Protein AF-A0A3Q9BN27-F1 (afdb_monomer_lite)

Secondary structure (DSSP, 8-state):
---B-TTT-PBPPTT-SS-HHHHHHHHTT-SPPPP-----TTHHHHHHHHHHHHHHHHHHHHHHTT--S-EEEEEEETTEEEEEEEESSSSEEEEEEEETTTTEEEEEEEEB---SSTTSPEEB-S--EEEEEEEGGG--TTS-HHHHHHHT-EEEEETTEEEEEE--HHHHHHHHTTT-EEEEEEETTEEEEEEEETTEEEEEEEEETTS-GGGGGGGHHHHHHHHHHHH--TTS--SHHHHHHHHHHH-TT-HHHHHHHHHHHHHHHHHHHHHTT-HHHHHHHHHHHHTSTTTTSTTHHHHHHHHHHHHHHHHHHHHHHHHHHHHHHHHHHTT-HHHHHHHT---HHHHHHHHHH-HHHHHHHHHHHHHHHHHHTT---GGGG-EEEESSS----GGGSTTS-EEEE-SSEEEEEETTTEEEEEEEEEEEEETTEEEEEEEE---STTS-HHHHT---EEEEEEEEEETTEEEEEETT-TT-EEE-----S--HHHHHHHHHHHHHHHHHHHHHHHHHHHHHH-HHHHHTT-EEEEEETTEEEEEEEEEPPTT--S-SSEEEEEEEEE-S-TT------EEEEEEEEEEETTEEEEEEEETT-TT----EEEEEEEEETTEEEEEBTTB-----EEEE-

Organism: NCBI:txid2496265

Radius of gyration: 57.12 Å; chains: 1; bounding box: 118×86×168 Å

pLDDT: mean 74.59, std 16.65, range [27.5, 95.81]

Structure (mmCIF, N/CA/C/O backbone):
data_AF-A0A3Q9BN27-F1
#
_entry.id   AF-A0A3Q9BN27-F1
#
loop_
_atom_site.group_PDB
_atom_site.id
_atom_site.type_symbol
_atom_site.label_atom_id
_atom_site.label_alt_id
_atom_site.label_comp_id
_atom_site.label_asym_id
_atom_site.label_entity_id
_atom_site.label_seq_id
_atom_site.pdbx_PDB_ins_code
_atom_site.Cartn_x
_atom_site.Cartn_y
_atom_site.Cartn_z
_atom_site.occupancy
_atom_site.B_iso_or_equiv
_atom_site.auth_seq_id
_atom_site.auth_comp_id
_atom_site.auth_asym_id
_atom_site.auth_atom_id
_atom_site.pdbx_PDB_model_num
ATOM 1 N N . MET A 1 1 ? -28.397 28.488 -74.105 1.00 53.94 1 MET A N 1
ATOM 2 C CA . MET A 1 1 ? -27.019 28.988 -74.322 1.00 53.94 1 MET A CA 1
ATOM 3 C C . MET A 1 1 ? -26.079 28.088 -73.537 1.00 53.94 1 MET A C 1
ATOM 5 O O . MET A 1 1 ? -26.375 27.837 -72.380 1.00 53.94 1 MET A O 1
ATOM 9 N N . VAL A 1 2 ? -25.020 27.551 -74.150 1.00 61.28 2 VAL A N 1
ATOM 10 C CA . VAL A 1 2 ? -24.061 26.671 -73.453 1.00 61.28 2 VAL A CA 1
ATOM 11 C C . VAL A 1 2 ? -23.132 27.542 -72.602 1.00 61.28 2 VAL A C 1
ATOM 13 O O . VAL A 1 2 ? -22.439 28.402 -73.145 1.00 61.28 2 VAL A O 1
ATOM 16 N N . GLN A 1 3 ? -23.155 27.367 -71.280 1.00 71.50 3 GLN A N 1
ATOM 17 C CA . GLN A 1 3 ? -22.348 28.154 -70.345 1.00 71.50 3 GLN A CA 1
ATOM 18 C C . GLN A 1 3 ? -20.874 27.728 -70.452 1.00 71.50 3 GLN A C 1
ATOM 20 O O . GLN A 1 3 ? -20.563 26.540 -70.393 1.00 71.50 3 GLN A O 1
ATOM 25 N N . LYS A 1 4 ? -19.964 28.687 -70.662 1.00 77.94 4 LYS A N 1
ATOM 26 C CA . LYS A 1 4 ? -18.516 28.445 -70.783 1.00 77.94 4 LYS A CA 1
ATOM 27 C C . LYS A 1 4 ? -17.767 29.010 -69.579 1.00 77.94 4 LYS A C 1
ATOM 29 O O . LYS A 1 4 ? -18.110 30.076 -69.073 1.00 77.94 4 LYS A O 1
ATOM 34 N N . CYS A 1 5 ? -16.717 28.311 -69.166 1.00 75.44 5 CYS A N 1
ATOM 35 C CA . CYS A 1 5 ? -15.840 28.673 -68.063 1.00 75.44 5 CYS A CA 1
ATOM 36 C C . CYS A 1 5 ? -15.119 29.999 -68.366 1.00 75.44 5 CYS A C 1
ATOM 38 O O . CYS A 1 5 ? -14.397 30.070 -69.361 1.00 75.44 5 CYS A O 1
ATOM 40 N N . PRO A 1 6 ? -15.209 31.027 -67.507 1.00 71.31 6 PRO A N 1
ATOM 41 C CA . PRO A 1 6 ? -14.557 32.317 -67.745 1.00 71.31 6 PRO A CA 1
ATOM 42 C C . PRO A 1 6 ? -13.024 32.245 -67.801 1.00 71.31 6 PRO A C 1
ATOM 44 O O . PRO A 1 6 ? -12.392 33.106 -68.401 1.00 71.31 6 PRO A O 1
ATOM 47 N N . LYS A 1 7 ? -12.417 31.231 -67.165 1.00 69.62 7 LYS A N 1
ATOM 48 C CA . LYS A 1 7 ? -10.956 31.110 -67.022 1.00 69.62 7 LYS A CA 1
ATOM 49 C C . LYS A 1 7 ? -10.285 30.416 -68.210 1.00 69.62 7 LYS A C 1
ATOM 51 O O . LYS A 1 7 ? -9.165 30.761 -68.563 1.00 69.62 7 LYS A O 1
ATOM 56 N N . CYS A 1 8 ? -10.949 29.437 -68.820 1.00 77.44 8 CYS A N 1
ATOM 57 C CA . CYS A 1 8 ? -10.360 28.610 -69.882 1.00 77.44 8 CYS A CA 1
ATOM 58 C C . CYS A 1 8 ? -11.299 28.364 -71.073 1.00 77.44 8 CYS A C 1
ATOM 60 O O . CYS A 1 8 ? -10.968 27.600 -71.973 1.00 77.44 8 CYS A O 1
ATOM 62 N N . SER A 1 9 ? -12.483 28.984 -71.080 1.00 75.62 9 SER A N 1
ATOM 63 C CA . SER A 1 9 ? -13.500 28.892 -72.140 1.00 75.62 9 SER A CA 1
ATOM 64 C C . SER A 1 9 ? -14.047 27.485 -72.440 1.00 75.62 9 SER A C 1
ATOM 66 O O . SER A 1 9 ? -14.779 27.311 -73.416 1.00 75.62 9 SER A O 1
ATOM 68 N N . SER A 1 10 ? -13.743 26.489 -71.600 1.00 81.75 10 SER A N 1
ATOM 69 C CA . SER A 1 10 ? -14.307 25.131 -71.679 1.00 81.75 10 SER A CA 1
ATOM 70 C C . SER A 1 10 ? -15.796 25.120 -71.313 1.00 81.75 10 SER A C 1
ATOM 72 O O . SER A 1 10 ? -16.244 25.990 -70.571 1.00 81.75 10 SER A O 1
ATOM 74 N N . VAL A 1 11 ? -16.571 24.158 -71.817 1.00 76.88 11 VAL A N 1
ATOM 75 C CA . VAL A 1 11 ? -18.005 24.032 -71.491 1.00 76.88 11 VAL A CA 1
ATOM 76 C C . VAL A 1 11 ? -18.179 23.638 -70.019 1.00 76.88 11 VAL A C 1
ATOM 78 O O . VAL A 1 11 ? -17.429 22.808 -69.514 1.00 76.88 11 VAL A O 1
ATOM 81 N N . CYS A 1 12 ? -19.127 24.275 -69.331 1.00 77.69 12 CYS A N 1
ATOM 82 C CA . CYS A 1 12 ? -19.500 23.973 -67.950 1.00 77.69 12 CYS A CA 1
ATOM 83 C C . CYS A 1 12 ? -20.789 23.150 -67.907 1.00 77.69 12 CYS A C 1
ATOM 85 O O . CYS A 1 12 ? -21.680 23.358 -68.736 1.00 77.69 12 CYS A O 1
ATOM 87 N N . ASP A 1 13 ? -20.913 22.291 -66.897 1.00 75.44 13 ASP A N 1
ATOM 88 C CA . ASP A 1 13 ? -22.170 21.610 -66.598 1.00 75.44 13 ASP A CA 1
ATOM 89 C C . ASP A 1 13 ? -23.254 22.606 -66.171 1.00 75.44 13 ASP A C 1
ATOM 91 O O . ASP A 1 13 ? -22.979 23.694 -65.652 1.00 75.44 13 ASP A O 1
ATOM 95 N N . SER A 1 14 ? -24.510 22.232 -66.415 1.00 67.56 14 SER A N 1
ATOM 96 C CA . SER A 1 14 ? -25.684 23.064 -66.147 1.00 67.56 14 SER A CA 1
ATOM 97 C C . SER A 1 14 ? -25.750 23.476 -64.671 1.00 67.56 14 SER A C 1
ATOM 99 O O . SER A 1 14 ? -26.053 22.654 -63.812 1.00 67.56 14 SER A O 1
ATOM 101 N N . GLY A 1 15 ? -25.507 24.761 -64.388 1.00 65.44 15 GLY A N 1
ATOM 102 C CA . GLY A 1 15 ? -25.546 25.343 -63.038 1.00 65.44 15 GLY A CA 1
ATOM 103 C C . GLY A 1 15 ? -24.179 25.734 -62.462 1.00 65.44 15 GLY A C 1
ATOM 104 O O . GLY A 1 15 ? -24.128 26.507 -61.506 1.00 65.44 15 GLY A O 1
ATOM 105 N N . SER A 1 16 ? -23.070 25.301 -63.071 1.00 71.25 16 SER A N 1
ATOM 106 C CA . SER A 1 16 ? -21.709 25.578 -62.585 1.00 71.25 16 SER A CA 1
ATOM 107 C C . SER A 1 16 ? -21.062 26.783 -63.283 1.00 71.25 16 SER A C 1
ATOM 109 O O . SER A 1 16 ? -21.084 26.906 -64.506 1.00 71.25 16 SER A O 1
ATOM 111 N N . LYS A 1 17 ? -20.447 27.700 -62.512 1.00 71.88 17 LYS A N 1
ATOM 112 C CA . LYS A 1 17 ? -19.774 28.909 -63.051 1.00 71.88 17 LYS A CA 1
ATOM 113 C C . LYS A 1 17 ? -18.370 28.658 -63.625 1.00 71.88 17 LYS A C 1
ATOM 115 O O . LYS A 1 17 ? -17.941 29.423 -64.485 1.00 71.88 17 LYS A O 1
ATOM 120 N N . PHE A 1 18 ? -17.664 27.625 -63.169 1.00 75.94 18 PHE A N 1
ATOM 121 C CA . PHE A 1 18 ? -16.340 27.217 -63.661 1.00 75.94 18 PHE A CA 1
ATOM 122 C C . PHE A 1 18 ? -16.385 25.749 -64.096 1.00 75.94 18 PHE A C 1
ATOM 124 O O . PHE A 1 18 ? -17.232 25.000 -63.618 1.00 75.94 18 PHE A O 1
ATOM 131 N N . CYS A 1 19 ? -15.504 25.327 -65.011 1.00 79.94 19 CYS A N 1
ATOM 132 C CA . CYS A 1 19 ? -15.375 23.901 -65.323 1.00 79.94 19 CYS A CA 1
ATOM 133 C C . CYS A 1 19 ? -14.716 23.161 -64.154 1.00 79.94 19 CYS A C 1
ATOM 135 O O . CYS A 1 19 ? -13.948 23.761 -63.401 1.00 79.94 19 CYS A O 1
ATOM 137 N N . GLU A 1 20 ? -14.975 21.862 -64.045 1.00 74.94 20 GLU A N 1
ATOM 138 C CA . GLU A 1 20 ? -14.514 20.986 -62.960 1.00 74.94 20 GLU A CA 1
ATOM 139 C C . GLU A 1 20 ? -13.016 21.160 -62.646 1.00 74.94 20 GLU A C 1
ATOM 141 O O . GLU A 1 20 ? -12.626 21.419 -61.508 1.00 74.94 20 GLU A O 1
ATOM 146 N N . LYS A 1 21 ? -12.172 21.206 -63.686 1.00 71.56 21 LYS A N 1
ATOM 147 C CA . LYS A 1 21 ? -10.717 21.396 -63.556 1.00 71.56 21 LYS A CA 1
ATOM 148 C C . LYS A 1 21 ? -10.321 22.745 -62.937 1.00 71.56 21 LYS A C 1
ATOM 150 O O . LYS A 1 21 ? -9.346 22.839 -62.199 1.00 71.56 21 LYS A O 1
ATOM 155 N N . CYS A 1 22 ? -11.066 23.810 -63.239 1.00 72.06 22 CYS A N 1
ATOM 156 C CA . CYS A 1 22 ? -10.846 25.137 -62.655 1.00 72.06 22 CYS A CA 1
ATOM 157 C C . CYS A 1 22 ? -11.523 25.295 -61.286 1.00 72.06 22 CYS A C 1
ATOM 159 O O . CYS A 1 22 ? -11.023 26.066 -60.470 1.00 72.06 22 CYS A O 1
ATOM 161 N N . GLY A 1 23 ? -12.619 24.574 -61.031 1.00 66.00 23 GLY A N 1
ATOM 162 C CA . GLY A 1 23 ? -13.299 24.523 -59.736 1.00 66.00 23 GLY A CA 1
ATOM 163 C C . GLY A 1 23 ? -12.445 23.850 -58.661 1.00 66.00 23 GLY A C 1
ATOM 164 O O . GLY A 1 23 ? -12.276 24.412 -57.583 1.00 66.00 23 GLY A O 1
ATOM 165 N N . HIS A 1 24 ? -11.804 22.722 -58.984 1.00 57.88 24 HIS A N 1
ATOM 166 C CA . HIS A 1 24 ? -10.902 22.027 -58.055 1.00 57.88 24 HIS A CA 1
ATOM 167 C C . HIS A 1 24 ? -9.666 22.855 -57.680 1.00 57.88 24 HIS A C 1
ATOM 169 O O . HIS A 1 24 ? -9.269 22.871 -56.519 1.00 57.88 24 HIS A O 1
ATOM 175 N N . SER A 1 25 ? -9.114 23.628 -58.623 1.00 53.81 25 SER A N 1
ATOM 176 C CA . SER A 1 25 ? -8.001 24.551 -58.346 1.00 53.81 25 SER A CA 1
ATOM 177 C C . SER A 1 25 ? -8.390 25.734 -57.446 1.00 53.81 25 SER A C 1
ATOM 179 O O . SER A 1 25 ? -7.496 26.367 -56.891 1.00 53.81 25 SER A O 1
ATOM 181 N N . LEU A 1 26 ? -9.682 26.068 -57.331 1.00 52.38 26 LEU A N 1
ATOM 182 C CA . LEU A 1 26 ? -10.184 27.115 -56.431 1.00 52.38 26 LEU A CA 1
ATOM 183 C C . LEU A 1 26 ? -10.513 26.562 -55.036 1.00 52.38 26 LEU A C 1
ATOM 185 O O . LEU A 1 26 ? -10.367 27.282 -54.051 1.00 52.38 26 LEU A O 1
ATOM 189 N N . ALA A 1 27 ? -10.915 25.291 -54.942 1.00 46.38 27 ALA A N 1
ATOM 190 C CA . ALA A 1 27 ? -11.189 24.621 -53.670 1.00 46.38 27 ALA A CA 1
ATOM 191 C C . ALA A 1 27 ? -9.911 24.297 -52.869 1.00 46.38 27 ALA A C 1
ATOM 193 O O . ALA A 1 27 ? -9.960 24.229 -51.644 1.00 46.38 27 ALA A O 1
ATOM 194 N N . SER A 1 28 ? -8.753 24.163 -53.528 1.00 42.47 28 SER A N 1
ATOM 195 C CA . SER A 1 28 ? -7.470 23.825 -52.888 1.00 42.47 28 SER A CA 1
ATOM 196 C C . SER A 1 28 ? -6.690 25.021 -52.313 1.00 42.47 28 SER A C 1
ATOM 198 O O . SER A 1 28 ? -5.528 24.870 -51.947 1.00 42.47 28 SER A O 1
ATOM 200 N N . THR A 1 29 ? -7.286 26.215 -52.233 1.00 38.72 29 THR A N 1
ATOM 201 C CA . THR A 1 29 ? -6.626 27.437 -51.718 1.00 38.72 29 THR A CA 1
ATOM 202 C C . THR A 1 29 ? -7.341 28.072 -50.523 1.00 38.72 29 THR A C 1
ATOM 204 O O . THR A 1 29 ? -7.271 29.281 -50.330 1.00 38.72 29 THR A O 1
ATOM 207 N N . ASN A 1 30 ? -7.996 27.271 -49.681 1.00 32.25 30 ASN A N 1
ATOM 208 C CA . ASN A 1 30 ? -8.515 27.746 -48.396 1.00 32.25 30 ASN A CA 1
ATOM 209 C C . ASN A 1 30 ? -7.498 27.511 -47.263 1.00 32.25 30 ASN A C 1
ATOM 211 O O . ASN A 1 30 ? -7.603 26.561 -46.495 1.00 32.25 30 ASN A O 1
ATOM 215 N N . LYS A 1 31 ? -6.537 28.432 -47.131 1.00 31.11 31 LYS A N 1
ATOM 216 C CA . LYS A 1 31 ? -6.030 28.884 -45.822 1.00 31.11 31 LYS A CA 1
ATOM 217 C C . LYS A 1 31 ? -6.390 30.372 -45.668 1.00 31.11 31 LYS A C 1
ATOM 219 O O . LYS A 1 31 ? -6.549 31.059 -46.678 1.00 31.11 31 LYS A O 1
ATOM 224 N N . PRO A 1 32 ? -6.611 30.847 -44.432 1.00 30.81 32 PRO A N 1
ATOM 225 C CA . PRO A 1 32 ? -7.471 31.988 -44.141 1.00 30.81 32 PRO A CA 1
ATOM 226 C C . PRO A 1 32 ? -6.909 33.330 -44.621 1.00 30.81 32 PRO A C 1
ATOM 228 O O . PRO A 1 32 ? -5.709 33.593 -44.596 1.00 30.81 32 PRO A O 1
ATOM 231 N N . THR A 1 33 ? -7.836 34.192 -45.026 1.00 31.12 33 THR A N 1
ATOM 232 C CA . THR A 1 33 ? -7.661 35.598 -45.403 1.00 31.12 33 THR A CA 1
ATOM 233 C C . THR A 1 33 ? -6.945 36.432 -44.330 1.00 31.12 33 THR A C 1
ATOM 235 O O . THR A 1 33 ? -7.411 36.453 -43.191 1.00 31.12 33 THR A O 1
ATOM 238 N N . PRO A 1 34 ? -5.938 37.251 -44.691 1.00 28.31 34 PRO A N 1
ATOM 239 C CA . PRO A 1 34 ? -5.584 38.453 -43.950 1.00 28.31 34 PRO A CA 1
ATOM 240 C C . PRO A 1 34 ? -6.453 39.626 -44.424 1.00 28.31 34 PRO A C 1
ATOM 242 O O . PRO A 1 34 ? -6.532 39.930 -45.618 1.00 28.31 34 PRO A O 1
ATOM 245 N N . GLN A 1 35 ? -7.095 40.314 -43.481 1.00 28.73 35 GLN A N 1
ATOM 246 C CA . GLN A 1 35 ? -7.729 41.603 -43.736 1.00 28.73 35 GLN A CA 1
ATOM 247 C C . GLN A 1 35 ? -6.673 42.700 -43.970 1.00 28.73 35 GLN A C 1
ATOM 249 O O . GLN A 1 35 ? -5.778 42.914 -43.162 1.00 28.73 35 GLN A O 1
ATOM 254 N N . ASN A 1 36 ? -6.872 43.428 -45.070 1.00 28.95 36 ASN A N 1
ATOM 255 C CA . ASN A 1 36 ? -6.682 44.870 -45.253 1.00 28.95 36 ASN A CA 1
ATOM 256 C C . ASN A 1 36 ? -5.322 45.532 -44.926 1.00 28.95 36 ASN A C 1
ATOM 258 O O . ASN A 1 36 ? -5.029 45.914 -43.803 1.00 28.95 36 ASN A O 1
ATOM 262 N N . GLY A 1 37 ? -4.641 45.942 -46.004 1.00 29.81 37 GLY A N 1
ATOM 263 C CA . GLY A 1 37 ? -4.498 47.375 -46.296 1.00 29.81 37 GLY A CA 1
ATOM 264 C C . GLY A 1 37 ? -3.299 48.131 -45.711 1.00 29.81 37 GLY A C 1
ATOM 265 O O . GLY A 1 37 ? -3.422 48.780 -44.683 1.00 29.81 37 GLY A O 1
ATOM 266 N N . LYS A 1 38 ? -2.203 48.199 -46.482 1.00 27.50 38 LYS A N 1
ATOM 267 C CA . LYS A 1 38 ? -1.492 49.424 -46.943 1.00 27.50 38 LYS A CA 1
ATOM 268 C C . LYS A 1 38 ? -0.050 49.077 -47.326 1.00 27.50 38 LYS A C 1
ATOM 270 O O . LYS A 1 38 ? 0.704 48.478 -46.569 1.00 27.50 38 LYS A O 1
ATOM 275 N N . SER A 1 39 ? 0.321 49.456 -48.545 1.00 29.97 39 SER A N 1
ATOM 276 C CA . SER A 1 39 ? 1.601 49.145 -49.176 1.00 29.97 39 SER A CA 1
ATOM 277 C C . SER A 1 39 ? 2.791 49.755 -48.429 1.00 29.97 39 SER A C 1
ATOM 279 O O . SER A 1 39 ? 2.913 50.978 -48.369 1.00 29.97 39 SER A O 1
ATOM 281 N N . ASN A 1 40 ? 3.730 48.923 -47.981 1.00 29.39 40 ASN A N 1
ATOM 282 C CA . ASN A 1 40 ? 5.062 49.364 -47.577 1.00 29.39 40 ASN A CA 1
ATOM 283 C C . ASN A 1 40 ? 6.105 48.766 -48.529 1.00 29.39 40 ASN A C 1
ATOM 285 O O . ASN A 1 40 ? 6.483 47.601 -48.421 1.00 29.39 40 ASN A O 1
ATOM 289 N N . LYS A 1 41 ? 6.626 49.600 -49.440 1.00 32.59 41 LYS A N 1
ATOM 290 C CA . LYS A 1 41 ? 7.739 49.306 -50.372 1.00 32.59 41 LYS A CA 1
ATOM 291 C C . LYS A 1 41 ? 9.047 48.848 -49.684 1.00 32.59 41 LYS A C 1
ATOM 293 O O . LYS A 1 41 ? 10.013 48.542 -50.375 1.00 32.59 41 LYS A O 1
ATOM 298 N N . LYS A 1 42 ? 9.088 48.760 -48.348 1.00 30.34 42 LYS A N 1
ATOM 299 C CA . LYS A 1 42 ? 10.182 48.159 -47.567 1.00 30.34 42 LYS A CA 1
ATOM 300 C C . LYS A 1 42 ? 10.104 46.624 -47.480 1.00 30.34 42 LYS A C 1
ATOM 302 O O . LYS A 1 42 ? 11.146 45.995 -47.335 1.00 30.34 42 LYS A O 1
ATOM 307 N N . LEU A 1 43 ? 8.926 46.014 -47.659 1.00 33.94 43 LEU A N 1
ATOM 308 C CA . LEU A 1 43 ? 8.755 44.556 -47.552 1.00 33.94 43 LEU A CA 1
ATOM 309 C C . LEU A 1 43 ? 9.364 43.799 -48.749 1.00 33.94 43 LEU A C 1
ATOM 311 O O . LEU A 1 43 ? 9.946 42.737 -48.580 1.00 33.94 43 LEU A O 1
ATOM 315 N N . PHE A 1 44 ? 9.329 44.377 -49.954 1.00 31.23 44 PHE A N 1
ATOM 316 C CA . PHE A 1 44 ? 9.869 43.725 -51.157 1.00 31.23 44 PHE A CA 1
ATOM 317 C C . PHE A 1 44 ? 11.405 43.670 -51.208 1.00 31.23 44 PHE A C 1
ATOM 319 O O . PHE A 1 44 ? 11.950 42.754 -51.816 1.00 31.23 44 PHE A O 1
ATOM 326 N N . LYS A 1 45 ? 12.118 44.586 -50.534 1.00 30.19 45 LYS A N 1
ATOM 327 C CA . LYS A 1 45 ? 13.577 44.457 -50.357 1.00 30.19 45 LYS A CA 1
ATOM 328 C C . LYS A 1 45 ? 13.933 43.417 -49.292 1.00 30.19 45 LYS A C 1
ATOM 330 O O . LYS A 1 45 ? 14.914 42.712 -49.479 1.00 30.19 45 LYS A O 1
ATOM 335 N N . ALA A 1 46 ? 13.121 43.268 -48.243 1.00 32.81 46 ALA A N 1
ATOM 336 C CA . ALA A 1 46 ? 13.304 42.220 -47.239 1.00 32.81 46 ALA A CA 1
ATOM 337 C C . ALA A 1 46 ? 13.000 40.821 -47.802 1.00 32.81 46 ALA A C 1
ATOM 339 O O . ALA A 1 46 ? 13.752 39.897 -47.538 1.00 32.81 46 ALA A O 1
ATOM 340 N N . ILE A 1 47 ? 11.975 40.671 -48.650 1.00 38.97 47 ILE A N 1
ATOM 341 C CA . ILE A 1 47 ? 11.628 39.387 -49.286 1.00 38.97 47 ILE A CA 1
ATOM 342 C C . ILE A 1 47 ? 12.651 38.989 -50.362 1.00 38.97 47 ILE A C 1
ATOM 344 O O . ILE A 1 47 ? 12.944 37.811 -50.504 1.00 38.97 47 ILE A O 1
ATOM 348 N N . ALA A 1 48 ? 13.258 39.941 -51.080 1.00 33.69 48 ALA A N 1
ATOM 349 C CA . ALA A 1 48 ? 14.359 39.630 -51.996 1.00 33.69 48 ALA A CA 1
ATOM 350 C C . ALA A 1 48 ? 15.653 39.259 -51.245 1.00 33.69 48 ALA A C 1
ATOM 352 O O . ALA A 1 48 ? 16.367 38.361 -51.676 1.00 33.69 48 ALA A O 1
ATOM 353 N N . PHE A 1 49 ? 15.934 39.897 -50.102 1.00 33.47 49 PHE A N 1
ATOM 354 C CA . PHE A 1 49 ? 17.098 39.566 -49.272 1.00 33.47 49 PHE A CA 1
ATOM 355 C C . PHE A 1 49 ? 16.910 38.238 -48.522 1.00 33.47 49 PHE A C 1
ATOM 357 O O . PHE A 1 49 ? 17.841 37.448 -48.469 1.00 33.47 49 PHE A O 1
ATOM 364 N N . LEU A 1 50 ? 15.697 37.938 -48.042 1.00 36.97 50 LEU A N 1
ATOM 365 C CA . LEU A 1 50 ? 15.321 36.648 -47.446 1.00 36.97 50 LEU A CA 1
ATOM 366 C C . LEU A 1 50 ? 15.146 35.541 -48.491 1.00 36.97 50 LEU A C 1
ATOM 368 O O . LEU A 1 50 ? 15.377 34.384 -48.182 1.00 36.97 50 LEU A O 1
ATOM 372 N N . GLY A 1 51 ? 14.781 35.872 -49.730 1.00 31.83 51 GLY A N 1
ATOM 373 C CA . GLY A 1 51 ? 14.740 34.925 -50.843 1.00 31.83 51 GLY A CA 1
ATOM 374 C C . GLY A 1 51 ? 16.138 34.549 -51.327 1.00 31.83 51 GLY A C 1
ATOM 375 O O . GLY A 1 51 ? 16.388 33.389 -51.617 1.00 31.83 51 GLY A O 1
ATOM 376 N N . VAL A 1 52 ? 17.080 35.498 -51.347 1.00 36.16 52 VAL A N 1
ATOM 377 C CA . VAL A 1 52 ? 18.487 35.227 -51.686 1.00 36.16 52 VAL A CA 1
ATOM 378 C C . VAL A 1 52 ? 19.236 34.583 -50.516 1.00 36.16 52 VAL A C 1
ATOM 380 O O . VAL A 1 52 ? 20.020 33.681 -50.767 1.00 36.16 52 VAL A O 1
ATOM 383 N N . LEU A 1 53 ? 18.953 34.943 -49.256 1.00 37.00 53 LEU A N 1
ATOM 384 C CA . LEU A 1 53 ? 19.451 34.220 -48.073 1.00 37.00 53 LEU A CA 1
ATOM 385 C C . LEU A 1 53 ? 18.792 32.853 -47.905 1.00 37.00 53 LEU A C 1
ATOM 387 O O . LEU A 1 53 ? 19.462 31.936 -47.473 1.00 37.00 53 LEU A O 1
ATOM 391 N N . GLY A 1 54 ? 17.519 32.691 -48.262 1.00 35.59 54 GLY A N 1
ATOM 392 C CA . GLY A 1 54 ? 16.810 31.413 -48.220 1.00 35.59 54 GLY A CA 1
ATOM 393 C C . GLY A 1 54 ? 17.249 30.474 -49.337 1.00 35.59 54 GLY A C 1
ATOM 394 O O . GLY A 1 54 ? 17.341 29.278 -49.110 1.00 35.59 54 GLY A O 1
ATOM 395 N N . VAL A 1 55 ? 17.602 31.005 -50.513 1.00 40.16 55 VAL A N 1
ATOM 396 C CA . VAL A 1 55 ? 18.235 30.224 -51.582 1.00 40.16 55 VAL A CA 1
ATOM 397 C C . VAL A 1 55 ? 19.708 29.983 -51.269 1.00 40.16 55 VAL A C 1
ATOM 399 O O . VAL A 1 55 ? 20.142 28.862 -51.448 1.00 40.16 55 VAL A O 1
ATOM 402 N N . LEU A 1 56 ? 20.483 30.928 -50.728 1.00 35.62 56 LEU A N 1
ATOM 403 C CA . LEU A 1 56 ? 21.863 30.652 -50.297 1.00 35.62 56 LEU A CA 1
ATOM 404 C C . LEU A 1 56 ? 21.912 29.698 -49.101 1.00 35.62 56 LEU A C 1
ATOM 406 O O . LEU A 1 56 ? 22.736 28.804 -49.125 1.00 35.62 56 LEU A O 1
ATOM 410 N N . ALA A 1 57 ? 21.011 29.804 -48.124 1.00 38.56 57 ALA A N 1
ATOM 411 C CA . ALA A 1 57 ? 20.886 28.847 -47.031 1.00 38.56 57 ALA A CA 1
ATOM 412 C C . ALA A 1 57 ? 20.396 27.500 -47.555 1.00 38.56 57 ALA A C 1
ATOM 414 O O . ALA A 1 57 ? 21.036 26.513 -47.272 1.00 38.56 57 ALA A O 1
ATOM 415 N N . ALA A 1 58 ? 19.373 27.428 -48.414 1.00 35.84 58 ALA A N 1
ATOM 416 C CA . ALA A 1 58 ? 18.954 26.153 -48.996 1.00 35.84 58 ALA A CA 1
ATOM 417 C C . ALA A 1 58 ? 20.014 25.548 -49.926 1.00 35.84 58 ALA A C 1
ATOM 419 O O . ALA A 1 58 ? 20.126 24.337 -49.970 1.00 35.84 58 ALA A O 1
ATOM 420 N N . THR A 1 59 ? 20.824 26.343 -50.632 1.00 32.16 59 THR A N 1
ATOM 421 C CA . THR A 1 59 ? 21.913 25.830 -51.483 1.00 32.16 59 THR A CA 1
ATOM 422 C C . THR A 1 59 ? 23.150 25.490 -50.653 1.00 32.16 59 THR A C 1
ATOM 424 O O . THR A 1 59 ? 23.852 24.561 -51.010 1.00 32.16 59 THR A O 1
ATOM 427 N N . VAL A 1 60 ? 23.398 26.161 -49.523 1.00 36.31 60 VAL A N 1
ATOM 428 C CA . VAL A 1 60 ? 24.435 25.789 -48.546 1.00 36.31 60 VAL A CA 1
ATOM 429 C C . VAL A 1 60 ? 23.996 24.559 -47.750 1.00 36.31 60 VAL A C 1
ATOM 431 O O . VAL A 1 60 ? 24.800 23.668 -47.586 1.00 36.31 60 VAL A O 1
ATOM 434 N N . THR A 1 61 ? 22.726 24.401 -47.377 1.00 36.66 61 THR A N 1
ATOM 435 C CA . THR A 1 61 ? 22.183 23.181 -46.752 1.00 36.66 61 THR A CA 1
ATOM 436 C C . THR A 1 61 ? 22.057 22.030 -47.759 1.00 36.66 61 THR A C 1
ATOM 438 O O . THR A 1 61 ? 22.247 20.882 -47.387 1.00 36.66 61 THR A O 1
ATOM 441 N N . TYR A 1 62 ? 21.796 22.300 -49.044 1.00 29.67 62 TYR A N 1
ATOM 442 C CA . TYR A 1 62 ? 21.769 21.281 -50.108 1.00 29.67 62 TYR A CA 1
ATOM 443 C C . TYR A 1 62 ? 23.175 20.942 -50.641 1.00 29.67 62 TYR A C 1
ATOM 445 O O . TYR A 1 62 ? 23.375 19.838 -51.132 1.00 29.67 62 TYR A O 1
ATOM 453 N N . MET A 1 63 ? 24.163 21.843 -50.518 1.00 30.94 63 MET A N 1
ATOM 454 C CA . MET A 1 63 ? 25.581 21.538 -50.780 1.00 30.94 63 MET A CA 1
ATOM 455 C C . MET A 1 63 ? 26.327 20.997 -49.550 1.00 30.94 63 MET A C 1
ATOM 457 O O . MET A 1 63 ? 27.302 20.280 -49.736 1.00 30.94 63 MET A O 1
ATOM 461 N N . LEU A 1 64 ? 25.875 21.270 -48.320 1.00 36.06 64 LEU A N 1
ATOM 462 C CA . LEU A 1 64 ? 26.379 20.623 -47.099 1.00 36.06 64 LEU A CA 1
ATOM 463 C C . LEU A 1 64 ? 25.764 19.228 -46.895 1.00 36.06 64 LEU A C 1
ATOM 465 O O . LEU A 1 64 ? 26.428 18.372 -46.335 1.00 36.06 64 LEU A O 1
ATOM 469 N N . ASN A 1 65 ? 24.577 18.943 -47.447 1.00 36.53 65 ASN A N 1
ATOM 470 C CA . ASN A 1 65 ? 24.001 17.586 -47.510 1.00 36.53 65 ASN A CA 1
ATOM 471 C C . ASN A 1 65 ? 24.455 16.767 -48.739 1.00 36.53 65 ASN A C 1
ATOM 473 O O . ASN A 1 65 ? 23.797 15.797 -49.113 1.00 36.53 65 ASN A O 1
ATOM 477 N N . ALA A 1 66 ? 25.547 17.152 -49.408 1.00 34.81 66 ALA A N 1
ATOM 478 C CA . ALA A 1 66 ? 26.072 16.409 -50.559 1.00 34.81 66 ALA A CA 1
ATOM 479 C C . ALA A 1 66 ? 27.122 15.339 -50.194 1.00 34.81 66 ALA A C 1
ATOM 481 O O . ALA A 1 66 ? 27.484 14.545 -51.062 1.00 34.81 66 ALA A O 1
ATOM 482 N N . ASN A 1 67 ? 27.553 15.251 -48.933 1.00 50.50 67 ASN A N 1
ATOM 483 C CA . ASN A 1 67 ? 28.424 14.183 -48.441 1.00 50.50 67 ASN A CA 1
ATOM 484 C C . ASN A 1 67 ? 27.771 13.524 -47.229 1.00 50.50 67 ASN A C 1
ATOM 486 O O . ASN A 1 67 ? 28.022 13.938 -46.108 1.00 50.50 67 ASN A O 1
ATOM 490 N N . ALA A 1 68 ? 26.921 12.534 -47.468 1.00 57.66 68 ALA A N 1
ATOM 491 C CA . ALA A 1 68 ? 26.406 11.676 -46.414 1.00 57.66 68 ALA A CA 1
ATOM 492 C C . ALA A 1 68 ? 26.717 10.216 -46.766 1.00 57.66 68 ALA A C 1
ATOM 494 O O . ALA A 1 68 ? 26.503 9.807 -47.922 1.00 57.66 68 ALA A O 1
ATOM 495 N N . LEU A 1 69 ? 27.276 9.513 -45.777 1.00 65.69 69 LEU A N 1
ATOM 496 C CA . LEU A 1 69 ? 27.675 8.101 -45.714 1.00 65.69 69 LEU A CA 1
ATOM 497 C C . LEU A 1 69 ? 28.886 7.674 -46.554 1.00 65.69 69 LEU A C 1
ATOM 499 O O . LEU A 1 69 ? 28.905 6.582 -47.107 1.00 65.69 69 LEU A O 1
ATOM 503 N N . LYS A 1 70 ? 29.916 8.514 -46.694 1.00 79.56 70 LYS A N 1
ATOM 504 C CA . LYS A 1 70 ? 31.247 8.018 -47.088 1.00 79.56 70 LYS A CA 1
ATOM 505 C C . LYS A 1 70 ? 32.325 8.674 -46.244 1.00 79.56 70 LYS A C 1
ATOM 507 O O . LYS A 1 70 ? 32.436 9.897 -46.262 1.00 79.56 70 LYS A O 1
ATOM 512 N N . GLY A 1 71 ? 33.136 7.864 -45.573 1.00 85.75 71 GLY A N 1
ATOM 513 C CA . GLY A 1 71 ? 34.182 8.341 -44.676 1.00 85.75 71 GLY A CA 1
ATOM 514 C C . GLY A 1 71 ? 34.851 7.214 -43.898 1.00 85.75 71 GLY A C 1
ATOM 515 O O . GLY A 1 71 ? 34.526 6.041 -44.092 1.00 85.75 71 GLY A O 1
ATOM 516 N N . GLU A 1 72 ? 35.792 7.617 -43.049 1.00 89.44 72 GLU A N 1
ATOM 517 C CA . GLU A 1 72 ? 36.472 6.781 -42.063 1.00 89.44 72 GLU A CA 1
ATOM 518 C C . GLU A 1 72 ? 36.435 7.502 -40.712 1.00 89.44 72 GLU A C 1
ATOM 520 O O . GLU A 1 72 ? 36.671 8.716 -40.645 1.00 89.44 72 GLU A O 1
ATOM 525 N N . TRP A 1 73 ? 36.145 6.746 -39.662 1.00 92.19 73 TRP A N 1
ATOM 526 C CA . TRP A 1 73 ? 35.977 7.202 -38.289 1.00 92.19 73 TRP A CA 1
ATOM 527 C C . TRP A 1 73 ? 36.699 6.252 -37.336 1.00 92.19 73 TRP A C 1
ATOM 529 O O . TRP A 1 73 ? 36.915 5.090 -37.666 1.00 92.19 73 TRP A O 1
ATOM 539 N N . LEU A 1 74 ? 37.064 6.756 -36.167 1.00 89.19 74 LEU A N 1
ATOM 540 C CA . LEU A 1 74 ? 37.750 6.044 -35.101 1.00 89.19 74 LEU A CA 1
ATOM 541 C C . LEU A 1 74 ? 36.865 6.060 -33.857 1.00 89.19 74 LEU A C 1
ATOM 543 O O . LEU A 1 74 ? 36.310 7.099 -33.499 1.00 89.19 74 LEU A O 1
ATOM 547 N N . VAL A 1 75 ? 36.743 4.909 -33.222 1.00 87.38 75 VAL A N 1
ATOM 548 C CA . VAL A 1 75 ? 36.114 4.695 -31.923 1.00 87.38 75 VAL A CA 1
ATOM 549 C C . VAL A 1 75 ? 37.239 4.485 -30.915 1.00 87.38 75 VAL A C 1
ATOM 551 O O . VAL A 1 75 ? 38.228 3.798 -31.196 1.00 87.38 75 VAL A O 1
ATOM 554 N N . TYR A 1 76 ? 37.107 5.122 -29.758 1.00 83.44 76 TYR A N 1
ATOM 555 C CA . TYR A 1 76 ? 38.137 5.140 -28.730 1.00 83.44 76 TYR A CA 1
ATOM 556 C C . TYR A 1 76 ? 37.611 4.518 -27.442 1.00 83.44 76 TYR A C 1
ATOM 558 O O . TYR A 1 76 ? 36.545 4.907 -26.981 1.00 83.44 76 TYR A O 1
ATOM 566 N N . GLN A 1 77 ? 38.410 3.654 -26.823 1.00 79.88 77 GLN A N 1
ATOM 567 C CA . GLN A 1 77 ? 38.171 3.112 -25.487 1.00 79.88 77 GLN A CA 1
ATOM 568 C C . GLN A 1 77 ? 39.340 3.521 -24.584 1.00 79.88 77 GLN A C 1
ATOM 570 O O . GLN A 1 77 ? 40.502 3.386 -24.971 1.00 79.88 77 GLN A O 1
ATOM 575 N N . ASP A 1 78 ? 39.059 4.118 -23.422 1.00 77.81 78 ASP A N 1
ATOM 576 C CA . ASP A 1 78 ? 40.079 4.665 -22.504 1.00 77.81 78 ASP A CA 1
ATOM 577 C C . ASP A 1 78 ? 41.103 5.613 -23.175 1.00 77.81 78 ASP A C 1
ATOM 579 O O . ASP A 1 78 ? 42.273 5.708 -22.791 1.00 77.81 78 ASP A O 1
ATOM 583 N N . GLY A 1 79 ? 40.664 6.339 -24.210 1.00 73.56 79 GLY A N 1
ATOM 584 C CA . GLY A 1 79 ? 41.497 7.264 -24.986 1.00 73.56 79 GLY A CA 1
ATOM 585 C C . GLY A 1 79 ? 42.446 6.596 -25.990 1.00 73.56 79 GLY A C 1
ATOM 586 O O . GLY A 1 79 ? 43.269 7.288 -26.597 1.00 73.56 79 GLY A O 1
ATOM 587 N N . ILE A 1 80 ? 42.337 5.281 -26.183 1.00 78.44 80 ILE A N 1
ATOM 588 C CA . ILE A 1 80 ? 43.102 4.487 -27.149 1.00 78.44 80 ILE A CA 1
ATOM 589 C C . ILE A 1 80 ? 42.174 4.095 -28.303 1.00 78.44 80 ILE A C 1
ATOM 591 O O . ILE A 1 80 ? 40.999 3.816 -28.092 1.00 78.44 80 ILE A O 1
ATOM 595 N N . GLU A 1 81 ? 42.679 4.137 -29.539 1.00 81.56 81 GLU A N 1
ATOM 596 C CA . GLU A 1 81 ? 41.932 3.663 -30.711 1.00 81.56 81 GLU A CA 1
ATOM 597 C C . GLU A 1 81 ? 41.656 2.169 -30.552 1.00 81.56 81 GLU A C 1
ATOM 599 O O . GLU A 1 81 ? 42.593 1.379 -30.463 1.00 81.56 81 GLU A O 1
ATOM 604 N N . TYR A 1 82 ? 40.376 1.815 -30.495 1.00 80.12 82 TYR A N 1
ATOM 605 C CA . TYR A 1 82 ? 39.927 0.440 -30.300 1.00 80.12 82 TYR A CA 1
ATOM 606 C C . TYR A 1 82 ? 39.342 -0.144 -31.590 1.00 80.12 82 TYR A C 1
ATOM 608 O O . TYR A 1 82 ? 39.624 -1.282 -31.959 1.00 80.12 82 TYR A O 1
ATOM 616 N N . LEU A 1 83 ? 38.567 0.662 -32.318 1.00 86.38 83 LEU A N 1
ATOM 617 C CA . LEU A 1 83 ? 37.838 0.233 -33.505 1.00 86.38 83 LEU A CA 1
ATOM 618 C C . LEU A 1 83 ? 37.839 1.354 -34.546 1.00 86.38 83 LEU A C 1
ATOM 620 O O . LEU A 1 83 ? 37.644 2.528 -34.237 1.00 86.38 83 LEU A O 1
ATOM 624 N N . LYS A 1 84 ? 38.009 0.997 -35.811 1.00 90.19 84 LYS A N 1
ATOM 625 C CA . LYS A 1 84 ? 37.825 1.880 -36.956 1.00 90.19 84 LYS A CA 1
ATOM 626 C C . LYS A 1 84 ? 36.541 1.505 -37.685 1.00 90.19 84 LYS A C 1
ATOM 628 O O . LYS A 1 84 ? 36.201 0.344 -37.870 1.00 90.19 84 LYS A O 1
ATOM 633 N N . VAL A 1 85 ? 35.825 2.528 -38.127 1.00 90.31 85 VAL A N 1
ATOM 634 C CA . VAL A 1 85 ? 34.565 2.410 -38.856 1.00 90.31 85 VAL A CA 1
ATOM 635 C C . VAL A 1 85 ? 34.725 3.058 -40.218 1.00 90.31 85 VAL A C 1
ATOM 637 O O . VAL A 1 85 ? 35.238 4.174 -40.322 1.00 90.31 85 VAL A O 1
ATOM 640 N N . SER A 1 86 ? 34.261 2.408 -41.284 1.00 90.31 86 SER A N 1
ATOM 641 C CA . SER A 1 86 ? 34.259 3.024 -42.611 1.00 90.31 86 SER A CA 1
ATOM 642 C C . SER A 1 86 ? 33.019 2.701 -43.437 1.00 90.31 86 SER A C 1
ATOM 644 O O . SER A 1 86 ? 32.391 1.658 -43.289 1.00 90.31 86 SER A O 1
ATOM 646 N N . ILE A 1 87 ? 32.665 3.626 -44.333 1.00 89.00 87 ILE A N 1
ATOM 647 C CA . ILE A 1 87 ? 31.597 3.432 -45.323 1.00 89.00 87 ILE A CA 1
ATOM 648 C C . ILE A 1 87 ? 32.189 3.720 -46.711 1.00 89.00 87 ILE A C 1
ATOM 650 O O . ILE A 1 87 ? 32.196 4.870 -47.166 1.00 89.00 87 ILE A O 1
ATOM 654 N N . PRO A 1 88 ? 32.760 2.720 -47.405 1.00 82.88 88 PRO A N 1
ATOM 655 C CA . PRO A 1 88 ? 33.551 2.955 -48.614 1.00 82.88 88 PRO A CA 1
ATOM 656 C C . PRO A 1 88 ? 32.711 3.323 -49.850 1.00 82.88 88 PRO A C 1
ATOM 658 O O . PRO A 1 88 ? 33.171 4.097 -50.708 1.00 82.88 88 PRO A O 1
ATOM 661 N N . ASN A 1 89 ? 31.486 2.798 -49.959 1.00 79.62 89 ASN A N 1
ATOM 662 C CA . ASN A 1 89 ? 30.646 2.864 -51.165 1.00 79.62 89 ASN A CA 1
ATOM 663 C C . ASN A 1 89 ? 29.164 3.215 -50.911 1.00 79.62 89 ASN A C 1
ATOM 665 O O . ASN A 1 89 ? 28.371 3.117 -51.843 1.00 79.62 89 ASN A O 1
ATOM 669 N N . LYS A 1 90 ? 28.811 3.721 -49.719 1.00 78.62 90 LYS A N 1
ATOM 670 C CA . LYS A 1 90 ? 27.439 4.097 -49.298 1.00 78.62 90 LYS A CA 1
ATOM 671 C C . LYS A 1 90 ? 26.434 2.943 -49.178 1.00 78.62 90 LYS A C 1
ATOM 673 O O . LYS A 1 90 ? 25.253 3.214 -48.976 1.00 78.62 90 LYS A O 1
ATOM 678 N N . GLU A 1 91 ? 26.886 1.704 -49.325 1.00 81.94 91 GLU A N 1
ATOM 679 C CA . GLU A 1 91 ? 26.050 0.500 -49.237 1.00 81.94 91 GLU A CA 1
ATOM 680 C C . GLU A 1 91 ? 26.627 -0.498 -48.223 1.00 81.94 91 GLU A C 1
ATOM 682 O O . GLU A 1 91 ? 25.866 -1.184 -47.543 1.00 81.94 91 GLU A O 1
ATOM 687 N N . GLU A 1 92 ? 27.955 -0.523 -48.071 1.00 88.50 92 GLU A N 1
ATOM 688 C CA . GLU A 1 92 ? 28.657 -1.336 -47.080 1.00 88.50 92 GLU A CA 1
ATOM 689 C C . GLU A 1 92 ? 29.126 -0.493 -45.891 1.00 88.50 92 GLU A C 1
ATOM 691 O O . GLU A 1 92 ? 29.671 0.601 -46.064 1.00 88.50 92 GLU A O 1
ATOM 696 N N . PHE A 1 93 ? 28.943 -1.030 -44.691 1.00 90.56 93 PHE A N 1
ATOM 697 C CA . PHE A 1 93 ? 29.508 -0.540 -43.441 1.00 90.56 93 PHE A CA 1
ATOM 698 C C . PHE A 1 93 ? 30.587 -1.526 -42.989 1.00 90.56 93 PHE A C 1
ATOM 700 O O . PHE A 1 93 ? 30.352 -2.733 -43.003 1.00 90.56 93 PHE A O 1
ATOM 707 N N . VAL A 1 94 ? 31.768 -1.029 -42.626 1.00 91.00 94 VAL A N 1
ATOM 708 C CA . VAL A 1 94 ? 32.924 -1.864 -42.275 1.00 91.00 94 VAL A CA 1
ATOM 709 C C . VAL A 1 94 ? 33.381 -1.544 -40.861 1.00 91.00 94 VAL A C 1
ATOM 711 O O . VAL A 1 94 ? 33.643 -0.377 -40.557 1.00 91.00 94 VAL A O 1
ATOM 714 N N . PHE A 1 95 ? 33.491 -2.583 -40.038 1.00 91.25 95 PHE A N 1
ATOM 715 C CA . PHE A 1 95 ? 34.168 -2.554 -38.746 1.00 91.25 95 PHE A CA 1
ATOM 716 C C . PHE A 1 95 ? 35.571 -3.125 -38.897 1.00 91.25 95 PHE A C 1
ATOM 718 O O . PHE A 1 95 ? 35.716 -4.250 -39.361 1.00 91.25 95 PHE A O 1
ATOM 725 N N . SER A 1 96 ? 36.570 -2.350 -38.496 1.00 90.19 96 SER A N 1
ATOM 726 C CA . SER A 1 96 ? 37.988 -2.681 -38.590 1.00 90.19 96 SER A CA 1
ATOM 727 C C . SER A 1 96 ? 38.601 -2.633 -37.193 1.00 90.19 96 SER A C 1
ATOM 729 O O . SER A 1 96 ? 38.595 -1.572 -36.573 1.00 90.19 96 SER A O 1
ATOM 731 N N . TYR A 1 97 ? 39.124 -3.736 -36.676 1.00 88.19 97 TYR A N 1
ATOM 732 C CA . TYR A 1 97 ? 39.758 -3.781 -35.351 1.00 88.19 97 TYR A CA 1
ATOM 733 C C . TYR A 1 97 ? 41.008 -4.655 -35.376 1.00 88.19 97 TYR A C 1
ATOM 735 O O . TYR A 1 97 ? 41.225 -5.441 -36.302 1.00 88.19 97 TYR A O 1
ATOM 743 N N . LEU A 1 98 ? 41.851 -4.472 -34.363 1.00 84.25 98 LEU A N 1
ATOM 744 C CA . LEU A 1 98 ? 43.071 -5.242 -34.181 1.00 84.25 98 LEU A CA 1
ATOM 745 C C . LEU A 1 98 ? 42.828 -6.334 -33.137 1.00 84.25 98 LEU A C 1
ATOM 747 O O . LEU A 1 98 ? 42.495 -6.036 -31.993 1.00 84.25 98 LEU A O 1
ATOM 751 N N . ASP A 1 99 ? 43.030 -7.589 -33.518 1.00 81.56 99 ASP A N 1
ATOM 752 C CA . ASP A 1 99 ? 43.165 -8.685 -32.564 1.00 81.56 99 ASP A CA 1
ATOM 753 C C . ASP A 1 99 ? 44.601 -8.686 -32.024 1.00 81.56 99 ASP A C 1
ATOM 755 O O . ASP A 1 99 ? 45.554 -9.038 -32.729 1.00 81.56 99 ASP A O 1
ATOM 759 N N . GLU A 1 100 ? 44.759 -8.255 -30.772 1.00 77.81 100 GLU A N 1
ATOM 760 C CA . GLU A 1 100 ? 46.060 -8.124 -30.114 1.00 77.81 100 GLU A CA 1
ATOM 761 C C . GLU A 1 100 ? 46.754 -9.471 -29.848 1.00 77.81 100 GLU A C 1
ATOM 763 O O . GLU A 1 100 ? 47.979 -9.496 -29.699 1.00 77.81 100 GLU A O 1
ATOM 768 N N . GLU A 1 101 ? 46.024 -10.594 -29.790 1.00 78.50 101 GLU A N 1
ATOM 769 C CA . GLU A 1 101 ? 46.626 -11.905 -29.505 1.00 78.50 101 GLU A CA 1
ATOM 770 C C . GLU A 1 101 ? 47.483 -12.397 -30.673 1.00 78.50 101 GLU A C 1
ATOM 772 O O . GLU A 1 101 ? 48.527 -13.028 -30.474 1.00 78.50 101 GLU A O 1
ATOM 777 N N . VAL A 1 102 ? 47.045 -12.091 -31.894 1.00 77.38 102 VAL A N 1
ATOM 778 C CA . VAL A 1 102 ? 47.680 -12.531 -33.143 1.00 77.38 102 VAL A CA 1
ATOM 779 C C . VAL A 1 102 ? 48.190 -11.376 -34.007 1.00 77.38 102 VAL A C 1
ATOM 781 O O . VAL A 1 102 ? 48.727 -11.628 -35.087 1.00 77.38 102 VAL A O 1
ATOM 784 N N . ASP A 1 103 ? 48.083 -10.133 -33.529 1.00 82.56 103 ASP A N 1
ATOM 785 C CA . ASP A 1 103 ? 48.422 -8.907 -34.270 1.00 82.56 103 ASP A CA 1
ATOM 786 C C . ASP A 1 103 ? 47.710 -8.872 -35.636 1.00 82.56 103 ASP A C 1
ATOM 788 O O . ASP A 1 103 ? 48.324 -8.621 -36.675 1.00 82.56 103 ASP A O 1
ATOM 792 N N . ALA A 1 104 ? 46.422 -9.238 -35.643 1.00 84.06 104 ALA A N 1
ATOM 793 C CA . ALA A 1 104 ? 45.626 -9.376 -36.857 1.00 84.06 104 ALA A CA 1
ATOM 794 C C . ALA A 1 104 ? 44.711 -8.173 -37.068 1.00 84.06 104 ALA A C 1
ATOM 796 O O . ALA A 1 104 ? 43.897 -7.849 -36.210 1.00 84.06 104 ALA A O 1
ATOM 797 N N . GLU A 1 105 ? 44.794 -7.553 -38.242 1.00 89.44 105 GLU A N 1
ATOM 798 C CA . GLU A 1 105 ? 43.813 -6.557 -38.678 1.00 89.44 105 GLU A CA 1
ATOM 799 C C . GLU A 1 105 ? 42.606 -7.295 -39.261 1.00 89.44 105 GLU A C 1
ATOM 801 O O . GLU A 1 105 ? 42.758 -8.063 -40.217 1.00 89.44 105 GLU A O 1
ATOM 806 N N . ILE A 1 106 ? 41.429 -7.097 -38.670 1.00 89.94 106 ILE A N 1
ATOM 807 C CA . ILE A 1 106 ? 40.183 -7.755 -39.066 1.00 89.94 106 ILE A CA 1
ATOM 808 C C . ILE A 1 106 ? 39.194 -6.704 -39.559 1.00 89.94 106 ILE A C 1
ATOM 810 O O . ILE A 1 106 ? 38.833 -5.798 -38.815 1.00 89.94 106 ILE A O 1
ATOM 814 N N . ASP A 1 107 ? 38.712 -6.883 -40.787 1.00 91.75 107 ASP A N 1
ATOM 815 C CA . ASP A 1 107 ? 37.657 -6.096 -41.416 1.00 91.75 107 ASP A CA 1
ATOM 816 C C . ASP A 1 107 ? 36.390 -6.942 -41.569 1.00 91.75 107 ASP A C 1
ATOM 818 O O . ASP A 1 107 ? 36.377 -7.940 -42.293 1.00 91.75 107 ASP A O 1
ATOM 822 N N . VAL A 1 108 ? 35.290 -6.520 -40.950 1.00 91.31 108 VAL A N 1
ATOM 823 C CA . VAL A 1 108 ? 33.976 -7.165 -41.066 1.00 91.31 108 VAL A CA 1
ATOM 824 C C . VAL A 1 108 ? 33.014 -6.251 -41.815 1.00 91.31 108 VAL A C 1
ATOM 826 O O . VAL A 1 108 ? 32.819 -5.093 -41.450 1.00 91.31 108 VAL A O 1
ATOM 829 N N . TYR A 1 109 ? 32.389 -6.788 -42.861 1.00 92.12 109 TYR A N 1
ATOM 830 C CA . TYR A 1 109 ? 31.548 -6.046 -43.794 1.00 92.12 109 TYR A CA 1
ATOM 831 C C . TYR A 1 109 ? 30.065 -6.352 -43.575 1.00 92.12 109 TYR A C 1
ATOM 833 O O . TYR A 1 109 ? 29.648 -7.514 -43.537 1.00 92.12 109 TYR A O 1
ATOM 841 N N . TYR A 1 110 ? 29.264 -5.293 -43.530 1.00 90.69 110 TYR A N 1
ATOM 842 C CA . TYR A 1 110 ? 27.818 -5.316 -43.333 1.00 90.69 110 TYR A CA 1
ATOM 843 C C . TYR A 1 110 ? 27.123 -4.538 -44.448 1.00 90.69 110 TYR A C 1
ATOM 845 O O . TYR A 1 110 ? 27.637 -3.523 -44.911 1.00 90.69 110 TYR A O 1
ATOM 853 N N . GLU A 1 111 ? 25.927 -4.961 -44.848 1.00 90.69 111 GLU A N 1
ATOM 854 C CA . GLU A 1 111 ? 25.029 -4.151 -45.676 1.00 90.69 111 GLU A CA 1
ATOM 855 C C . GLU A 1 111 ? 24.112 -3.323 -44.780 1.00 90.69 111 GLU A C 1
ATOM 857 O O . GLU A 1 111 ? 23.727 -3.744 -43.689 1.00 90.69 111 GLU A O 1
ATOM 862 N N . PHE A 1 112 ? 23.680 -2.166 -45.271 1.00 88.94 112 PHE A N 1
ATOM 863 C CA . PHE A 1 112 ? 22.606 -1.411 -44.636 1.00 88.94 112 PHE A CA 1
ATOM 864 C C . PHE A 1 112 ? 21.664 -0.799 -45.668 1.00 88.94 112 PHE A C 1
ATOM 866 O O . PHE A 1 112 ? 22.020 -0.537 -46.816 1.00 88.94 112 PHE A O 1
ATOM 873 N N . ASN A 1 113 ? 20.429 -0.542 -45.241 1.00 82.25 113 ASN A N 1
ATOM 874 C CA . ASN A 1 113 ? 19.422 0.138 -46.051 1.00 82.25 113 ASN A CA 1
ATOM 875 C C . ASN A 1 113 ? 19.096 1.510 -45.464 1.00 82.25 113 ASN A C 1
ATOM 877 O O . ASN A 1 113 ? 19.205 1.728 -44.259 1.00 82.25 113 ASN A O 1
ATOM 881 N N . ASN A 1 114 ? 18.641 2.430 -46.318 1.00 81.19 114 ASN A N 1
ATOM 882 C CA . ASN A 1 114 ? 18.185 3.739 -45.856 1.00 81.19 114 ASN A CA 1
ATOM 883 C C . ASN A 1 114 ? 16.994 3.598 -44.886 1.00 81.19 114 ASN A C 1
ATOM 885 O O . ASN A 1 114 ? 16.062 2.847 -45.196 1.00 81.19 114 ASN A O 1
ATOM 889 N N . PRO A 1 115 ? 16.976 4.351 -43.771 1.00 79.31 115 PRO A N 1
ATOM 890 C CA . PRO A 1 115 ? 15.867 4.338 -42.827 1.00 79.31 115 PRO A CA 1
ATOM 891 C C . PRO A 1 115 ? 14.588 4.891 -43.469 1.00 79.31 115 PRO A C 1
ATOM 893 O O . PRO A 1 115 ? 14.640 5.655 -44.442 1.00 79.31 115 PRO A O 1
ATOM 896 N N . GLN A 1 116 ? 13.417 4.542 -42.922 1.00 71.81 116 GLN A N 1
ATOM 897 C CA . GLN A 1 116 ? 12.144 5.032 -43.470 1.00 71.81 116 GLN A CA 1
ATOM 898 C C . GLN A 1 116 ? 11.933 6.520 -43.181 1.00 71.81 116 GLN A C 1
ATOM 900 O O . GLN A 1 116 ? 11.232 7.215 -43.927 1.00 71.81 116 GLN A O 1
ATOM 905 N N . SER A 1 117 ? 12.570 7.031 -42.126 1.00 74.56 117 SER A N 1
ATOM 906 C CA . SER A 1 117 ? 12.550 8.438 -41.754 1.00 74.56 117 SER A CA 1
ATOM 907 C C . SER A 1 117 ? 13.934 8.944 -41.333 1.00 74.56 117 SER A C 1
ATOM 909 O O . SER A 1 117 ? 14.837 8.184 -41.012 1.00 74.56 117 SER A O 1
ATOM 911 N N . LYS A 1 118 ? 14.118 10.270 -41.321 1.00 69.19 118 LYS A N 1
ATOM 912 C CA . LYS A 1 118 ? 15.401 10.905 -40.951 1.00 69.19 118 LYS A CA 1
ATOM 913 C C . LYS A 1 118 ? 15.802 10.720 -39.481 1.00 69.19 118 LYS A C 1
ATOM 915 O O . LYS A 1 118 ? 16.940 11.032 -39.134 1.00 69.19 118 LYS A O 1
ATOM 920 N N . ASN A 1 119 ? 14.855 10.290 -38.652 1.00 70.81 119 ASN A N 1
ATOM 921 C CA . ASN A 1 119 ? 15.007 10.146 -37.208 1.00 70.81 119 ASN A CA 1
ATOM 922 C C . ASN A 1 119 ? 15.098 8.671 -36.788 1.00 70.81 119 ASN A C 1
ATOM 924 O O . ASN A 1 119 ? 15.147 8.391 -35.599 1.00 70.81 119 ASN A O 1
ATOM 928 N N . GLU A 1 120 ? 15.077 7.744 -37.745 1.00 75.44 120 GLU A N 1
ATOM 929 C CA . GLU A 1 120 ? 15.317 6.322 -37.513 1.00 75.44 120 GLU A CA 1
ATOM 930 C C . GLU A 1 120 ? 16.788 5.988 -37.781 1.00 75.44 120 GLU A C 1
ATOM 932 O O . GLU A 1 120 ? 17.406 6.626 -38.646 1.00 75.44 120 GLU A O 1
ATOM 937 N N . PRO A 1 121 ? 17.353 5.013 -37.051 1.00 86.06 121 PRO A N 1
ATOM 938 C CA . PRO A 1 121 ? 18.715 4.578 -37.284 1.00 86.06 121 PRO A CA 1
ATOM 939 C C . PRO A 1 121 ? 18.793 3.715 -38.546 1.00 86.06 121 PRO A C 1
ATOM 941 O O . PRO A 1 121 ? 17.814 3.093 -38.968 1.00 86.06 121 PRO A O 1
ATOM 944 N N . TYR A 1 122 ? 19.981 3.645 -39.132 1.00 87.94 122 TYR A N 1
ATOM 945 C CA . TYR A 1 122 ? 20.318 2.610 -40.099 1.00 87.94 122 TYR A CA 1
ATOM 946 C C . TYR A 1 122 ? 20.458 1.282 -39.355 1.00 87.94 122 TYR A C 1
ATOM 948 O O . TYR A 1 122 ? 21.069 1.239 -38.290 1.00 87.94 122 TYR A O 1
ATOM 956 N N . ALA A 1 123 ? 19.898 0.212 -39.911 1.00 86.94 123 ALA A N 1
ATOM 957 C CA . ALA A 1 123 ? 20.074 -1.141 -39.395 1.00 86.94 123 ALA A CA 1
ATOM 958 C C . ALA A 1 123 ? 21.115 -1.871 -40.247 1.00 86.94 123 ALA A C 1
ATOM 960 O O . ALA A 1 123 ? 20.979 -1.893 -41.478 1.00 86.94 123 ALA A O 1
ATOM 961 N N . LEU A 1 124 ? 22.122 -2.457 -39.600 1.00 87.31 124 LEU A N 1
ATOM 962 C CA . LEU A 1 124 ? 23.088 -3.319 -40.273 1.00 87.31 124 LEU A CA 1
ATOM 963 C C . LEU A 1 124 ? 22.496 -4.720 -40.480 1.00 87.31 124 LEU A C 1
ATOM 965 O O . LEU A 1 124 ? 21.677 -5.204 -39.694 1.00 87.31 124 LEU A O 1
ATOM 969 N N . SER A 1 125 ? 22.891 -5.368 -41.573 1.00 87.25 125 SER A N 1
ATOM 970 C CA . SER A 1 125 ? 22.616 -6.781 -41.816 1.00 87.25 125 SER A CA 1
ATOM 971 C C . SER A 1 125 ? 23.379 -7.665 -40.825 1.00 87.25 125 SER A C 1
ATOM 973 O O . SER A 1 125 ? 24.149 -7.195 -39.997 1.00 87.25 125 SER A O 1
ATOM 975 N N . GLN A 1 126 ? 23.211 -8.979 -40.943 1.00 86.12 126 GLN A N 1
ATOM 976 C CA . GLN A 1 126 ? 24.226 -9.899 -40.430 1.00 86.12 126 GLN A CA 1
ATOM 977 C C . GLN A 1 126 ? 25.544 -9.709 -41.211 1.00 86.12 126 GLN A C 1
ATOM 979 O O . GLN A 1 126 ? 25.478 -9.254 -42.363 1.00 86.12 126 GLN A O 1
ATOM 984 N N . PRO A 1 127 ? 26.709 -10.046 -40.627 1.00 89.12 127 PRO A N 1
ATOM 985 C CA . PRO A 1 127 ? 27.992 -9.993 -41.322 1.00 89.12 127 PRO A CA 1
ATOM 986 C C . PRO A 1 127 ? 27.917 -10.726 -42.665 1.00 89.12 127 PRO A C 1
ATOM 988 O O . PRO A 1 127 ? 27.419 -11.850 -42.743 1.00 89.12 127 PRO A O 1
ATOM 991 N N . LEU A 1 128 ? 28.386 -10.085 -43.733 1.00 90.06 128 LEU A N 1
ATOM 992 C CA . LEU A 1 128 ? 28.349 -10.645 -45.090 1.00 90.06 128 LEU A CA 1
ATOM 993 C C . LEU A 1 128 ? 29.647 -11.351 -45.439 1.00 90.06 128 LEU A C 1
ATOM 995 O O . LEU A 1 128 ? 29.649 -12.441 -46.009 1.00 90.06 128 LEU A O 1
ATOM 999 N N . ARG A 1 129 ? 30.753 -10.686 -45.117 1.00 92.69 129 ARG A N 1
ATOM 1000 C CA . ARG A 1 129 ? 32.105 -11.161 -45.364 1.00 92.69 129 ARG A CA 1
ATOM 1001 C C . ARG A 1 129 ? 33.060 -10.557 -44.351 1.00 92.69 129 ARG A C 1
ATOM 1003 O O . ARG A 1 129 ? 32.787 -9.488 -43.806 1.00 92.69 129 ARG A O 1
ATOM 1010 N N . ALA A 1 130 ? 34.175 -11.235 -44.140 1.00 92.00 130 ALA A N 1
ATOM 1011 C CA . ALA A 1 130 ? 35.274 -10.718 -43.348 1.00 92.00 130 ALA A CA 1
ATOM 1012 C C . ALA A 1 130 ? 36.603 -10.949 -44.060 1.00 92.00 130 ALA A C 1
ATOM 1014 O O . ALA A 1 130 ? 36.786 -11.962 -44.745 1.00 92.00 130 ALA A O 1
ATOM 1015 N N . GLU A 1 131 ? 37.512 -10.002 -43.884 1.00 93.00 131 GLU A N 1
ATOM 1016 C CA . GLU A 1 131 ? 38.893 -10.055 -44.339 1.00 93.00 131 GLU A CA 1
ATOM 1017 C C . GLU A 1 131 ? 39.797 -9.920 -43.113 1.00 93.00 131 GLU A C 1
ATOM 1019 O O . GLU A 1 131 ? 39.519 -9.137 -42.215 1.00 93.00 131 GLU A O 1
ATOM 1024 N N . MET A 1 132 ? 40.851 -10.724 -43.038 1.00 90.69 132 MET A N 1
ATOM 1025 C CA . MET A 1 132 ? 41.775 -10.726 -41.911 1.00 90.69 132 MET A CA 1
ATOM 1026 C C . MET A 1 132 ? 43.207 -10.793 -42.421 1.00 90.69 132 MET A C 1
ATOM 1028 O O . MET A 1 132 ? 43.551 -11.676 -43.210 1.00 90.69 132 MET A O 1
ATOM 1032 N N . THR A 1 133 ? 44.051 -9.880 -41.952 1.00 90.62 133 THR A N 1
ATOM 1033 C CA . THR A 1 133 ? 45.468 -9.814 -42.308 1.00 90.62 133 THR A CA 1
ATOM 1034 C C . THR A 1 133 ? 46.320 -10.091 -41.079 1.00 90.62 133 THR A C 1
ATOM 1036 O O . THR A 1 133 ? 46.317 -9.305 -40.139 1.00 90.62 133 THR A O 1
ATOM 1039 N N . ILE A 1 134 ? 47.075 -11.194 -41.099 1.00 88.94 134 ILE A N 1
ATOM 1040 C CA . ILE A 1 134 ? 47.936 -11.622 -39.984 1.00 88.94 134 ILE A CA 1
ATOM 1041 C C . ILE A 1 134 ? 49.406 -11.650 -40.422 1.00 88.94 134 ILE A C 1
ATOM 1043 O O . ILE A 1 134 ? 49.729 -12.318 -41.412 1.00 88.94 134 ILE A O 1
ATOM 1047 N N . PRO A 1 135 ? 50.342 -11.022 -39.692 1.00 88.44 135 PRO A N 1
ATOM 1048 C CA . PRO A 1 135 ? 51.770 -11.242 -39.892 1.00 88.44 135 PRO A CA 1
ATOM 1049 C C . PRO A 1 135 ? 52.145 -12.710 -39.642 1.00 88.44 135 PRO A C 1
ATOM 1051 O O . PRO A 1 135 ? 51.845 -13.279 -38.596 1.00 88.44 135 PRO A O 1
ATOM 1054 N N . ILE A 1 136 ? 52.877 -13.340 -40.568 1.00 83.69 136 ILE A N 1
ATOM 1055 C CA . ILE A 1 136 ? 53.266 -14.762 -40.440 1.00 83.69 136 ILE A CA 1
ATOM 1056 C C . ILE A 1 136 ? 54.082 -15.006 -39.158 1.00 83.69 136 ILE A C 1
ATOM 1058 O O . ILE A 1 136 ? 54.028 -16.090 -38.585 1.00 83.69 136 ILE A O 1
ATOM 1062 N N . ALA A 1 137 ? 54.836 -13.999 -38.707 1.00 83.12 137 ALA A N 1
ATOM 1063 C CA . ALA A 1 137 ? 55.651 -14.061 -37.496 1.00 83.12 137 ALA A CA 1
ATOM 1064 C C . ALA A 1 137 ? 54.838 -14.075 -36.188 1.00 83.12 137 ALA A C 1
ATOM 1066 O O . ALA A 1 137 ? 55.394 -14.461 -35.160 1.00 83.12 137 ALA A O 1
ATOM 1067 N N . SER A 1 138 ? 53.569 -13.659 -36.226 1.00 79.69 138 SER A N 1
ATOM 1068 C CA . SER A 1 138 ? 52.690 -13.576 -35.054 1.00 79.69 138 SER A CA 1
ATOM 1069 C C . SER A 1 138 ? 51.987 -14.902 -34.744 1.00 79.69 138 SER A C 1
ATOM 1071 O O . SER A 1 138 ? 51.499 -15.097 -33.636 1.00 79.69 138 SER A O 1
ATOM 1073 N N . LEU A 1 139 ? 51.984 -15.856 -35.683 1.00 77.44 139 LEU A N 1
ATOM 1074 C CA . LEU A 1 139 ? 51.410 -17.184 -35.469 1.00 77.44 139 LEU A CA 1
ATOM 1075 C C . LEU A 1 139 ? 52.401 -18.115 -34.752 1.00 77.44 139 LEU A C 1
ATOM 1077 O O . LEU A 1 139 ? 53.560 -18.255 -35.152 1.00 77.44 139 LEU A O 1
ATOM 1081 N N . ASN A 1 140 ? 51.937 -18.774 -33.687 1.00 69.19 140 ASN A N 1
ATOM 1082 C CA . ASN A 1 140 ? 52.710 -19.772 -32.946 1.00 69.19 140 ASN A CA 1
ATOM 1083 C C . ASN A 1 140 ? 52.623 -21.169 -33.611 1.00 69.19 140 ASN A C 1
ATOM 1085 O O . ASN A 1 140 ? 51.850 -21.384 -34.541 1.00 69.19 140 ASN A O 1
ATOM 1089 N N . GLU A 1 141 ? 53.424 -22.143 -33.151 1.00 59.66 141 GLU A N 1
ATOM 1090 C CA . GLU A 1 141 ? 53.436 -23.506 -33.727 1.00 59.66 141 GLU A CA 1
ATOM 1091 C C . GLU A 1 141 ? 52.098 -24.268 -33.563 1.00 59.66 141 GLU A C 1
ATOM 1093 O O . GLU A 1 141 ? 51.910 -25.291 -34.221 1.00 59.66 141 GLU A O 1
ATOM 1098 N N . GLU A 1 142 ? 51.176 -23.791 -32.716 1.00 61.09 142 GLU A N 1
ATOM 1099 C CA . GLU A 1 142 ? 49.882 -24.432 -32.431 1.00 61.09 142 GLU A CA 1
ATOM 1100 C C . GLU A 1 142 ? 48.727 -23.871 -33.284 1.00 61.09 142 GLU A C 1
ATOM 1102 O O . GLU A 1 142 ? 47.797 -24.611 -33.601 1.00 61.09 142 GLU A O 1
ATOM 1107 N N . VAL A 1 143 ? 48.798 -22.607 -33.718 1.00 67.62 143 VAL A N 1
ATOM 1108 C CA . VAL A 1 143 ? 47.776 -21.928 -34.535 1.00 67.62 143 VAL A CA 1
ATOM 1109 C C . VAL A 1 143 ? 48.356 -21.609 -35.916 1.00 67.62 143 VAL A C 1
ATOM 1111 O O . VAL A 1 143 ? 48.860 -20.522 -36.181 1.00 67.62 143 VAL A O 1
ATOM 1114 N N . GLY A 1 144 ? 48.325 -22.598 -36.812 1.00 70.44 144 GLY A N 1
ATOM 1115 C CA . GLY A 1 144 ? 48.795 -22.462 -38.195 1.00 70.44 144 GLY A CA 1
ATOM 1116 C C . GLY A 1 144 ? 47.707 -22.014 -39.179 1.00 70.44 144 GLY A C 1
ATOM 1117 O O . GLY A 1 144 ? 46.524 -21.974 -38.860 1.00 70.44 144 GLY A O 1
ATOM 1118 N N . SER A 1 145 ? 48.080 -21.765 -40.437 1.00 75.12 145 SER A N 1
ATOM 1119 C CA . SER A 1 145 ? 47.123 -21.457 -41.520 1.00 75.12 145 SER A CA 1
ATOM 1120 C C . SER A 1 145 ? 46.084 -22.563 -41.771 1.00 75.12 145 SER A C 1
ATOM 1122 O O . SER A 1 145 ? 45.003 -22.293 -42.299 1.00 75.12 145 SER A O 1
ATOM 1124 N N . GLU A 1 146 ? 46.384 -23.802 -41.366 1.00 80.69 146 GLU A N 1
ATOM 1125 C CA . GLU A 1 146 ? 45.447 -24.930 -41.397 1.00 80.69 146 GLU A CA 1
ATOM 1126 C C . GLU A 1 146 ? 44.262 -24.718 -40.442 1.00 80.69 146 GLU A C 1
ATOM 1128 O O . GLU A 1 146 ? 43.133 -24.986 -40.840 1.00 80.69 146 GLU A O 1
ATOM 1133 N N . TYR A 1 147 ? 44.482 -24.134 -39.257 1.00 83.75 147 TYR A N 1
ATOM 1134 C CA . TYR A 1 147 ? 43.422 -23.843 -38.282 1.00 83.75 147 TYR A CA 1
ATOM 1135 C C . TYR A 1 147 ? 42.349 -22.916 -38.871 1.00 83.75 147 TYR A C 1
ATOM 1137 O O . TYR A 1 147 ? 41.163 -23.238 -38.876 1.00 83.75 147 TYR A O 1
ATOM 1145 N N . PHE A 1 148 ? 42.762 -21.796 -39.467 1.00 85.50 148 PHE A N 1
ATOM 1146 C CA . PHE A 1 148 ? 41.828 -20.851 -40.086 1.00 85.50 148 PHE A CA 1
ATOM 1147 C C . PHE A 1 148 ? 41.154 -21.426 -41.338 1.00 85.50 148 PHE A C 1
ATOM 1149 O O . PHE A 1 148 ? 39.978 -21.165 -41.595 1.00 85.50 148 PHE A O 1
ATOM 1156 N N . SER A 1 149 ? 41.863 -22.268 -42.094 1.00 84.62 149 SER A N 1
ATOM 1157 C CA . SER A 1 149 ? 41.267 -22.983 -43.229 1.00 84.62 149 SER A CA 1
ATOM 1158 C C . SER A 1 149 ? 40.170 -23.958 -42.777 1.00 84.62 149 SER A C 1
ATOM 1160 O O . SER A 1 149 ? 39.137 -24.071 -43.441 1.00 84.62 149 SER A O 1
ATOM 1162 N N . GLU A 1 150 ? 40.366 -24.635 -41.639 1.00 86.44 150 GLU A N 1
ATOM 1163 C CA . GLU A 1 150 ? 39.375 -25.519 -41.011 1.00 86.44 150 GLU A CA 1
ATOM 1164 C C . GLU A 1 150 ? 38.168 -24.750 -40.463 1.00 86.44 150 GLU A C 1
ATOM 1166 O O . GLU A 1 150 ? 37.038 -25.197 -40.661 1.00 86.44 150 GLU A O 1
ATOM 1171 N N . LEU A 1 151 ? 38.383 -23.563 -39.881 1.00 84.75 151 LEU A N 1
ATOM 1172 C CA . LEU A 1 151 ? 37.309 -22.635 -39.496 1.00 84.75 151 LEU A CA 1
ATOM 1173 C C . LEU A 1 151 ? 36.525 -22.089 -40.698 1.00 84.75 151 LEU A C 1
ATOM 1175 O O . LEU A 1 151 ? 35.417 -21.586 -40.544 1.00 84.75 151 LEU A O 1
ATOM 1179 N N . GLY A 1 152 ? 37.071 -22.222 -41.910 1.00 87.75 152 GLY A N 1
ATOM 1180 C CA . GLY A 1 152 ? 36.368 -21.938 -43.153 1.00 87.75 152 GLY A CA 1
ATOM 1181 C C . GLY A 1 152 ? 36.872 -20.726 -43.928 1.00 87.75 152 GLY A C 1
ATOM 1182 O O . GLY A 1 152 ? 36.243 -20.389 -44.934 1.00 87.75 152 GLY A O 1
ATOM 1183 N N . PHE A 1 153 ? 37.989 -20.123 -43.519 1.00 89.81 153 PHE A N 1
ATOM 1184 C CA . PHE A 1 153 ? 38.652 -19.055 -44.262 1.00 89.81 153 PHE A CA 1
ATOM 1185 C C . PHE A 1 153 ? 39.349 -19.580 -45.518 1.00 89.81 153 PHE A C 1
ATOM 1187 O O . PHE A 1 153 ? 39.885 -20.689 -45.560 1.00 89.81 153 PHE A O 1
ATOM 1194 N N . ILE A 1 154 ? 39.383 -18.747 -46.552 1.00 92.12 154 ILE A N 1
ATOM 1195 C CA . ILE A 1 154 ? 40.281 -18.918 -47.689 1.00 92.12 154 ILE A CA 1
ATOM 1196 C C . ILE A 1 154 ? 41.564 -18.166 -47.347 1.00 92.12 154 ILE A C 1
ATOM 1198 O O . ILE A 1 154 ? 41.542 -16.947 -47.196 1.00 92.12 154 ILE A O 1
ATOM 1202 N N . VAL A 1 155 ? 42.666 -18.901 -47.201 1.00 89.56 155 VAL A N 1
ATOM 1203 C CA . VAL A 1 155 ? 43.957 -18.353 -46.770 1.00 89.56 155 VAL A CA 1
ATOM 1204 C C . VAL A 1 155 ? 44.883 -18.172 -47.967 1.00 89.56 155 VAL A C 1
ATOM 1206 O O . VAL A 1 155 ? 45.225 -19.134 -48.657 1.00 89.56 155 VAL A O 1
ATOM 1209 N N . GLU A 1 156 ? 45.335 -16.941 -48.184 1.00 90.44 156 GLU A N 1
ATOM 1210 C CA . GLU A 1 156 ? 46.343 -16.587 -49.178 1.00 90.44 156 GLU A CA 1
ATOM 1211 C C . GLU A 1 156 ? 47.606 -16.069 -48.489 1.00 90.44 156 GLU A C 1
ATOM 1213 O O . GLU A 1 156 ? 47.557 -15.369 -47.481 1.00 90.44 156 GLU A O 1
ATOM 1218 N N . THR A 1 157 ? 48.774 -16.412 -49.028 1.00 87.00 157 THR A N 1
ATOM 1219 C CA . THR A 1 157 ? 50.049 -15.884 -48.529 1.00 87.00 157 THR A CA 1
ATOM 1220 C C . THR A 1 157 ? 50.495 -14.732 -49.414 1.00 87.00 157 THR A C 1
ATOM 1222 O O . THR A 1 157 ? 50.737 -14.922 -50.610 1.00 87.00 157 THR A O 1
ATOM 1225 N N . HIS A 1 158 ? 50.653 -13.550 -48.823 1.00 86.38 158 HIS A N 1
ATOM 1226 C CA . HIS A 1 158 ? 51.159 -12.370 -49.507 1.00 86.38 158 HIS A CA 1
ATOM 1227 C C . HIS A 1 158 ? 52.362 -11.799 -48.754 1.00 86.38 158 HIS A C 1
ATOM 1229 O O . HIS A 1 158 ? 52.234 -11.274 -47.656 1.00 86.38 158 HIS A O 1
ATOM 1235 N N . ASN A 1 159 ? 53.549 -11.889 -49.362 1.00 86.88 159 ASN A N 1
ATOM 1236 C CA . ASN A 1 159 ? 54.822 -11.506 -48.738 1.00 86.88 159 ASN A CA 1
ATOM 1237 C C . ASN A 1 159 ? 55.043 -12.213 -47.382 1.00 86.88 159 ASN A C 1
ATOM 1239 O O . ASN A 1 159 ? 55.190 -13.433 -47.352 1.00 86.88 159 ASN A O 1
ATOM 1243 N N . ASP A 1 160 ? 55.111 -11.447 -46.295 1.00 85.62 160 ASP A N 1
ATOM 1244 C CA . ASP A 1 160 ? 55.295 -11.853 -44.901 1.00 85.62 160 ASP A CA 1
ATOM 1245 C C . ASP A 1 160 ? 53.981 -11.875 -44.094 1.00 85.62 160 ASP A C 1
ATOM 1247 O O . ASP A 1 160 ? 54.014 -11.934 -42.864 1.00 85.62 160 ASP A O 1
ATOM 1251 N N . GLN A 1 161 ? 52.830 -11.880 -44.776 1.00 89.00 161 GLN A N 1
ATOM 1252 C CA . GLN A 1 161 ? 51.494 -11.897 -44.175 1.00 89.00 161 GLN A CA 1
ATOM 1253 C C . GLN A 1 161 ? 50.607 -13.011 -44.757 1.00 89.00 161 GLN A C 1
ATOM 1255 O O . GLN A 1 161 ? 50.742 -13.417 -45.919 1.00 89.00 161 GLN A O 1
ATOM 1260 N N . TYR A 1 162 ? 49.671 -13.494 -43.944 1.00 88.50 162 TYR A N 1
ATOM 1261 C CA . TYR A 1 162 ? 48.495 -14.222 -44.400 1.00 88.50 162 TYR A CA 1
ATOM 1262 C C . TYR A 1 162 ? 47.346 -13.237 -44.592 1.00 88.50 162 TYR A C 1
ATOM 1264 O O . TYR A 1 162 ? 47.008 -12.505 -43.669 1.00 88.50 162 TYR A O 1
ATOM 1272 N N . VAL A 1 163 ? 46.743 -13.251 -45.777 1.00 90.31 163 VAL A N 1
ATOM 1273 C CA . VAL A 1 163 ? 45.501 -12.538 -46.080 1.00 90.31 163 VAL A CA 1
ATOM 1274 C C . VAL A 1 163 ? 44.407 -13.586 -46.184 1.00 90.31 163 VAL A C 1
ATOM 1276 O O . VAL A 1 163 ? 44.478 -14.495 -47.013 1.00 90.31 163 VAL A O 1
ATOM 1279 N N . MET A 1 164 ? 43.422 -13.497 -45.307 1.00 91.06 164 MET A N 1
ATOM 1280 C CA . MET A 1 164 ? 42.351 -14.472 -45.172 1.00 91.06 164 MET A CA 1
ATOM 1281 C C . MET A 1 164 ? 41.022 -13.803 -45.477 1.00 91.06 164 MET A C 1
ATOM 1283 O O . MET A 1 164 ? 40.789 -12.679 -45.052 1.00 91.06 164 MET A O 1
ATOM 1287 N N . HIS A 1 165 ? 40.140 -14.483 -46.202 1.00 93.38 165 HIS A N 1
ATOM 1288 C CA . HIS A 1 165 ? 38.793 -13.980 -46.461 1.00 93.38 165 HIS A CA 1
ATOM 1289 C C . HIS A 1 165 ? 37.749 -15.076 -46.283 1.00 93.38 165 HIS A C 1
ATOM 1291 O O . HIS A 1 165 ? 38.015 -16.258 -46.522 1.00 93.38 165 HIS A O 1
ATOM 1297 N N . THR A 1 166 ? 36.548 -14.697 -45.856 1.00 93.25 166 THR A N 1
ATOM 1298 C CA . THR A 1 166 ? 35.442 -15.635 -45.665 1.00 93.25 166 THR A CA 1
ATOM 1299 C C . THR A 1 166 ? 34.083 -14.992 -45.912 1.00 93.25 166 THR A C 1
ATOM 1301 O O . THR A 1 166 ? 33.873 -13.816 -45.635 1.00 93.25 166 THR A O 1
ATOM 1304 N N . GLU A 1 167 ? 33.153 -15.811 -46.396 1.00 92.25 167 GLU A N 1
ATOM 1305 C CA . GLU A 1 167 ? 31.706 -15.547 -46.460 1.00 92.25 167 GLU A CA 1
ATOM 1306 C C . GLU A 1 167 ? 30.929 -16.650 -45.705 1.00 92.25 167 GLU A C 1
ATOM 1308 O O . GLU A 1 167 ? 29.705 -16.756 -45.794 1.00 92.25 167 GLU A O 1
ATOM 1313 N N . LYS A 1 168 ? 31.637 -17.559 -45.011 1.00 89.31 168 LYS A N 1
ATOM 1314 C CA . LYS A 1 168 ? 31.015 -18.702 -44.334 1.00 89.31 168 LYS A CA 1
ATOM 1315 C C . LYS A 1 168 ? 30.489 -18.289 -42.956 1.00 89.31 168 LYS A C 1
ATOM 1317 O O . LYS A 1 168 ? 31.280 -17.771 -42.172 1.00 89.31 168 LYS A O 1
ATOM 1322 N N . PRO A 1 169 ? 29.229 -18.614 -42.603 1.00 85.88 169 PRO A N 1
ATOM 1323 C CA . PRO A 1 169 ? 28.626 -18.202 -41.331 1.00 85.88 169 PRO A CA 1
ATOM 1324 C C . PRO A 1 169 ? 29.437 -18.566 -40.081 1.00 85.88 169 PRO A C 1
ATOM 1326 O O . PRO A 1 169 ? 29.568 -17.746 -39.186 1.00 85.88 169 PRO A O 1
ATOM 1329 N N . GLU A 1 170 ? 30.022 -19.766 -40.032 1.00 83.25 170 GLU A N 1
ATOM 1330 C CA . GLU A 1 170 ? 30.811 -20.252 -38.885 1.00 83.25 170 GLU A CA 1
ATOM 1331 C C . GLU A 1 170 ? 32.097 -19.431 -38.670 1.00 83.25 170 GLU A C 1
ATOM 1333 O O . GLU A 1 170 ? 32.444 -19.092 -37.543 1.00 83.25 170 GLU A O 1
ATOM 1338 N N . ALA A 1 171 ? 32.771 -19.056 -39.760 1.00 86.25 171 ALA A N 1
ATOM 1339 C CA . ALA A 1 171 ? 33.969 -18.219 -39.734 1.00 86.25 171 ALA A CA 1
ATOM 1340 C C . ALA A 1 171 ? 33.639 -16.749 -39.439 1.00 86.25 171 ALA A C 1
ATOM 1342 O O . ALA A 1 171 ? 34.405 -16.066 -38.769 1.00 86.25 171 ALA A O 1
ATOM 1343 N N . LEU A 1 172 ? 32.497 -16.265 -39.939 1.00 86.12 172 LEU A N 1
ATOM 1344 C CA . LEU A 1 172 ? 31.996 -14.927 -39.635 1.00 86.12 172 LEU A CA 1
ATOM 1345 C C . LEU A 1 172 ? 31.636 -14.807 -38.156 1.00 86.12 172 LEU A C 1
ATOM 1347 O O . LEU A 1 172 ? 32.019 -13.827 -37.531 1.00 86.12 172 LEU A O 1
ATOM 1351 N N . ALA A 1 173 ? 30.987 -15.818 -37.576 1.00 82.56 173 ALA A N 1
ATOM 1352 C CA . ALA A 1 173 ? 30.690 -15.859 -36.147 1.00 82.56 173 ALA A CA 1
ATOM 1353 C C . ALA A 1 173 ? 31.948 -15.803 -35.273 1.00 82.56 173 ALA A C 1
ATOM 1355 O O . ALA A 1 173 ? 31.936 -15.124 -34.254 1.00 82.56 173 ALA A O 1
ATOM 1356 N N . TYR A 1 174 ? 33.036 -16.454 -35.702 1.00 82.44 174 TYR A N 1
ATOM 1357 C CA . TYR A 1 174 ? 34.322 -16.408 -35.001 1.00 82.44 174 TYR A CA 1
ATOM 1358 C C . TYR A 1 174 ? 34.910 -14.993 -34.914 1.00 82.44 174 TYR A C 1
ATOM 1360 O O . TYR A 1 174 ? 35.468 -14.643 -33.883 1.00 82.44 174 TYR A O 1
ATOM 1368 N N . VAL A 1 175 ? 34.795 -14.186 -35.976 1.00 82.25 175 VAL A N 1
ATOM 1369 C CA . VAL A 1 175 ? 35.361 -12.826 -35.976 1.00 82.25 175 VAL A CA 1
ATOM 1370 C C . VAL A 1 175 ? 34.395 -11.782 -35.430 1.00 82.25 175 VAL A C 1
ATOM 1372 O O . VAL A 1 175 ? 34.811 -10.909 -34.691 1.00 82.25 175 VAL A O 1
ATOM 1375 N N . SER A 1 176 ? 33.111 -11.859 -35.766 1.00 74.56 176 SER A N 1
ATOM 1376 C CA . SER A 1 176 ? 32.164 -10.748 -35.576 1.00 74.56 176 SER A CA 1
ATOM 1377 C C . SER A 1 176 ? 31.303 -10.813 -34.315 1.00 74.56 176 SER A C 1
ATOM 1379 O O . SER A 1 176 ? 30.458 -9.943 -34.150 1.00 74.56 176 SER A O 1
ATOM 1381 N N . ASP A 1 177 ? 31.469 -11.845 -33.483 1.00 65.38 177 ASP A N 1
ATOM 1382 C CA . ASP A 1 177 ? 30.589 -12.152 -32.345 1.00 65.38 177 ASP A CA 1
ATOM 1383 C C . ASP A 1 177 ? 29.089 -12.074 -32.731 1.00 65.38 177 ASP A C 1
ATOM 1385 O O . ASP A 1 177 ? 28.333 -11.178 -32.358 1.00 65.38 177 ASP A O 1
ATOM 1389 N N . SER A 1 178 ? 28.676 -13.007 -33.602 1.00 53.50 178 SER A N 1
ATOM 1390 C CA . SER A 1 178 ? 27.507 -12.940 -34.511 1.00 53.50 178 SER A CA 1
ATOM 1391 C C . SER A 1 178 ? 26.104 -12.686 -33.927 1.00 53.50 178 SER A C 1
ATOM 1393 O O . SER A 1 178 ? 25.136 -12.636 -34.690 1.00 53.50 178 SER A O 1
ATOM 1395 N N . GLU A 1 179 ? 25.935 -12.564 -32.613 1.00 58.97 179 GLU A N 1
ATOM 1396 C CA . GLU A 1 179 ? 24.610 -12.409 -31.990 1.00 58.97 179 GLU A CA 1
ATOM 1397 C C . GLU A 1 179 ? 24.172 -10.942 -31.831 1.00 58.97 179 GLU A C 1
ATOM 1399 O O . GLU A 1 179 ? 23.008 -10.667 -31.522 1.00 58.97 179 GLU A O 1
ATOM 1404 N N . GLN A 1 180 ? 25.053 -9.987 -32.137 1.00 69.62 180 GLN A N 1
ATOM 1405 C CA . GLN A 1 180 ? 24.782 -8.564 -31.952 1.00 69.62 180 GLN A CA 1
ATOM 1406 C C . GLN A 1 180 ? 23.909 -7.972 -33.071 1.00 69.62 180 GLN A C 1
ATOM 1408 O O . GLN A 1 180 ? 24.169 -8.126 -34.268 1.00 69.62 180 GLN A O 1
ATOM 1413 N N . LYS A 1 181 ? 22.857 -7.233 -32.692 1.00 78.44 181 LYS A N 1
ATOM 1414 C CA . LYS A 1 181 ? 22.142 -6.344 -33.628 1.00 78.44 181 LYS A CA 1
ATOM 1415 C C . LYS A 1 181 ? 22.735 -4.952 -33.542 1.00 78.44 181 LYS A C 1
ATOM 1417 O O . LYS A 1 181 ? 22.788 -4.376 -32.460 1.00 78.44 181 LYS A O 1
ATOM 1422 N N . ILE A 1 182 ? 23.100 -4.407 -34.697 1.00 83.94 182 ILE A N 1
ATOM 1423 C CA . ILE A 1 182 ? 23.848 -3.157 -34.781 1.00 83.94 182 ILE A CA 1
ATOM 1424 C C . ILE A 1 182 ? 23.033 -2.110 -35.530 1.00 83.94 182 ILE A C 1
ATOM 1426 O O . ILE A 1 182 ? 22.527 -2.346 -36.635 1.00 83.94 182 ILE A O 1
ATOM 1430 N N . TYR A 1 183 ? 22.931 -0.935 -34.922 1.00 86.62 183 TYR A N 1
ATOM 1431 C CA . TYR A 1 183 ? 22.264 0.231 -35.475 1.00 86.62 183 TYR A CA 1
ATOM 1432 C C . TYR A 1 183 ? 23.200 1.425 -35.440 1.00 86.62 183 TYR A C 1
ATOM 1434 O O . TYR A 1 183 ? 24.026 1.540 -34.542 1.00 86.62 183 TYR A O 1
ATOM 1442 N N . PHE A 1 184 ? 23.047 2.353 -36.381 1.00 88.31 184 PHE A N 1
ATOM 1443 C CA . PHE A 1 184 ? 23.814 3.591 -36.325 1.00 88.31 184 PHE A CA 1
ATOM 1444 C C . PHE A 1 184 ? 23.030 4.812 -36.794 1.00 88.31 184 PHE A C 1
ATOM 1446 O O . PHE A 1 184 ? 22.109 4.735 -37.612 1.00 88.31 184 PHE A O 1
ATOM 1453 N N . TYR A 1 185 ? 23.441 5.973 -36.300 1.00 87.94 185 TYR A N 1
ATOM 1454 C CA . TYR A 1 185 ? 23.009 7.280 -36.752 1.00 87.94 185 TYR A CA 1
ATOM 1455 C C . TYR A 1 185 ? 24.188 8.044 -37.334 1.00 87.94 185 TYR A C 1
ATOM 1457 O O . TYR A 1 185 ? 25.223 8.215 -36.704 1.00 87.94 185 TYR A O 1
ATOM 1465 N N . GLU A 1 186 ? 23.993 8.598 -38.524 1.00 86.62 186 GLU A N 1
ATOM 1466 C CA . GLU A 1 186 ? 24.874 9.645 -39.032 1.00 86.62 186 GLU A CA 1
ATOM 1467 C C . GLU A 1 186 ? 24.472 10.988 -38.404 1.00 86.62 186 GLU A C 1
ATOM 1469 O O . GLU A 1 186 ? 23.334 11.451 -38.595 1.00 86.62 186 GLU A O 1
ATOM 1474 N N . VAL A 1 187 ? 25.392 11.605 -37.661 1.00 86.56 187 VAL A N 1
ATOM 1475 C CA . VAL A 1 187 ? 25.189 12.871 -36.947 1.00 86.56 187 VAL A CA 1
ATOM 1476 C C . VAL A 1 187 ? 26.252 13.865 -37.383 1.00 86.56 187 VAL A C 1
ATOM 1478 O O . VAL A 1 187 ? 27.389 13.818 -36.936 1.00 86.56 187 VAL A O 1
ATOM 1481 N N . ASN A 1 188 ? 25.882 14.793 -38.267 1.00 83.50 188 ASN A N 1
ATOM 1482 C CA . ASN A 1 188 ? 26.824 15.721 -38.896 1.00 83.50 188 ASN A CA 1
ATOM 1483 C C . ASN A 1 188 ? 28.006 14.978 -39.551 1.00 83.50 188 ASN A C 1
ATOM 1485 O O . ASN A 1 188 ? 27.850 14.437 -40.641 1.00 83.50 188 ASN A O 1
ATOM 1489 N N . ASP A 1 189 ? 29.174 14.982 -38.909 1.00 83.06 189 ASP A N 1
ATOM 1490 C CA . ASP A 1 189 ? 30.396 14.312 -39.341 1.00 83.06 189 ASP A CA 1
ATOM 1491 C C . ASP A 1 189 ? 30.795 13.124 -38.450 1.00 83.06 189 ASP A C 1
ATOM 1493 O O . ASP A 1 189 ? 31.852 12.556 -38.686 1.00 83.06 189 ASP A O 1
ATOM 1497 N N . THR A 1 190 ? 29.993 12.727 -37.461 1.00 87.88 190 THR A N 1
ATOM 1498 C CA . THR A 1 190 ? 30.228 11.566 -36.581 1.00 87.88 190 THR A CA 1
ATOM 1499 C C . THR A 1 190 ? 29.216 10.452 -36.845 1.00 87.88 190 THR A C 1
ATOM 1501 O O . THR A 1 190 ? 28.187 10.658 -37.502 1.00 87.88 190 THR A O 1
ATOM 1504 N N . ILE A 1 191 ? 29.503 9.262 -36.315 1.00 89.25 191 ILE A N 1
ATOM 1505 C CA . ILE A 1 191 ? 28.573 8.132 -36.308 1.00 89.25 191 ILE A CA 1
ATOM 1506 C C . ILE A 1 191 ? 28.304 7.740 -34.857 1.00 89.25 191 ILE A C 1
ATOM 1508 O O . ILE A 1 191 ? 29.236 7.416 -34.135 1.00 89.25 191 ILE A O 1
ATOM 1512 N N . GLU A 1 192 ? 27.043 7.768 -34.437 1.00 90.25 192 GLU A N 1
ATOM 1513 C CA . GLU A 1 192 ? 26.607 7.175 -33.164 1.00 90.25 192 GLU A CA 1
ATOM 1514 C C . GLU A 1 192 ? 26.176 5.737 -33.449 1.00 90.25 192 GLU A C 1
ATOM 1516 O O . GLU A 1 192 ? 25.357 5.519 -34.344 1.00 90.25 192 GLU A O 1
ATOM 1521 N N . ILE A 1 193 ? 26.725 4.763 -32.735 1.00 87.12 193 ILE A N 1
ATOM 1522 C CA . ILE A 1 193 ? 26.506 3.335 -32.954 1.00 87.12 193 ILE A CA 1
ATOM 1523 C C . ILE A 1 193 ? 25.888 2.734 -31.699 1.00 87.12 193 ILE A C 1
ATOM 1525 O O . ILE A 1 193 ? 26.195 3.141 -30.584 1.00 87.12 193 ILE A O 1
ATOM 1529 N N . ILE A 1 194 ? 24.974 1.795 -31.905 1.00 86.44 194 ILE A N 1
ATOM 1530 C CA . ILE A 1 194 ? 24.243 1.111 -30.851 1.00 86.44 194 ILE A CA 1
ATOM 1531 C C . ILE A 1 194 ? 24.315 -0.379 -31.138 1.00 86.44 194 ILE A C 1
ATOM 1533 O O . ILE A 1 194 ? 23.893 -0.818 -32.216 1.00 86.44 194 ILE A O 1
ATOM 1537 N N . TYR A 1 195 ? 24.800 -1.139 -30.169 1.00 80.69 195 TYR A N 1
ATOM 1538 C CA . TYR A 1 195 ? 24.864 -2.593 -30.231 1.00 80.69 195 TYR A CA 1
ATOM 1539 C C . TYR A 1 195 ? 23.927 -3.150 -29.169 1.00 80.69 195 TYR A C 1
ATOM 1541 O O . TYR A 1 195 ? 23.821 -2.602 -28.077 1.00 80.69 195 TYR A O 1
ATOM 1549 N N . SER A 1 196 ? 23.204 -4.216 -29.496 1.00 74.50 196 SER A N 1
ATOM 1550 C CA . SER A 1 196 ? 22.454 -4.971 -28.494 1.00 74.50 196 SER A CA 1
ATOM 1551 C C . SER A 1 196 ? 22.894 -6.423 -28.500 1.00 74.50 196 SER A C 1
ATOM 1553 O O . SER A 1 196 ? 22.796 -7.069 -29.554 1.00 74.50 196 SER A O 1
ATOM 1555 N N . GLN A 1 197 ? 23.280 -6.918 -27.328 1.00 69.31 197 GLN A N 1
ATOM 1556 C CA . GLN A 1 197 ? 23.559 -8.320 -27.044 1.00 69.31 197 GLN A CA 1
ATOM 1557 C C . GLN A 1 197 ? 22.616 -8.758 -25.923 1.00 69.31 197 GLN A C 1
ATOM 1559 O O . GLN A 1 197 ? 22.659 -8.217 -24.824 1.00 69.31 197 GLN A O 1
ATOM 1564 N N . ASP A 1 198 ? 21.708 -9.686 -26.226 1.00 67.50 198 ASP A N 1
ATOM 1565 C CA . ASP A 1 198 ? 20.648 -10.109 -25.304 1.00 67.50 198 ASP A CA 1
ATOM 1566 C C . ASP A 1 198 ? 19.875 -8.924 -24.668 1.00 67.50 198 ASP A C 1
ATOM 1568 O O . ASP A 1 198 ? 19.142 -8.214 -25.370 1.00 67.50 198 ASP A O 1
ATOM 1572 N N . ASP A 1 199 ? 20.033 -8.718 -23.353 1.00 65.25 199 ASP A N 1
ATOM 1573 C CA . ASP A 1 199 ? 19.369 -7.686 -22.541 1.00 65.25 199 ASP A CA 1
ATOM 1574 C C . ASP A 1 199 ? 20.235 -6.427 -22.304 1.00 65.25 199 ASP A C 1
ATOM 1576 O O . ASP A 1 199 ? 19.776 -5.462 -21.678 1.00 65.25 199 ASP A O 1
ATOM 1580 N N . GLU A 1 200 ? 21.460 -6.398 -22.832 1.00 71.44 200 GLU A N 1
ATOM 1581 C CA . GLU A 1 200 ? 22.409 -5.289 -22.694 1.00 71.44 200 GLU A CA 1
ATOM 1582 C C . GLU A 1 200 ? 22.449 -4.432 -23.973 1.00 71.44 200 GLU A C 1
ATOM 1584 O O . GLU A 1 200 ? 22.202 -4.906 -25.092 1.00 71.44 200 GLU A O 1
ATOM 1589 N N . VAL A 1 201 ? 22.671 -3.125 -23.795 1.00 78.19 201 VAL A N 1
ATOM 1590 C CA . VAL A 1 201 ? 22.866 -2.163 -24.889 1.00 78.19 201 VAL A CA 1
ATOM 1591 C C . VAL A 1 201 ? 24.136 -1.396 -24.616 1.00 78.19 201 VAL A C 1
ATOM 1593 O O . VAL A 1 201 ? 24.214 -0.736 -23.584 1.00 78.19 201 VAL A O 1
ATOM 1596 N N . ASP A 1 202 ? 25.028 -1.398 -25.595 1.00 79.56 202 ASP A N 1
ATOM 1597 C CA . ASP A 1 202 ? 26.233 -0.585 -25.574 1.00 79.56 202 ASP A CA 1
ATOM 1598 C C . ASP A 1 202 ? 26.126 0.531 -26.607 1.00 79.56 202 ASP A C 1
ATOM 1600 O O . ASP A 1 202 ? 25.525 0.378 -27.686 1.00 79.56 202 ASP A O 1
ATOM 1604 N N . PHE A 1 203 ? 26.726 1.668 -26.273 1.00 85.00 203 PHE A N 1
ATOM 1605 C CA . PHE A 1 203 ? 26.736 2.849 -27.120 1.00 85.00 203 PHE A CA 1
ATOM 1606 C C . PHE A 1 203 ? 28.169 3.226 -27.454 1.00 85.00 203 PHE A C 1
ATOM 1608 O O . PHE A 1 203 ? 29.012 3.373 -26.581 1.00 85.00 203 PHE A O 1
ATOM 1615 N N . GLU A 1 204 ? 28.419 3.469 -28.735 1.00 87.19 204 GLU A N 1
ATOM 1616 C CA . GLU A 1 204 ? 29.723 3.916 -29.212 1.00 87.19 204 GLU A CA 1
ATOM 1617 C C . GLU A 1 204 ? 29.582 5.148 -30.093 1.00 87.19 204 GLU A C 1
ATOM 1619 O O . GLU A 1 204 ? 28.570 5.360 -30.768 1.00 87.19 204 GLU A O 1
ATOM 1624 N N . VAL A 1 205 ? 30.629 5.967 -30.141 1.00 89.44 205 VAL A N 1
ATOM 1625 C CA . VAL A 1 205 ? 30.690 7.118 -31.046 1.00 89.44 205 VAL A CA 1
ATOM 1626 C C . VAL A 1 205 ? 31.958 7.038 -31.878 1.00 89.44 205 VAL A C 1
ATOM 1628 O O . VAL A 1 205 ? 33.070 7.186 -31.378 1.00 89.44 205 VAL A O 1
ATOM 1631 N N . ALA A 1 206 ? 31.785 6.873 -33.188 1.00 88.75 206 ALA A N 1
ATOM 1632 C CA . ALA A 1 206 ? 32.875 6.949 -34.142 1.00 88.75 206 ALA A CA 1
ATOM 1633 C C . ALA A 1 206 ? 33.110 8.409 -34.556 1.00 88.75 206 ALA A C 1
ATOM 1635 O O . ALA A 1 206 ? 32.265 9.078 -35.170 1.00 88.75 206 ALA A O 1
ATOM 1636 N N . LEU A 1 207 ? 34.297 8.905 -34.226 1.00 88.94 207 LEU A N 1
ATOM 1637 C CA . LEU A 1 207 ? 34.747 10.263 -34.479 1.00 88.94 207 LEU A CA 1
ATOM 1638 C C . LEU A 1 207 ? 35.643 10.318 -35.722 1.00 88.94 207 LEU A C 1
ATOM 1640 O O . LEU A 1 207 ? 36.459 9.430 -35.945 1.00 88.94 207 LEU A O 1
ATOM 1644 N N . PRO A 1 208 ? 35.574 11.371 -36.549 1.00 87.25 208 PRO A N 1
ATOM 1645 C CA . PRO A 1 208 ? 36.579 11.599 -37.576 1.00 87.25 208 PRO A CA 1
ATOM 1646 C C . PRO A 1 208 ? 37.993 11.641 -36.995 1.00 87.25 208 PRO A C 1
ATOM 1648 O O . PRO A 1 208 ? 38.208 12.206 -35.927 1.00 87.25 208 PRO A O 1
ATOM 1651 N N . THR A 1 209 ? 38.980 11.204 -37.776 1.00 81.88 209 THR A N 1
ATOM 1652 C CA . THR A 1 209 ? 40.410 11.142 -37.394 1.00 81.88 209 THR A CA 1
ATOM 1653 C C . THR A 1 209 ? 41.046 12.466 -36.935 1.00 81.88 209 THR A C 1
ATOM 1655 O O . THR A 1 209 ? 42.191 12.490 -36.490 1.00 81.88 209 THR A O 1
ATOM 1658 N N . HIS A 1 210 ? 40.345 13.592 -37.088 1.00 82.00 210 HIS A N 1
ATOM 1659 C CA . HIS A 1 210 ? 40.800 14.922 -36.687 1.00 82.00 210 HIS A CA 1
ATOM 1660 C C . HIS A 1 210 ? 40.147 15.446 -35.396 1.00 82.00 210 HIS A C 1
ATOM 1662 O O . HIS A 1 210 ? 40.551 16.515 -34.928 1.00 82.00 210 HIS A O 1
ATOM 1668 N N . LYS A 1 211 ? 39.146 14.744 -34.850 1.00 84.06 211 LYS A N 1
ATOM 1669 C CA . LYS A 1 211 ? 38.526 15.043 -33.552 1.00 84.06 211 LYS A CA 1
ATOM 1670 C C . LYS A 1 211 ? 39.261 14.318 -32.433 1.00 84.06 211 LYS A C 1
ATOM 1672 O O . LYS A 1 211 ? 40.011 13.378 -32.691 1.00 84.06 211 LYS A O 1
ATOM 1677 N N . ARG A 1 212 ? 39.095 14.794 -31.200 1.00 85.88 212 ARG A N 1
ATOM 1678 C CA . ARG A 1 212 ? 39.751 14.177 -30.042 1.00 85.88 212 ARG A CA 1
ATOM 1679 C C . ARG A 1 212 ? 38.837 13.170 -29.336 1.00 85.88 212 ARG A C 1
ATOM 1681 O O . ARG A 1 212 ? 37.629 13.388 -29.360 1.00 85.88 212 ARG A O 1
ATOM 1688 N N . PRO A 1 213 ? 39.392 12.141 -28.667 1.00 84.25 213 PRO A N 1
ATOM 1689 C CA . PRO A 1 213 ? 38.604 11.141 -27.946 1.00 84.25 213 PRO A CA 1
ATOM 1690 C C . PRO A 1 213 ? 37.646 11.733 -26.907 1.00 84.25 213 PRO A C 1
ATOM 1692 O O . PRO A 1 213 ? 36.541 11.226 -26.759 1.00 84.25 213 PRO A O 1
ATOM 1695 N N . GLU A 1 214 ? 38.008 12.843 -26.249 1.00 85.94 214 GLU A N 1
ATOM 1696 C CA . GLU A 1 214 ? 37.157 13.464 -25.220 1.00 85.94 214 GLU A CA 1
ATOM 1697 C C . GLU A 1 214 ? 35.816 13.978 -25.788 1.00 85.94 214 GLU A C 1
ATOM 1699 O O . GLU A 1 214 ? 34.857 14.196 -25.055 1.00 85.94 214 GLU A O 1
ATOM 1704 N N . GLU A 1 215 ? 35.712 14.159 -27.112 1.00 83.12 215 GLU A N 1
ATOM 1705 C CA . GLU A 1 215 ? 34.460 14.538 -27.781 1.00 83.12 215 GLU A CA 1
ATOM 1706 C C . GLU A 1 215 ? 33.445 13.378 -27.873 1.00 83.12 215 GLU A C 1
ATOM 1708 O O . GLU A 1 215 ? 32.304 13.621 -28.265 1.00 83.12 215 GLU A O 1
ATOM 1713 N N . ALA A 1 216 ? 33.828 12.143 -27.518 1.00 82.38 216 ALA A N 1
ATOM 1714 C CA . ALA A 1 216 ? 32.944 10.975 -27.440 1.00 82.38 216 ALA A CA 1
ATOM 1715 C C . ALA A 1 216 ? 32.467 10.652 -26.009 1.00 82.38 216 ALA A C 1
ATOM 1717 O O . ALA A 1 216 ? 31.572 9.830 -25.857 1.00 82.38 216 ALA A O 1
ATOM 1718 N N . GLU A 1 217 ? 32.987 11.317 -24.968 1.00 83.81 217 GLU A N 1
ATOM 1719 C CA . GLU A 1 217 ? 32.702 10.983 -23.554 1.00 83.81 217 GLU A CA 1
ATOM 1720 C C . GLU A 1 217 ? 31.215 11.082 -23.167 1.00 83.81 217 GLU A C 1
ATOM 1722 O O . GLU A 1 217 ? 30.786 10.445 -22.214 1.00 83.81 217 GLU A O 1
ATOM 1727 N N . TYR A 1 218 ? 30.395 11.829 -23.915 1.00 86.00 218 TYR A N 1
ATOM 1728 C CA . TYR A 1 218 ? 28.951 11.921 -23.656 1.00 86.00 218 TYR A CA 1
ATOM 1729 C C . TYR A 1 218 ? 28.201 10.599 -23.883 1.00 86.00 218 TYR A C 1
ATOM 1731 O O . TYR A 1 218 ? 27.030 10.501 -23.519 1.00 86.00 218 TYR A O 1
ATOM 1739 N N . VAL A 1 219 ? 28.838 9.610 -24.517 1.00 84.44 219 VAL A N 1
ATOM 1740 C CA . VAL A 1 219 ? 28.210 8.333 -24.857 1.00 84.44 219 VAL A CA 1
ATOM 1741 C C . VAL A 1 219 ? 27.864 7.505 -23.615 1.00 84.44 219 VAL A C 1
ATOM 1743 O O . VAL A 1 219 ? 26.761 6.967 -23.552 1.00 84.44 219 VAL A O 1
ATOM 1746 N N . SER A 1 220 ? 28.718 7.516 -22.583 1.00 84.62 220 SER A N 1
ATOM 1747 C CA . SER A 1 220 ? 28.478 6.788 -21.327 1.00 84.62 220 SER A CA 1
ATOM 1748 C C . SER A 1 220 ? 27.266 7.327 -20.563 1.00 84.62 220 SER A C 1
ATOM 1750 O O . SER A 1 220 ? 26.583 6.597 -19.855 1.00 84.62 220 SER A O 1
ATOM 1752 N N . LEU A 1 221 ? 26.929 8.607 -20.753 1.00 89.31 221 LEU A N 1
ATOM 1753 C CA . LEU A 1 221 ? 25.737 9.206 -20.150 1.00 89.31 221 LEU A CA 1
ATOM 1754 C C . LEU A 1 221 ? 24.436 8.595 -20.707 1.00 89.31 221 LEU A C 1
ATOM 1756 O O . LEU A 1 221 ? 23.402 8.659 -20.047 1.00 89.31 221 LEU A O 1
ATOM 1760 N N . PHE A 1 222 ? 24.443 8.004 -21.909 1.00 87.50 222 PHE A N 1
ATOM 1761 C CA . PHE A 1 222 ? 23.263 7.301 -22.429 1.00 87.50 222 PHE A CA 1
ATOM 1762 C C . PHE A 1 222 ? 23.023 5.954 -21.748 1.00 87.50 222 PHE A C 1
ATOM 1764 O O . PHE A 1 222 ? 21.863 5.571 -21.591 1.00 87.50 222 PHE A O 1
ATOM 1771 N N . GLU A 1 223 ? 24.084 5.270 -21.319 1.00 84.44 223 GLU A N 1
ATOM 1772 C CA . GLU A 1 223 ? 23.987 4.055 -20.501 1.00 84.44 223 GLU A CA 1
ATOM 1773 C C . GLU A 1 223 ? 23.348 4.396 -19.154 1.00 84.44 223 GLU A C 1
ATOM 1775 O O . GLU A 1 223 ? 22.355 3.781 -18.770 1.00 84.44 223 GLU A O 1
ATOM 1780 N N . GLU A 1 224 ? 23.809 5.477 -18.514 1.00 87.62 224 GLU A N 1
ATOM 1781 C CA . GLU A 1 224 ? 23.214 5.975 -17.269 1.00 87.62 224 GLU A CA 1
ATOM 1782 C C . GLU A 1 224 ? 21.726 6.325 -17.439 1.00 87.62 224 GLU A C 1
ATOM 1784 O O . GLU A 1 224 ? 20.904 5.966 -16.597 1.00 87.62 224 GLU A O 1
ATOM 1789 N N . VAL A 1 225 ? 21.338 6.972 -18.549 1.00 88.56 225 VAL A N 1
ATOM 1790 C CA . VAL A 1 225 ? 19.918 7.234 -18.857 1.00 88.56 225 VAL A CA 1
ATOM 1791 C C . VAL A 1 225 ? 19.127 5.932 -18.982 1.00 88.56 225 VAL A C 1
ATOM 1793 O O . VAL A 1 225 ? 17.994 5.863 -18.506 1.00 88.56 225 VAL A O 1
ATOM 1796 N N . LEU A 1 226 ? 19.676 4.913 -19.641 1.00 83.25 226 LEU A N 1
ATOM 1797 C CA . LEU A 1 226 ? 18.990 3.638 -19.825 1.00 83.25 226 LEU A CA 1
ATOM 1798 C C . LEU A 1 226 ? 18.779 2.916 -18.487 1.00 83.25 226 LEU A C 1
ATOM 1800 O O . LEU A 1 226 ? 17.672 2.437 -18.229 1.00 83.25 226 LEU A O 1
ATOM 1804 N N . ASP A 1 227 ? 19.800 2.886 -17.636 1.00 83.56 227 ASP A N 1
ATOM 1805 C CA . ASP A 1 227 ? 19.733 2.296 -16.297 1.00 83.56 227 ASP A CA 1
ATOM 1806 C C . ASP A 1 227 ? 18.707 3.013 -15.418 1.00 83.56 227 ASP A C 1
ATOM 1808 O O . ASP A 1 227 ? 17.867 2.380 -14.776 1.00 83.56 227 ASP A O 1
ATOM 1812 N N . GLU A 1 228 ? 18.698 4.341 -15.462 1.00 86.94 228 GLU A N 1
ATOM 1813 C CA . GLU A 1 228 ? 17.733 5.185 -14.764 1.00 86.94 228 GLU A CA 1
ATOM 1814 C C . GLU A 1 228 ? 16.287 4.949 -15.228 1.00 86.94 228 GLU A C 1
ATOM 1816 O O . GLU A 1 228 ? 15.357 4.907 -14.415 1.00 86.94 228 GLU A O 1
ATOM 1821 N N . LEU A 1 229 ? 16.072 4.735 -16.529 1.00 84.56 229 LEU A N 1
ATOM 1822 C CA . LEU A 1 229 ? 14.757 4.381 -17.064 1.00 84.56 229 LEU A CA 1
ATOM 1823 C C . LEU A 1 229 ? 14.319 2.973 -16.631 1.00 84.56 229 LEU A C 1
ATOM 1825 O O . LEU A 1 229 ? 13.141 2.787 -16.333 1.00 84.56 229 LEU A O 1
ATOM 1829 N N . LYS A 1 230 ? 15.243 2.005 -16.547 1.00 80.19 230 LYS A N 1
ATOM 1830 C CA . LYS A 1 230 ? 14.974 0.637 -16.054 1.00 80.19 230 LYS A CA 1
ATOM 1831 C C . LYS A 1 230 ? 14.716 0.594 -14.542 1.00 80.19 230 LYS A C 1
ATOM 1833 O O . LYS A 1 230 ? 13.935 -0.233 -14.079 1.00 80.19 230 LYS A O 1
ATOM 1838 N N . ALA A 1 231 ? 15.364 1.464 -13.772 1.00 81.00 231 ALA A N 1
ATOM 1839 C CA . ALA A 1 231 ? 15.215 1.555 -12.319 1.00 81.00 231 ALA A CA 1
ATOM 1840 C C . ALA A 1 231 ? 14.059 2.471 -11.876 1.00 81.00 231 ALA A C 1
ATOM 1842 O O . ALA A 1 231 ? 13.776 2.575 -10.683 1.00 81.00 231 ALA A O 1
ATOM 1843 N N . SER A 1 232 ? 13.403 3.159 -12.814 1.00 71.56 232 SER A N 1
ATOM 1844 C CA . SER A 1 232 ? 12.329 4.107 -12.521 1.00 71.56 232 SER A CA 1
ATOM 1845 C C . SER A 1 232 ? 11.139 3.428 -11.838 1.00 71.56 232 SER A C 1
ATOM 1847 O O . SER A 1 232 ? 10.426 2.625 -12.439 1.00 71.56 232 SER A O 1
ATOM 1849 N N . GLU A 1 233 ? 10.864 3.829 -10.599 1.00 72.00 233 GLU A N 1
ATOM 1850 C CA . GLU A 1 233 ? 9.692 3.402 -9.835 1.00 72.00 233 GLU A CA 1
ATOM 1851 C C . GLU A 1 233 ? 8.707 4.560 -9.632 1.00 72.00 233 GLU A C 1
ATOM 1853 O O . GLU A 1 233 ? 9.034 5.734 -9.791 1.00 72.00 233 GLU A O 1
ATOM 1858 N N . ILE A 1 234 ? 7.467 4.240 -9.258 1.00 68.75 234 ILE A N 1
ATOM 1859 C CA . ILE A 1 234 ? 6.370 5.219 -9.139 1.00 68.75 234 ILE A CA 1
ATOM 1860 C C . ILE A 1 234 ? 6.670 6.332 -8.120 1.00 68.75 234 ILE A C 1
ATOM 1862 O O . ILE A 1 234 ? 6.247 7.473 -8.329 1.00 68.75 234 ILE A O 1
ATOM 1866 N N . ASP A 1 235 ? 7.439 6.027 -7.073 1.00 62.38 235 ASP A N 1
ATOM 1867 C CA . ASP A 1 235 ? 7.760 6.957 -5.983 1.00 62.38 235 ASP A CA 1
ATOM 1868 C C . ASP A 1 235 ? 9.203 7.473 -5.997 1.00 62.38 235 ASP A C 1
ATOM 1870 O O . ASP A 1 235 ? 9.609 8.233 -5.110 1.00 62.38 235 ASP A O 1
ATOM 1874 N N . HIS A 1 236 ? 9.991 7.108 -7.009 1.00 65.75 236 HIS A N 1
ATOM 1875 C CA . HIS A 1 236 ? 11.369 7.564 -7.154 1.00 65.75 236 HIS A CA 1
ATOM 1876 C C . HIS A 1 236 ? 11.542 8.318 -8.467 1.00 65.75 236 HIS A C 1
ATOM 1878 O O . HIS A 1 236 ? 11.356 7.790 -9.558 1.00 65.75 236 HIS A O 1
ATOM 1884 N N . SER A 1 237 ? 11.882 9.604 -8.351 1.00 64.19 237 SER A N 1
ATOM 1885 C CA . SER A 1 237 ? 12.202 10.428 -9.510 1.00 64.19 237 SER A CA 1
ATOM 1886 C C . SER A 1 237 ? 13.515 9.953 -10.119 1.00 64.19 237 SER A C 1
ATOM 1888 O O . SER A 1 237 ? 14.555 10.061 -9.469 1.00 64.19 237 SER A O 1
ATOM 1890 N N . SER A 1 238 ? 13.454 9.476 -11.356 1.00 77.69 238 SER A N 1
ATOM 1891 C CA . SER A 1 238 ? 14.640 9.187 -12.156 1.00 77.69 238 SER A CA 1
ATOM 1892 C C . SER A 1 238 ? 15.467 10.447 -12.407 1.00 77.69 238 SER A C 1
ATOM 1894 O O . SER A 1 238 ? 14.906 11.525 -12.629 1.00 77.69 238 SER A O 1
ATOM 1896 N N . SER A 1 239 ? 16.792 10.291 -12.415 1.00 87.06 239 SER A N 1
ATOM 1897 C CA . SER A 1 239 ? 17.743 11.346 -12.779 1.00 87.06 239 SER A CA 1
ATOM 1898 C C . SER A 1 239 ? 17.968 11.467 -14.298 1.00 87.06 239 SER A C 1
ATOM 1900 O O . SER A 1 239 ? 18.698 12.344 -14.765 1.00 87.06 239 SER A O 1
ATOM 1902 N N . ALA A 1 240 ? 17.285 10.639 -15.105 1.00 89.19 240 ALA A N 1
ATOM 1903 C CA . ALA A 1 240 ? 17.411 10.615 -16.564 1.00 89.19 240 ALA A CA 1
ATOM 1904 C C . ALA A 1 240 ? 17.191 11.992 -17.210 1.00 89.19 240 ALA A C 1
ATOM 1906 O O . ALA A 1 240 ? 17.808 12.325 -18.221 1.00 89.19 240 ALA A O 1
ATOM 1907 N N . LYS A 1 241 ? 16.319 12.827 -16.634 1.00 90.75 241 LYS A N 1
ATOM 1908 C CA . LYS A 1 241 ? 16.045 14.172 -17.150 1.00 90.75 241 LYS A CA 1
ATOM 1909 C C . LYS A 1 241 ? 17.253 15.094 -17.013 1.00 90.75 241 LYS A C 1
ATOM 1911 O O . LYS A 1 241 ? 17.538 15.852 -17.940 1.00 90.75 241 LYS A O 1
ATOM 1916 N N . GLU A 1 242 ? 17.925 15.058 -15.869 1.00 92.88 242 GLU A N 1
ATOM 1917 C CA . GLU A 1 242 ? 19.137 15.823 -15.594 1.00 92.88 242 GLU A CA 1
ATOM 1918 C C . GLU A 1 242 ? 20.282 15.360 -16.499 1.00 92.88 242 GLU A C 1
ATOM 1920 O O . GLU A 1 242 ? 20.922 16.199 -17.135 1.00 92.88 242 GLU A O 1
ATOM 1925 N N . ILE A 1 243 ? 20.462 14.045 -16.648 1.00 92.44 243 ILE A N 1
ATOM 1926 C CA . ILE A 1 243 ? 21.503 13.469 -17.510 1.00 92.44 243 ILE A CA 1
ATOM 1927 C C . ILE A 1 243 ? 21.274 13.864 -18.981 1.00 92.44 243 ILE A C 1
ATOM 1929 O O . ILE A 1 243 ? 22.188 14.315 -19.669 1.00 92.44 243 ILE A O 1
ATOM 1933 N N . LEU A 1 244 ? 20.028 13.824 -19.470 1.00 92.50 244 LEU A N 1
ATOM 1934 C CA . LEU A 1 244 ? 19.689 14.283 -20.826 1.00 92.50 244 LEU A CA 1
ATOM 1935 C C . LEU A 1 244 ? 19.962 15.782 -21.047 1.00 92.50 244 LEU A C 1
ATOM 1937 O O . LEU A 1 244 ? 20.223 16.203 -22.178 1.00 92.50 244 LEU A O 1
ATOM 1941 N N . VAL A 1 245 ? 19.891 16.610 -20.000 1.00 93.44 245 VAL A N 1
ATOM 1942 C CA . VAL A 1 245 ? 20.286 18.025 -20.085 1.00 93.44 245 VAL A CA 1
ATOM 1943 C C . VAL A 1 245 ? 21.799 18.149 -20.237 1.00 93.44 245 VAL A C 1
ATOM 1945 O O . VAL A 1 245 ? 22.236 18.926 -21.083 1.00 93.44 245 VAL A O 1
ATOM 1948 N N . GLU A 1 246 ? 22.580 17.365 -19.495 1.00 93.81 246 GLU A N 1
ATOM 1949 C CA . GLU A 1 246 ? 24.042 17.334 -19.612 1.00 93.81 246 GLU A CA 1
ATOM 1950 C C . GLU A 1 246 ? 24.492 16.893 -21.012 1.00 93.81 246 GLU A C 1
ATOM 1952 O O . GLU A 1 246 ? 25.258 17.601 -21.669 1.00 93.81 246 GLU A O 1
ATOM 1957 N N . ILE A 1 247 ? 23.909 15.812 -21.540 1.00 91.31 247 ILE A N 1
ATOM 1958 C CA . ILE A 1 247 ? 24.149 15.350 -22.917 1.00 91.31 247 ILE A CA 1
ATOM 1959 C C . ILE A 1 247 ? 23.821 16.449 -23.932 1.00 91.31 247 ILE A C 1
ATOM 1961 O O . ILE A 1 247 ? 24.523 16.636 -24.921 1.00 91.31 247 ILE A O 1
ATOM 1965 N N . LYS A 1 248 ? 22.752 17.219 -23.716 1.00 93.31 248 LYS A N 1
ATOM 1966 C CA . LYS A 1 248 ? 22.384 18.314 -24.620 1.00 93.31 248 LYS A CA 1
ATOM 1967 C C . LYS A 1 248 ? 23.404 19.452 -24.625 1.00 93.31 248 LYS A C 1
ATOM 1969 O O . LYS A 1 248 ? 23.516 20.152 -25.633 1.00 93.31 248 LYS A O 1
ATOM 1974 N N . GLU A 1 249 ? 24.101 19.680 -23.517 1.00 91.31 249 GLU A N 1
ATOM 1975 C CA . GLU A 1 249 ? 25.151 20.694 -23.431 1.00 91.31 249 GLU A CA 1
ATOM 1976 C C . GLU A 1 249 ? 26.429 20.254 -24.156 1.00 91.31 249 GLU A C 1
ATOM 1978 O O . GLU A 1 249 ? 27.072 21.087 -24.801 1.00 91.31 249 GLU A O 1
ATOM 1983 N N . THR A 1 250 ? 26.761 18.961 -24.105 1.00 87.88 250 THR A N 1
ATOM 1984 C CA . THR A 1 250 ? 27.979 18.388 -24.703 1.00 87.88 250 THR A CA 1
ATOM 1985 C C . THR A 1 250 ? 27.792 17.957 -26.164 1.00 87.88 250 THR A C 1
ATOM 1987 O O . THR A 1 250 ? 28.660 18.224 -26.995 1.00 87.88 250 THR A O 1
ATOM 1990 N N . ALA A 1 251 ? 26.638 17.384 -26.513 1.00 87.75 251 ALA A N 1
ATOM 1991 C CA . ALA A 1 251 ? 26.297 16.849 -27.833 1.00 87.75 251 ALA A CA 1
ATOM 1992 C C . ALA A 1 251 ? 24.880 17.277 -28.301 1.00 87.75 251 ALA A C 1
ATOM 1994 O O . ALA A 1 251 ? 23.985 16.447 -28.486 1.00 87.75 251 ALA A O 1
ATOM 1995 N N . PRO A 1 252 ? 24.640 18.579 -28.565 1.00 87.69 252 PRO A N 1
ATOM 1996 C CA . PRO A 1 252 ? 23.305 19.112 -28.877 1.00 87.69 252 PRO A CA 1
ATOM 1997 C C . PRO A 1 252 ? 22.676 18.579 -30.173 1.00 87.69 252 PRO A C 1
ATOM 1999 O O . PRO A 1 252 ? 21.455 18.646 -30.328 1.00 87.69 252 PRO A O 1
ATOM 2002 N N . ASP A 1 253 ? 23.497 18.094 -31.106 1.00 87.06 253 ASP A N 1
ATOM 2003 C CA . ASP A 1 253 ? 23.055 17.564 -32.401 1.00 87.06 253 ASP A CA 1
ATOM 2004 C C . ASP A 1 253 ? 22.855 16.038 -32.387 1.00 87.06 253 ASP A C 1
ATOM 2006 O O . ASP A 1 253 ? 22.456 15.474 -33.409 1.00 87.06 253 ASP A O 1
ATOM 2010 N N . SER A 1 254 ? 23.110 15.380 -31.247 1.00 87.94 254 SER A N 1
ATOM 2011 C CA . SER A 1 254 ? 22.967 13.932 -31.081 1.00 87.94 254 SER A CA 1
ATOM 2012 C C . SER A 1 254 ? 21.573 13.449 -31.487 1.00 87.94 254 SER A C 1
ATOM 2014 O O . SER A 1 254 ? 20.545 14.026 -31.106 1.00 87.94 254 SER A O 1
ATOM 2016 N N . LYS A 1 255 ? 21.517 12.361 -32.263 1.00 86.50 255 LYS A N 1
ATOM 2017 C CA . LYS A 1 255 ? 20.241 11.737 -32.640 1.00 86.50 255 LYS A CA 1
ATOM 2018 C C . LYS A 1 255 ? 19.753 10.788 -31.552 1.00 86.50 255 LYS A C 1
ATOM 2020 O O . LYS A 1 255 ? 18.538 10.704 -31.347 1.00 86.50 255 LYS A O 1
ATOM 2025 N N . LEU A 1 256 ? 20.671 10.171 -30.808 1.00 85.38 256 LEU A N 1
ATOM 2026 C CA . LEU A 1 256 ? 20.367 9.447 -29.574 1.00 85.38 256 LEU A CA 1
ATOM 2027 C C . LEU A 1 256 ? 19.665 10.345 -28.551 1.00 85.38 256 LEU A C 1
ATOM 2029 O O . LEU A 1 256 ? 18.624 9.954 -28.019 1.00 85.38 256 LEU A O 1
ATOM 2033 N N . LEU A 1 257 ? 20.131 11.585 -28.361 1.00 88.31 257 LEU A N 1
ATOM 2034 C CA . LEU A 1 257 ? 19.510 12.543 -27.438 1.00 88.31 257 LEU A CA 1
ATOM 2035 C C . LEU A 1 257 ? 18.024 12.757 -27.739 1.00 88.31 257 LEU A C 1
ATOM 2037 O O . LEU A 1 257 ? 17.190 12.741 -26.832 1.00 88.31 257 LEU A O 1
ATOM 2041 N N . ALA A 1 258 ? 17.667 12.945 -29.011 1.00 83.88 258 ALA A N 1
ATOM 2042 C CA . ALA A 1 258 ? 16.278 13.151 -29.412 1.00 83.88 258 ALA A CA 1
ATOM 2043 C C . ALA A 1 258 ? 15.407 11.911 -29.153 1.00 83.88 258 ALA A C 1
ATOM 2045 O O . ALA A 1 258 ? 14.252 12.040 -28.734 1.00 83.88 258 ALA A O 1
ATOM 2046 N N . ALA A 1 259 ? 15.950 10.717 -29.394 1.00 82.25 259 ALA A N 1
ATOM 2047 C CA . ALA A 1 259 ? 15.240 9.465 -29.191 1.00 82.25 259 ALA A CA 1
ATOM 2048 C C . ALA A 1 259 ? 15.025 9.164 -27.697 1.00 82.25 259 ALA A C 1
ATOM 2050 O O . ALA A 1 259 ? 13.887 8.910 -27.293 1.00 82.25 259 ALA A O 1
ATOM 2051 N N . TYR A 1 260 ? 16.067 9.292 -26.871 1.00 86.12 260 TYR A N 1
ATOM 2052 C CA . TYR A 1 260 ? 15.982 9.084 -25.422 1.00 86.12 260 TYR A CA 1
ATOM 2053 C C . TYR A 1 260 ? 15.189 10.174 -24.703 1.00 86.12 260 TYR A C 1
ATOM 2055 O O . TYR A 1 260 ? 14.450 9.871 -23.773 1.00 86.12 260 TYR A O 1
ATOM 2063 N N . SER A 1 261 ? 15.210 11.419 -25.189 1.00 88.06 261 SER A N 1
ATOM 2064 C CA . SER A 1 261 ? 14.316 12.468 -24.674 1.00 88.06 261 SER A CA 1
ATOM 2065 C C . SER A 1 261 ? 12.844 12.106 -24.865 1.00 88.06 261 SER A C 1
ATOM 2067 O O . SER A 1 261 ? 12.036 12.280 -23.954 1.00 88.06 261 SER A O 1
ATOM 2069 N N . LYS A 1 262 ? 12.485 11.577 -26.043 1.00 86.81 262 LYS A N 1
ATOM 2070 C CA . LYS A 1 262 ? 11.115 11.136 -26.326 1.00 86.81 262 LYS A CA 1
ATOM 2071 C C . LYS A 1 262 ? 10.735 9.923 -25.478 1.00 86.81 262 LYS A C 1
ATOM 2073 O O . LYS A 1 262 ? 9.603 9.839 -25.016 1.00 86.81 262 LYS A O 1
ATOM 2078 N N . LEU A 1 263 ? 11.663 8.990 -25.286 1.00 86.00 263 LEU A N 1
ATOM 2079 C CA . LEU A 1 263 ? 11.458 7.821 -24.438 1.00 86.00 263 LEU A CA 1
ATOM 2080 C C . LEU A 1 263 ? 11.243 8.225 -22.972 1.00 86.00 263 LEU A C 1
ATOM 2082 O O . LEU A 1 263 ? 10.267 7.788 -22.375 1.00 86.00 263 LEU A O 1
ATOM 2086 N N . ASN A 1 264 ? 12.060 9.138 -22.439 1.00 88.00 264 ASN A N 1
ATOM 2087 C CA . ASN A 1 264 ? 11.891 9.681 -21.093 1.00 88.00 264 ASN A CA 1
ATOM 2088 C C . ASN A 1 264 ? 10.555 10.429 -20.926 1.00 88.00 264 ASN A C 1
ATOM 2090 O O . ASN A 1 264 ? 9.868 10.236 -19.932 1.00 88.00 264 ASN A O 1
ATOM 2094 N N . GLU A 1 265 ? 10.122 11.217 -21.919 1.00 89.38 265 GLU A N 1
ATOM 2095 C CA . GLU A 1 265 ? 8.789 11.848 -21.903 1.00 89.38 265 GLU A CA 1
ATOM 2096 C C . GLU A 1 265 ? 7.663 10.801 -21.818 1.00 89.38 265 GLU A C 1
ATOM 2098 O O . GLU A 1 265 ? 6.686 10.982 -21.087 1.00 89.38 265 GLU A O 1
ATOM 2103 N N . ARG A 1 266 ? 7.796 9.679 -22.540 1.00 88.75 266 ARG A N 1
ATOM 2104 C CA . ARG A 1 266 ? 6.833 8.573 -22.446 1.00 88.75 266 ARG A CA 1
ATOM 2105 C C . ARG A 1 266 ? 6.923 7.832 -21.116 1.00 88.75 266 ARG A C 1
ATOM 2107 O O . ARG A 1 266 ? 5.873 7.471 -20.599 1.00 88.75 266 ARG A O 1
ATOM 2114 N N . ASN A 1 267 ? 8.111 7.673 -20.539 1.00 87.31 267 ASN A N 1
ATOM 2115 C CA . ASN A 1 267 ? 8.292 7.109 -19.201 1.00 87.31 267 ASN A CA 1
ATOM 2116 C C . ASN A 1 267 ? 7.619 7.974 -18.122 1.00 87.31 267 ASN A C 1
ATOM 2118 O O . ASN A 1 267 ? 6.841 7.467 -17.320 1.00 87.31 267 ASN A O 1
ATOM 2122 N N . GLU A 1 268 ? 7.828 9.296 -18.148 1.00 88.50 268 GLU A N 1
ATOM 2123 C CA . GLU A 1 268 ? 7.157 10.232 -17.234 1.00 88.50 268 GLU A CA 1
ATOM 2124 C C . GLU A 1 268 ? 5.624 10.121 -17.361 1.00 88.50 268 GLU A C 1
ATOM 2126 O O . GLU A 1 268 ? 4.909 10.075 -16.357 1.00 88.50 268 GLU A O 1
ATOM 2131 N N . ALA A 1 269 ? 5.106 10.028 -18.592 1.00 90.19 269 ALA A N 1
ATOM 2132 C CA . ALA A 1 269 ? 3.679 9.832 -18.836 1.00 90.19 269 ALA A CA 1
ATOM 2133 C C . ALA A 1 269 ? 3.180 8.456 -18.351 1.00 90.19 269 ALA A C 1
ATOM 2135 O O . ALA A 1 269 ? 2.073 8.370 -17.819 1.00 90.19 269 ALA A O 1
ATOM 2136 N N . PHE A 1 270 ? 3.986 7.401 -18.510 1.00 89.38 270 PHE A N 1
ATOM 2137 C CA . PHE A 1 270 ? 3.692 6.047 -18.040 1.00 89.38 270 PHE A CA 1
ATOM 2138 C C . PHE A 1 270 ? 3.534 6.038 -16.516 1.00 89.38 270 PHE A C 1
ATOM 2140 O O . PHE A 1 270 ? 2.471 5.677 -16.016 1.00 89.38 270 PHE A O 1
ATOM 2147 N N . LEU A 1 271 ? 4.526 6.545 -15.777 1.00 88.31 271 LEU A N 1
ATOM 2148 C CA . LEU A 1 271 ? 4.484 6.641 -14.313 1.00 88.31 271 LEU A CA 1
ATOM 2149 C C . LEU A 1 271 ? 3.314 7.512 -13.826 1.00 88.31 271 LEU A C 1
ATOM 2151 O O . LEU A 1 271 ? 2.629 7.165 -12.861 1.00 88.31 271 LEU A O 1
ATOM 2155 N N . ALA A 1 272 ? 3.027 8.617 -14.522 1.00 89.50 272 ALA A N 1
ATOM 2156 C CA . ALA A 1 272 ? 1.882 9.468 -14.210 1.00 89.50 272 ALA A CA 1
ATOM 2157 C C . ALA A 1 272 ? 0.538 8.744 -14.404 1.00 89.50 272 ALA A C 1
ATOM 2159 O O . ALA A 1 272 ? -0.357 8.899 -13.570 1.00 89.50 272 ALA A O 1
ATOM 2160 N N . ALA A 1 273 ? 0.386 7.943 -15.464 1.00 91.56 273 ALA A N 1
ATOM 2161 C CA . ALA A 1 273 ? -0.814 7.140 -15.688 1.00 91.56 273 ALA A CA 1
ATOM 2162 C C . ALA A 1 273 ? -1.019 6.122 -14.557 1.00 91.56 273 ALA A C 1
ATOM 2164 O O . ALA A 1 273 ? -2.134 5.987 -14.051 1.00 91.56 273 ALA A O 1
ATOM 2165 N N . VAL A 1 274 ? 0.058 5.477 -14.087 1.00 90.25 274 VAL A N 1
ATOM 2166 C CA . VAL A 1 274 ? -0.025 4.538 -12.959 1.00 90.25 274 VAL A CA 1
ATOM 2167 C C . VAL A 1 274 ? -0.457 5.241 -11.678 1.00 90.25 274 VAL A C 1
ATOM 2169 O O . VAL A 1 274 ? -1.389 4.778 -11.017 1.00 90.25 274 VAL A O 1
ATOM 2172 N N . LYS A 1 275 ? 0.167 6.381 -11.354 1.00 88.56 275 LYS A N 1
ATOM 2173 C CA . LYS A 1 275 ? -0.167 7.195 -10.175 1.00 88.56 275 LYS A CA 1
ATOM 2174 C C . LYS A 1 275 ? -1.624 7.659 -10.183 1.00 88.56 275 LYS A C 1
ATOM 2176 O O . LYS A 1 275 ? -2.271 7.696 -9.141 1.00 88.56 275 LYS A O 1
ATOM 2181 N N . ASN A 1 276 ? -2.150 7.974 -11.364 1.00 90.56 276 ASN A N 1
ATOM 2182 C CA . ASN A 1 276 ? -3.537 8.393 -11.558 1.00 90.56 276 ASN A CA 1
ATOM 2183 C C . ASN A 1 276 ? -4.523 7.224 -11.718 1.00 90.56 276 ASN A C 1
ATOM 2185 O O . ASN A 1 276 ? -5.707 7.480 -11.930 1.00 90.56 276 ASN A O 1
ATOM 2189 N N . LYS A 1 277 ? -4.063 5.966 -11.624 1.00 92.81 277 LYS A N 1
ATOM 2190 C CA . LYS A 1 277 ? -4.881 4.756 -11.823 1.00 92.81 277 LYS A CA 1
ATOM 2191 C C . LYS A 1 277 ? -5.539 4.684 -13.215 1.00 92.81 277 LYS A C 1
ATOM 2193 O O . LYS A 1 277 ? -6.580 4.054 -13.381 1.00 92.81 277 LYS A O 1
ATOM 2198 N N . ASP A 1 278 ? -4.942 5.301 -14.239 1.00 93.81 278 ASP A N 1
ATOM 2199 C CA . ASP A 1 278 ? -5.495 5.335 -15.600 1.00 93.81 278 ASP A CA 1
ATOM 2200 C C . ASP A 1 278 ? -5.007 4.141 -16.435 1.00 93.81 278 ASP A C 1
ATOM 2202 O O . ASP A 1 278 ? -3.978 4.191 -17.114 1.00 93.81 278 ASP A O 1
ATOM 2206 N N . LYS A 1 279 ? -5.770 3.042 -16.397 1.00 93.75 279 LYS A N 1
ATOM 2207 C CA . LYS A 1 279 ? -5.450 1.813 -17.145 1.00 93.75 279 LYS A CA 1
ATOM 2208 C C . LYS A 1 279 ? -5.420 2.018 -18.658 1.00 93.75 279 LYS A C 1
ATOM 2210 O O . LYS A 1 279 ? -4.609 1.394 -19.338 1.00 93.75 279 LYS A O 1
ATOM 2215 N N . ALA A 1 280 ? -6.321 2.847 -19.189 1.00 92.31 280 ALA A N 1
ATOM 2216 C CA . ALA A 1 280 ? -6.436 3.050 -20.629 1.00 92.31 280 ALA A CA 1
ATOM 2217 C C . ALA A 1 280 ? -5.217 3.812 -21.150 1.00 92.31 280 ALA A C 1
ATOM 2219 O O . ALA A 1 280 ? -4.599 3.393 -22.129 1.00 92.31 280 ALA A O 1
ATOM 2220 N N . GLN A 1 281 ? -4.835 4.876 -20.444 1.00 92.88 281 GLN A N 1
ATOM 2221 C CA . GLN A 1 281 ? -3.647 5.650 -20.768 1.00 92.88 281 GLN A CA 1
ATOM 2222 C C . GLN A 1 281 ? -2.365 4.826 -20.581 1.00 92.88 281 GLN A C 1
ATOM 2224 O O . GLN A 1 281 ? -1.470 4.907 -21.419 1.00 92.88 281 GLN A O 1
ATOM 2229 N N . LEU A 1 282 ? -2.286 3.986 -19.542 1.00 91.62 282 LEU A N 1
ATOM 2230 C CA . LEU A 1 282 ? -1.142 3.094 -19.324 1.00 91.62 282 LEU A CA 1
ATOM 2231 C C . LEU A 1 282 ? -0.927 2.134 -20.507 1.00 91.62 282 LEU A C 1
ATOM 2233 O O . LEU A 1 282 ? 0.188 1.996 -21.009 1.00 91.62 282 LEU A O 1
ATOM 2237 N N . GLN A 1 283 ? -2.006 1.508 -20.985 1.00 90.31 283 GLN A N 1
ATOM 2238 C CA . GLN A 1 283 ? -1.970 0.610 -22.143 1.00 90.31 283 GLN A CA 1
ATOM 2239 C C . GLN A 1 283 ? -1.625 1.344 -23.442 1.00 90.31 283 GLN A C 1
ATOM 2241 O O . GLN A 1 283 ? -0.847 0.831 -24.246 1.00 90.31 283 GLN A O 1
ATOM 2246 N N . GLU A 1 284 ? -2.178 2.543 -23.646 1.00 91.81 284 GLU A N 1
ATOM 2247 C CA . GLU A 1 284 ? -1.866 3.378 -24.809 1.00 91.81 284 GLU A CA 1
ATOM 2248 C C . GLU A 1 284 ? -0.376 3.736 -24.846 1.00 91.81 284 GLU A C 1
ATOM 2250 O O . GLU A 1 284 ? 0.276 3.519 -25.865 1.00 91.81 284 GLU A O 1
ATOM 2255 N N . ILE A 1 285 ? 0.187 4.201 -23.727 1.00 90.12 285 ILE A N 1
ATOM 2256 C CA . ILE A 1 285 ? 1.601 4.586 -23.643 1.00 90.12 285 ILE A CA 1
ATOM 2257 C C . ILE A 1 285 ? 2.516 3.373 -23.833 1.00 90.12 285 ILE A C 1
ATOM 2259 O O . ILE A 1 285 ? 3.501 3.467 -24.561 1.00 90.12 285 ILE A O 1
ATOM 2263 N N . SER A 1 286 ? 2.184 2.222 -23.240 1.00 87.00 286 SER A N 1
ATOM 2264 C CA . SER A 1 286 ? 2.942 0.976 -23.430 1.00 87.00 286 SER A CA 1
ATOM 2265 C C . SER A 1 286 ? 2.995 0.561 -24.911 1.00 87.00 286 SER A C 1
ATOM 2267 O O . SER A 1 286 ? 4.058 0.225 -25.442 1.00 87.00 286 SER A O 1
ATOM 2269 N N . ALA A 1 287 ? 1.874 0.694 -25.632 1.00 86.12 287 ALA A N 1
ATOM 2270 C CA . ALA A 1 287 ? 1.826 0.471 -27.076 1.00 86.12 287 ALA A CA 1
ATOM 2271 C C . ALA A 1 287 ? 2.619 1.528 -27.867 1.00 86.12 287 ALA A C 1
ATOM 2273 O O . ALA A 1 287 ? 3.293 1.189 -28.836 1.00 86.12 287 ALA A O 1
ATOM 2274 N N . GLU A 1 288 ? 2.591 2.800 -27.463 1.00 87.06 288 GLU A N 1
ATOM 2275 C CA . GLU A 1 288 ? 3.404 3.843 -28.099 1.00 87.06 288 GLU A CA 1
ATOM 2276 C C . GLU A 1 288 ? 4.909 3.611 -27.908 1.00 87.06 288 GLU A C 1
ATOM 2278 O O . GLU A 1 288 ? 5.679 3.849 -28.841 1.00 87.06 288 GLU A O 1
ATOM 2283 N N . ILE A 1 289 ? 5.335 3.137 -26.729 1.00 83.25 289 ILE A N 1
ATOM 2284 C CA . ILE A 1 289 ? 6.730 2.776 -26.446 1.00 83.25 289 ILE A CA 1
ATOM 2285 C C . ILE A 1 289 ? 7.165 1.618 -27.352 1.00 83.25 289 ILE A C 1
ATOM 2287 O O . ILE A 1 289 ? 8.260 1.681 -27.904 1.00 83.25 289 ILE A O 1
ATOM 2291 N N . ALA A 1 290 ? 6.308 0.623 -27.607 1.00 78.88 290 ALA A N 1
ATOM 2292 C CA . ALA A 1 290 ? 6.585 -0.490 -28.529 1.00 78.88 290 ALA A CA 1
ATOM 2293 C C . ALA A 1 290 ? 6.975 -0.056 -29.953 1.00 78.88 290 ALA A C 1
ATOM 2295 O O . ALA A 1 290 ? 7.728 -0.745 -30.649 1.00 78.88 290 ALA A O 1
ATOM 2296 N N . GLU A 1 291 ? 6.430 1.079 -30.391 1.00 78.50 291 GLU A N 1
ATOM 2297 C CA . GLU A 1 291 ? 6.636 1.650 -31.723 1.00 78.50 291 GLU A CA 1
ATOM 2298 C C . GLU A 1 291 ? 7.861 2.577 -31.783 1.00 78.50 291 GLU A C 1
ATOM 2300 O O . GLU A 1 291 ? 8.245 3.036 -32.862 1.00 78.50 291 GLU A O 1
ATOM 2305 N N . LEU A 1 292 ? 8.499 2.879 -30.645 1.00 76.06 292 LEU A N 1
ATOM 2306 C CA . LEU A 1 292 ? 9.735 3.656 -30.631 1.00 76.06 292 LEU A CA 1
ATOM 2307 C C . LEU A 1 292 ? 10.903 2.791 -31.136 1.00 76.06 292 LEU A C 1
ATOM 2309 O O . LEU A 1 292 ? 11.135 1.714 -30.596 1.00 76.06 292 LEU A O 1
ATOM 2313 N N . PRO A 1 293 ? 11.691 3.257 -32.124 1.00 66.38 293 PRO A N 1
ATOM 2314 C CA . PRO A 1 293 ? 12.764 2.457 -32.720 1.00 66.38 293 PRO A CA 1
ATOM 2315 C C . PRO A 1 293 ? 13.789 1.896 -31.723 1.00 66.38 293 PRO A C 1
ATOM 2317 O O . PRO A 1 293 ? 14.306 0.808 -31.945 1.00 66.38 293 PRO A O 1
ATOM 2320 N N . LEU A 1 294 ? 14.064 2.619 -30.631 1.00 69.69 294 LEU A N 1
ATOM 2321 C CA . LEU A 1 294 ? 15.069 2.240 -29.630 1.00 69.69 294 LEU A CA 1
ATOM 2322 C C . LEU A 1 294 ? 14.501 1.492 -28.420 1.00 69.69 294 LEU A C 1
ATOM 2324 O O . LEU A 1 294 ? 15.276 0.961 -27.638 1.00 69.69 294 LEU A O 1
ATOM 2328 N N . SER A 1 295 ? 13.176 1.407 -28.252 1.00 69.62 295 SER A N 1
ATOM 2329 C CA . SER A 1 295 ? 12.615 0.704 -27.088 1.00 69.62 295 SER A CA 1
ATOM 2330 C C . SER A 1 295 ? 12.943 -0.787 -27.111 1.00 69.62 295 SER A C 1
ATOM 2332 O O . SER A 1 295 ? 13.044 -1.418 -26.069 1.00 69.62 295 SER A O 1
ATOM 2334 N N . LYS A 1 296 ? 13.152 -1.358 -28.298 1.00 66.62 296 LYS A N 1
ATOM 2335 C CA . LYS A 1 296 ? 13.450 -2.781 -28.487 1.00 66.62 296 LYS A CA 1
ATOM 2336 C C . LYS A 1 296 ? 14.901 -3.161 -28.176 1.00 66.62 296 LYS A C 1
ATOM 2338 O O . LYS A 1 296 ? 15.234 -4.332 -28.328 1.00 66.62 296 LYS A O 1
ATOM 2343 N N . LEU A 1 297 ? 15.752 -2.205 -27.804 1.00 66.50 297 LEU A N 1
ATOM 2344 C CA . LEU A 1 297 ? 17.160 -2.453 -27.497 1.00 66.50 297 LEU A CA 1
ATOM 2345 C C . LEU A 1 297 ? 17.336 -2.779 -26.006 1.00 66.50 297 LEU A C 1
ATOM 2347 O O . LEU A 1 297 ? 16.722 -2.131 -25.156 1.00 66.50 297 LEU A O 1
ATOM 2351 N N . GLY A 1 298 ? 18.127 -3.825 -25.731 1.00 62.56 298 GLY A N 1
ATOM 2352 C CA . GLY A 1 298 ? 18.505 -4.335 -24.400 1.00 62.56 298 GLY A CA 1
ATOM 2353 C C . GLY A 1 298 ? 17.362 -4.406 -23.403 1.00 62.56 298 GLY A C 1
ATOM 2354 O O . GLY A 1 298 ? 17.387 -3.788 -22.334 1.00 62.56 298 GLY A O 1
ATOM 2355 N N . GLY A 1 299 ? 16.310 -5.115 -23.812 1.00 66.38 299 GLY A N 1
ATOM 2356 C CA . GLY A 1 299 ? 15.206 -5.497 -22.941 1.00 66.38 299 GLY A CA 1
ATOM 2357 C C . GLY A 1 299 ? 14.298 -4.361 -22.462 1.00 66.38 299 GLY A C 1
ATOM 2358 O O . GLY A 1 299 ? 13.317 -4.649 -21.785 1.00 66.38 299 GLY A O 1
ATOM 2359 N N . LEU A 1 300 ? 14.532 -3.089 -22.815 1.00 72.69 300 LEU A N 1
ATOM 2360 C CA . LEU A 1 300 ? 13.766 -1.968 -22.251 1.00 72.69 300 LEU A CA 1
ATOM 2361 C C . LEU A 1 300 ? 12.260 -2.053 -22.565 1.00 72.69 300 LEU A C 1
ATOM 2363 O O . LEU A 1 300 ? 11.415 -1.832 -21.703 1.00 72.69 300 LEU A O 1
ATOM 2367 N N . TYR A 1 301 ? 11.891 -2.420 -23.789 1.00 73.75 301 TYR A N 1
ATOM 2368 C CA . TYR A 1 301 ? 10.493 -2.648 -24.149 1.00 73.75 301 TYR A CA 1
ATOM 2369 C C . TYR A 1 301 ? 9.896 -3.846 -23.404 1.00 73.75 301 TYR A C 1
ATOM 2371 O O . TYR A 1 301 ? 8.748 -3.775 -22.970 1.00 73.75 301 TYR A O 1
ATOM 2379 N N . GLN A 1 302 ? 10.673 -4.918 -23.223 1.00 73.69 302 GLN A N 1
ATOM 2380 C CA . GLN A 1 302 ? 10.235 -6.083 -22.455 1.00 73.69 302 GLN A CA 1
ATOM 2381 C C . GLN A 1 302 ? 9.994 -5.703 -20.988 1.00 73.69 302 GLN A C 1
ATOM 2383 O O . GLN A 1 302 ? 8.962 -6.061 -20.433 1.00 73.69 302 GLN A O 1
ATOM 2388 N N . HIS A 1 303 ? 10.860 -4.865 -20.415 1.00 80.12 303 HIS A N 1
ATOM 2389 C CA . HIS A 1 303 ? 10.679 -4.275 -19.093 1.00 80.12 303 HIS A CA 1
ATOM 2390 C C . HIS A 1 303 ? 9.357 -3.495 -18.986 1.00 80.12 303 HIS A C 1
ATOM 2392 O O . HIS A 1 303 ? 8.585 -3.723 -18.054 1.00 80.12 303 HIS A O 1
ATOM 2398 N N . TYR A 1 304 ? 9.035 -2.624 -19.953 1.00 80.19 304 TYR A N 1
ATOM 2399 C CA . TYR A 1 304 ? 7.746 -1.918 -19.955 1.00 80.19 304 TYR A CA 1
ATOM 2400 C C . TYR A 1 304 ? 6.552 -2.862 -20.110 1.00 80.19 304 TYR A C 1
ATOM 2402 O O . TYR A 1 304 ? 5.532 -2.640 -19.457 1.00 80.19 304 TYR A O 1
ATOM 2410 N N . LEU A 1 305 ? 6.648 -3.901 -20.942 1.00 80.00 305 LEU A N 1
ATOM 2411 C CA . LEU A 1 305 ? 5.589 -4.902 -21.093 1.00 80.00 305 LEU A CA 1
ATOM 2412 C C . LEU A 1 305 ? 5.327 -5.652 -19.784 1.00 80.00 305 LEU A C 1
ATOM 2414 O O . LEU A 1 305 ? 4.189 -5.668 -19.315 1.00 80.00 305 LEU A O 1
ATOM 2418 N N . ASP A 1 306 ? 6.377 -6.204 -19.178 1.00 81.31 306 ASP A N 1
ATOM 2419 C CA . ASP A 1 306 ? 6.284 -6.995 -17.949 1.00 81.31 306 ASP A CA 1
ATOM 2420 C C . ASP A 1 306 ? 5.736 -6.144 -16.795 1.00 81.31 306 ASP A C 1
ATOM 2422 O O . ASP A 1 306 ? 4.827 -6.559 -16.069 1.00 81.31 306 ASP A O 1
ATOM 2426 N N . ASN A 1 307 ? 6.209 -4.900 -16.680 1.00 83.25 307 ASN A N 1
ATOM 2427 C CA . ASN A 1 307 ? 5.698 -3.961 -15.689 1.00 83.25 307 ASN A CA 1
ATOM 2428 C C . ASN A 1 307 ? 4.259 -3.525 -15.972 1.00 83.25 307 ASN A C 1
ATOM 2430 O O . ASN A 1 307 ? 3.494 -3.341 -15.029 1.00 83.25 307 ASN A O 1
ATOM 2434 N N . THR A 1 308 ? 3.847 -3.379 -17.235 1.00 87.81 308 THR A N 1
ATOM 2435 C CA . THR A 1 308 ? 2.474 -2.961 -17.568 1.00 87.81 308 THR A CA 1
ATOM 2436 C C . THR A 1 308 ? 1.449 -3.931 -16.981 1.00 87.81 308 THR A C 1
ATOM 2438 O O . THR A 1 308 ? 0.502 -3.487 -16.334 1.00 87.81 308 THR A O 1
ATOM 2441 N N . ASP A 1 309 ? 1.641 -5.241 -17.140 1.00 86.69 309 ASP A N 1
ATOM 2442 C CA . ASP A 1 309 ? 0.692 -6.242 -16.636 1.00 86.69 309 ASP A CA 1
ATOM 2443 C C . ASP A 1 309 ? 0.621 -6.256 -15.102 1.00 86.69 309 ASP A C 1
ATOM 2445 O O . ASP A 1 309 ? -0.470 -6.282 -14.519 1.00 86.69 309 ASP A O 1
ATOM 2449 N N . ILE A 1 310 ? 1.778 -6.163 -14.438 1.00 88.75 310 ILE A N 1
ATOM 2450 C CA . ILE A 1 310 ? 1.866 -6.068 -12.975 1.00 88.75 310 ILE A CA 1
ATOM 2451 C C . ILE A 1 310 ? 1.128 -4.818 -12.483 1.00 88.75 310 ILE A C 1
ATOM 2453 O O . ILE A 1 310 ? 0.312 -4.890 -11.560 1.00 88.75 310 ILE A O 1
ATOM 2457 N N . LEU A 1 311 ? 1.378 -3.670 -13.111 1.00 90.31 311 LEU A N 1
ATOM 2458 C CA . LEU A 1 311 ? 0.794 -2.394 -12.714 1.00 90.31 311 LEU A CA 1
ATOM 2459 C C . LEU A 1 311 ? -0.707 -2.331 -13.017 1.00 90.31 311 LEU A C 1
ATOM 2461 O O . LEU A 1 311 ? -1.463 -1.818 -12.197 1.00 90.31 311 LEU A O 1
ATOM 2465 N N . LEU A 1 312 ? -1.185 -2.926 -14.113 1.00 91.06 312 LEU A N 1
ATOM 2466 C CA . LEU A 1 312 ? -2.622 -3.062 -14.384 1.00 91.06 312 LEU A CA 1
ATOM 2467 C C . LEU A 1 312 ? -3.338 -3.884 -13.306 1.00 91.06 312 LEU A C 1
ATOM 2469 O O . LEU A 1 312 ? -4.457 -3.539 -12.902 1.00 91.06 312 LEU A O 1
ATOM 2473 N N . ASN A 1 313 ? -2.704 -4.954 -12.823 1.00 90.38 313 ASN A N 1
ATOM 2474 C CA . ASN A 1 313 ? -3.237 -5.740 -11.717 1.00 90.38 313 ASN A CA 1
ATOM 2475 C C . ASN A 1 313 ? -3.285 -4.914 -10.421 1.00 90.38 313 ASN A C 1
ATOM 2477 O O . ASN A 1 313 ? -4.332 -4.851 -9.776 1.00 90.38 313 ASN A O 1
ATOM 2481 N N . ARG A 1 314 ? -2.206 -4.191 -10.094 1.00 90.69 314 ARG A N 1
ATOM 2482 C CA . ARG A 1 314 ? -2.145 -3.306 -8.915 1.00 90.69 314 ARG A CA 1
ATOM 2483 C C . ARG A 1 314 ? -3.173 -2.177 -8.965 1.00 90.69 314 ARG A C 1
ATOM 2485 O O . ARG A 1 314 ? -3.847 -1.927 -7.971 1.00 90.69 314 ARG A O 1
ATOM 2492 N N . ILE A 1 315 ? -3.376 -1.550 -10.126 1.00 93.12 315 ILE A N 1
ATOM 2493 C CA . ILE A 1 315 ? -4.444 -0.555 -10.310 1.00 93.12 315 ILE A CA 1
ATOM 2494 C C . ILE A 1 315 ? -5.814 -1.201 -10.058 1.00 93.12 315 ILE A C 1
ATOM 2496 O O . ILE A 1 315 ? -6.663 -0.609 -9.401 1.00 93.12 315 ILE A O 1
ATOM 2500 N N . SER A 1 316 ? -6.042 -2.425 -10.542 1.00 91.88 316 SER A N 1
ATOM 2501 C CA . SER A 1 316 ? -7.310 -3.139 -10.321 1.00 91.88 316 SER A CA 1
ATOM 2502 C C . SER A 1 316 ? -7.558 -3.452 -8.842 1.00 91.88 316 SER A C 1
ATOM 2504 O O . SER A 1 316 ? -8.685 -3.311 -8.369 1.00 91.88 316 SER A O 1
ATOM 2506 N N . GLN A 1 317 ? -6.514 -3.836 -8.105 1.00 91.56 317 GLN A N 1
ATOM 2507 C CA . GLN A 1 317 ? -6.572 -4.012 -6.653 1.00 91.56 317 GLN A CA 1
ATOM 2508 C C . GLN A 1 317 ? -6.892 -2.688 -5.947 1.00 91.56 317 GLN A C 1
ATOM 2510 O O . GLN A 1 317 ? -7.767 -2.653 -5.085 1.00 91.56 317 GLN A O 1
ATOM 2515 N N . ALA A 1 318 ? -6.256 -1.589 -6.361 1.00 92.62 318 ALA A N 1
ATOM 2516 C CA . ALA A 1 318 ? -6.498 -0.265 -5.799 1.00 92.62 318 ALA A CA 1
ATOM 2517 C C . ALA A 1 318 ? -7.912 0.269 -6.085 1.00 92.62 318 ALA A C 1
ATOM 2519 O O . ALA A 1 318 ? -8.506 0.903 -5.221 1.00 92.62 318 ALA A O 1
ATOM 2520 N N . GLU A 1 319 ? -8.482 0.001 -7.261 1.00 93.19 319 GLU A N 1
ATOM 2521 C CA . GLU A 1 319 ? -9.882 0.332 -7.565 1.00 93.19 319 GLU A CA 1
ATOM 2522 C C . GLU A 1 319 ? -10.859 -0.470 -6.698 1.00 93.19 319 GLU A C 1
ATOM 2524 O O . GLU A 1 319 ? -11.841 0.078 -6.198 1.00 93.19 319 GLU A O 1
ATOM 2529 N N . ALA A 1 320 ? -10.597 -1.767 -6.502 1.00 91.31 320 ALA A N 1
ATOM 2530 C CA . ALA A 1 320 ? -11.408 -2.604 -5.622 1.00 91.31 320 ALA A CA 1
ATOM 2531 C C . ALA A 1 320 ? -11.330 -2.122 -4.164 1.00 91.31 320 ALA A C 1
ATOM 2533 O O . ALA A 1 320 ? -12.356 -2.061 -3.486 1.00 91.31 320 ALA A O 1
ATOM 2534 N N . PHE A 1 321 ? -10.135 -1.725 -3.717 1.00 94.88 321 PHE A N 1
ATOM 2535 C CA . PHE A 1 321 ? -9.902 -1.107 -2.415 1.00 94.88 321 PHE A CA 1
ATOM 2536 C C . PHE A 1 321 ? -10.690 0.199 -2.263 1.00 94.88 321 PHE A C 1
ATOM 2538 O O . PHE A 1 321 ? -11.480 0.333 -1.332 1.00 94.88 321 PHE A O 1
ATOM 2545 N N . ASP A 1 322 ? -10.553 1.135 -3.207 1.00 94.25 322 ASP A N 1
ATOM 2546 C CA . ASP A 1 322 ? -11.275 2.414 -3.182 1.00 94.25 322 ASP A CA 1
ATOM 2547 C C . ASP A 1 322 ? -12.796 2.203 -3.159 1.00 94.25 322 ASP A C 1
ATOM 2549 O O . ASP A 1 322 ? -13.520 2.890 -2.437 1.00 94.25 322 ASP A O 1
ATOM 2553 N N . GLN A 1 323 ? -13.297 1.227 -3.924 1.00 94.19 323 GLN A N 1
ATOM 2554 C CA . GLN A 1 323 ? -14.716 0.885 -3.941 1.00 94.19 323 GLN A CA 1
ATOM 2555 C C . GLN A 1 323 ? -15.182 0.301 -2.602 1.00 94.19 323 GLN A C 1
ATOM 2557 O O . GLN A 1 323 ? -16.277 0.633 -2.145 1.00 94.19 323 GLN A O 1
ATOM 2562 N N . ALA A 1 324 ? -14.374 -0.551 -1.968 1.00 93.88 324 ALA A N 1
ATOM 2563 C CA . ALA A 1 324 ? -14.662 -1.094 -0.645 1.00 93.88 324 ALA A CA 1
ATOM 2564 C C . ALA A 1 324 ? -14.738 0.025 0.406 1.00 93.88 324 ALA A C 1
ATOM 2566 O O . ALA A 1 324 ? -15.717 0.103 1.148 1.00 93.88 324 ALA A O 1
ATOM 2567 N N . VAL A 1 325 ? -13.780 0.957 0.389 1.00 95.44 325 VAL A N 1
ATOM 2568 C CA . VAL A 1 325 ? -13.771 2.147 1.255 1.00 95.44 325 VAL A CA 1
ATOM 2569 C C . VAL A 1 325 ? -14.994 3.033 1.005 1.00 95.44 325 VAL A C 1
ATOM 2571 O O . VAL A 1 325 ? -15.638 3.481 1.952 1.00 95.44 325 VAL A O 1
ATOM 2574 N N . ALA A 1 326 ? -15.377 3.257 -0.255 1.00 95.75 326 ALA A N 1
ATOM 2575 C CA . ALA A 1 326 ? -16.563 4.044 -0.596 1.00 95.75 326 ALA A CA 1
ATOM 2576 C C . ALA A 1 326 ? -17.873 3.382 -0.128 1.00 95.75 326 ALA A C 1
ATOM 2578 O O . ALA A 1 326 ? -18.777 4.062 0.369 1.00 95.75 326 ALA A O 1
ATOM 2579 N N . ASN A 1 327 ? -17.978 2.056 -0.253 1.00 95.25 327 ASN A N 1
ATOM 2580 C CA . ASN A 1 327 ? -19.124 1.292 0.246 1.00 95.25 327 ASN A CA 1
ATOM 2581 C C . ASN A 1 327 ? -19.190 1.331 1.779 1.00 95.25 327 ASN A C 1
ATOM 2583 O O . ASN A 1 327 ? -20.265 1.541 2.344 1.00 95.25 327 ASN A O 1
ATOM 2587 N N . ALA A 1 328 ? -18.041 1.201 2.449 1.00 94.38 328 ALA A N 1
ATOM 2588 C CA . ALA A 1 328 ? -17.935 1.322 3.897 1.00 94.38 328 ALA A CA 1
ATOM 2589 C C . ALA A 1 328 ? -18.360 2.714 4.382 1.00 94.38 328 ALA A C 1
ATOM 2591 O O . ALA A 1 328 ? -19.171 2.815 5.298 1.00 94.38 328 ALA A O 1
ATOM 2592 N N . GLN A 1 329 ? -17.890 3.780 3.725 1.00 95.38 329 GLN A N 1
ATOM 2593 C CA . GLN A 1 329 ? -18.292 5.155 4.035 1.00 95.38 329 GLN A CA 1
ATOM 2594 C C . GLN A 1 329 ? -19.802 5.346 3.860 1.00 95.38 329 GLN A C 1
ATOM 2596 O O . GLN A 1 329 ? -20.443 5.944 4.715 1.00 95.38 329 GLN A O 1
ATOM 2601 N N . THR A 1 330 ? -20.384 4.809 2.784 1.00 95.81 330 THR A N 1
ATOM 2602 C CA . THR A 1 330 ? -21.833 4.893 2.537 1.00 95.81 330 THR A CA 1
ATOM 2603 C C . THR A 1 330 ? -22.632 4.177 3.630 1.00 95.81 330 THR A C 1
ATOM 2605 O O . THR A 1 330 ? -23.620 4.717 4.120 1.00 95.81 330 THR A O 1
ATOM 2608 N N . SER A 1 331 ? -22.193 2.983 4.033 1.00 92.94 331 SER A N 1
ATOM 2609 C CA . SER A 1 331 ? -22.833 2.200 5.102 1.00 92.94 331 SER A CA 1
ATOM 2610 C C . SER A 1 331 ? -22.720 2.917 6.450 1.00 92.94 331 SER A C 1
ATOM 2612 O O . SER A 1 331 ? -23.696 3.031 7.188 1.00 92.94 331 SER A O 1
ATOM 2614 N N . PHE A 1 332 ? -21.548 3.489 6.738 1.00 91.06 332 PHE A N 1
ATOM 2615 C CA . PHE A 1 332 ? -21.312 4.316 7.918 1.00 91.06 332 PHE A CA 1
ATOM 2616 C C . PHE A 1 332 ? -22.232 5.546 7.946 1.00 91.06 332 PHE A C 1
ATOM 2618 O O . PHE A 1 332 ? -22.913 5.775 8.942 1.00 91.06 332 PHE A O 1
ATOM 2625 N N . ASP A 1 333 ? -22.343 6.279 6.834 1.00 91.19 333 ASP A N 1
ATOM 2626 C CA . ASP A 1 333 ? -23.222 7.451 6.715 1.00 91.19 333 ASP A CA 1
ATOM 2627 C C . ASP A 1 333 ? -24.716 7.096 6.896 1.00 91.19 333 ASP A C 1
ATOM 2629 O O . ASP A 1 333 ? -25.508 7.939 7.327 1.00 91.19 333 ASP A O 1
ATOM 2633 N N . ASN A 1 334 ? -25.107 5.849 6.601 1.00 90.69 334 ASN A N 1
ATOM 2634 C CA . ASN A 1 334 ? -26.456 5.314 6.829 1.00 90.69 334 ASN A CA 1
ATOM 2635 C C . ASN A 1 334 ? -26.681 4.774 8.258 1.00 90.69 334 ASN A C 1
ATOM 2637 O O . ASN A 1 334 ? -27.816 4.442 8.607 1.00 90.69 334 ASN A O 1
ATOM 2641 N N . GLY A 1 335 ? -25.637 4.691 9.090 1.00 83.38 335 GLY A N 1
ATOM 2642 C CA . GLY A 1 335 ? -25.682 4.114 10.439 1.00 83.38 335 GLY A CA 1
ATOM 2643 C C . GLY A 1 335 ? -25.580 2.581 10.490 1.00 83.38 335 GLY A C 1
ATOM 2644 O O . GLY A 1 335 ? -25.846 1.983 11.533 1.00 83.38 335 GLY A O 1
ATOM 2645 N N . GLU A 1 336 ? -25.197 1.929 9.391 1.00 85.31 336 GLU A N 1
ATOM 2646 C CA . GLU A 1 336 ? -25.080 0.470 9.248 1.00 85.31 336 GLU A CA 1
ATOM 2647 C C . GLU A 1 336 ? -23.658 0.004 9.630 1.00 85.31 336 GLU A C 1
ATOM 2649 O O . GLU A 1 336 ? -22.848 -0.382 8.788 1.00 85.31 336 GLU A O 1
ATOM 2654 N N . MET A 1 337 ? -23.326 0.063 10.928 1.00 82.62 337 MET A N 1
ATOM 2655 C CA . MET A 1 337 ? -21.950 -0.132 11.430 1.00 82.62 337 MET A CA 1
ATOM 2656 C C . MET A 1 337 ? -21.330 -1.502 11.118 1.00 82.62 337 MET A C 1
ATOM 2658 O O . MET A 1 337 ? -20.159 -1.575 10.749 1.00 82.62 337 MET A O 1
ATOM 2662 N N . GLU A 1 338 ? -22.079 -2.597 11.271 1.00 80.62 338 GLU A N 1
ATOM 2663 C CA . GLU A 1 338 ? -21.558 -3.943 10.979 1.00 80.62 338 GLU A CA 1
ATOM 2664 C C . GLU A 1 338 ? -21.255 -4.126 9.486 1.00 80.62 338 GLU A C 1
ATOM 2666 O O . GLU A 1 338 ? -20.255 -4.748 9.127 1.00 80.62 338 GLU A O 1
ATOM 2671 N N . GLU A 1 339 ? -22.078 -3.538 8.615 1.00 85.69 339 GLU A N 1
ATOM 2672 C CA . GLU A 1 339 ? -21.888 -3.570 7.164 1.00 85.69 339 GLU A CA 1
ATOM 2673 C C . GLU A 1 339 ? -20.690 -2.706 6.744 1.00 85.69 339 GLU A C 1
ATOM 2675 O O . GLU A 1 339 ? -19.857 -3.148 5.949 1.00 85.69 339 GLU A O 1
ATOM 2680 N N . ALA A 1 340 ? -20.522 -1.532 7.368 1.00 88.38 340 ALA A N 1
ATOM 2681 C CA . ALA A 1 340 ? -19.352 -0.679 7.173 1.00 88.38 340 ALA A CA 1
ATOM 2682 C C . ALA A 1 340 ? -18.040 -1.406 7.518 1.00 88.38 340 ALA A C 1
ATOM 2684 O O . ALA A 1 340 ? -17.102 -1.390 6.722 1.00 88.38 340 ALA A O 1
ATOM 2685 N N . VAL A 1 341 ? -17.984 -2.099 8.664 1.00 86.56 341 VAL A N 1
ATOM 2686 C CA . VAL A 1 341 ? -16.819 -2.914 9.059 1.00 86.56 341 VAL A CA 1
ATOM 2687 C C . VAL A 1 341 ? -16.617 -4.089 8.100 1.00 86.56 341 VAL A C 1
ATOM 2689 O O . VAL A 1 341 ? -15.485 -4.376 7.714 1.00 86.56 341 VAL A O 1
ATOM 2692 N N . GLY A 1 342 ? -17.699 -4.746 7.674 1.00 87.25 342 GLY A N 1
ATOM 2693 C CA . GLY A 1 342 ? -17.640 -5.855 6.722 1.00 87.25 342 GLY A CA 1
ATOM 2694 C C . GLY A 1 342 ? -16.989 -5.465 5.392 1.00 87.25 342 GLY A C 1
ATOM 2695 O O . GLY A 1 342 ? -16.170 -6.219 4.866 1.00 87.25 342 GLY A O 1
ATOM 2696 N N . HIS A 1 343 ? -17.286 -4.270 4.875 1.00 90.94 343 HIS A N 1
ATOM 2697 C CA . HIS A 1 343 ? -16.650 -3.743 3.665 1.00 90.94 343 HIS A CA 1
ATOM 2698 C C . HIS A 1 343 ? -15.153 -3.446 3.830 1.00 90.94 343 HIS A C 1
ATOM 2700 O O . HIS A 1 343 ? -14.418 -3.534 2.850 1.00 90.94 343 HIS A O 1
ATOM 2706 N N . LEU A 1 344 ? -14.690 -3.135 5.045 1.00 89.56 344 LEU A N 1
ATOM 2707 C CA . LEU A 1 344 ? -13.282 -2.841 5.343 1.00 89.56 344 LEU A CA 1
ATOM 2708 C C . LEU A 1 344 ? -12.449 -4.083 5.673 1.00 89.56 344 LEU A C 1
ATOM 2710 O O . LEU A 1 344 ? -11.249 -3.958 5.914 1.00 89.56 344 LEU A O 1
ATOM 2714 N N . SER A 1 345 ? -13.042 -5.281 5.639 1.00 86.31 345 SER A N 1
ATOM 2715 C CA . SER A 1 345 ? -12.310 -6.547 5.757 1.00 86.31 345 SER A CA 1
ATOM 2716 C C . SER A 1 345 ? -11.560 -6.872 4.460 1.00 86.31 345 SER A C 1
ATOM 2718 O O . SER A 1 345 ? -11.894 -7.817 3.742 1.00 86.31 345 SER A O 1
ATOM 2720 N N . ILE A 1 346 ? -10.562 -6.056 4.146 1.00 85.00 346 ILE A N 1
ATOM 2721 C CA . ILE A 1 346 ? -9.744 -6.156 2.941 1.00 85.00 346 ILE A CA 1
ATOM 2722 C C . ILE A 1 346 ? -8.582 -7.125 3.196 1.00 85.00 346 ILE A C 1
ATOM 2724 O O . ILE A 1 346 ? -8.066 -7.215 4.309 1.00 85.00 346 ILE A O 1
ATOM 2728 N N . ASP A 1 347 ? -8.189 -7.871 2.164 1.00 86.75 347 ASP A N 1
ATOM 2729 C CA . ASP A 1 347 ? -7.018 -8.751 2.202 1.00 86.75 347 ASP A CA 1
ATOM 2730 C C . ASP A 1 347 ? -5.741 -7.950 2.534 1.00 86.75 347 ASP A C 1
ATOM 2732 O O . ASP A 1 347 ? -5.511 -6.883 1.957 1.00 86.75 347 ASP A O 1
ATOM 2736 N N . GLY A 1 348 ? -4.917 -8.466 3.452 1.00 84.50 348 GLY A N 1
ATOM 2737 C CA . GLY A 1 348 ? -3.686 -7.810 3.900 1.00 84.50 348 GLY A CA 1
ATOM 2738 C C . GLY A 1 348 ? -2.704 -7.537 2.759 1.00 84.50 348 GLY A C 1
ATOM 2739 O O . GLY A 1 348 ? -2.122 -6.457 2.714 1.00 84.50 348 GLY A O 1
ATOM 2740 N N . ASP A 1 349 ? -2.610 -8.443 1.782 1.00 84.62 349 ASP A N 1
ATOM 2741 C CA . ASP A 1 349 ? -1.714 -8.282 0.630 1.00 84.62 349 ASP A CA 1
ATOM 2742 C C . ASP A 1 349 ? -2.175 -7.124 -0.280 1.00 84.62 349 ASP A C 1
ATOM 2744 O O . ASP A 1 349 ? -1.368 -6.399 -0.872 1.00 84.62 349 ASP A O 1
ATOM 2748 N N . ILE A 1 350 ? -3.496 -6.919 -0.389 1.00 88.00 350 ILE A N 1
ATOM 2749 C CA . ILE A 1 350 ? -4.082 -5.792 -1.131 1.00 88.00 350 ILE A CA 1
ATOM 2750 C C . ILE A 1 350 ? -3.831 -4.488 -0.374 1.00 88.00 350 ILE A C 1
ATOM 2752 O O . ILE A 1 350 ? -3.476 -3.488 -0.996 1.00 88.00 350 ILE A O 1
ATOM 2756 N N . ALA A 1 351 ? -4.006 -4.495 0.948 1.00 86.69 351 ALA A N 1
ATOM 2757 C CA . ALA A 1 351 ? -3.783 -3.329 1.792 1.00 86.69 351 ALA A CA 1
ATOM 2758 C C . ALA A 1 351 ? -2.324 -2.845 1.717 1.00 86.69 351 ALA A C 1
ATOM 2760 O O . ALA A 1 351 ? -2.109 -1.673 1.421 1.00 86.69 351 ALA A O 1
ATOM 2761 N N . GLU A 1 352 ? -1.343 -3.743 1.862 1.00 86.88 352 GLU A N 1
ATOM 2762 C CA . GLU A 1 352 ? 0.091 -3.421 1.751 1.00 86.88 352 GLU A CA 1
ATOM 2763 C C . GLU A 1 352 ? 0.446 -2.884 0.354 1.00 86.88 352 GLU A C 1
ATOM 2765 O O . GLU A 1 352 ? 1.151 -1.884 0.204 1.00 86.88 352 GLU A O 1
ATOM 2770 N N . THR A 1 353 ? -0.114 -3.493 -0.697 1.00 86.25 353 THR A N 1
ATOM 2771 C CA . THR A 1 353 ? 0.078 -3.017 -2.075 1.00 86.25 353 THR A CA 1
ATOM 2772 C C . THR A 1 353 ? -0.472 -1.600 -2.264 1.00 86.25 353 THR A C 1
ATOM 2774 O O . THR A 1 353 ? 0.167 -0.761 -2.901 1.00 86.25 353 THR A O 1
ATOM 2777 N N . VAL A 1 354 ? -1.662 -1.311 -1.734 1.00 89.38 354 VAL A N 1
ATOM 2778 C CA . VAL A 1 354 ? -2.290 0.012 -1.848 1.00 89.38 354 VAL A CA 1
ATOM 2779 C C . VAL A 1 354 ? -1.571 1.045 -0.988 1.00 89.38 354 VAL A C 1
ATOM 2781 O O . VAL A 1 354 ? -1.411 2.172 -1.441 1.00 89.38 354 VAL A O 1
ATOM 2784 N N . GLU A 1 355 ? -1.093 0.679 0.197 1.00 90.88 355 GLU A N 1
ATOM 2785 C CA . GLU A 1 355 ? -0.268 1.547 1.040 1.00 90.88 355 GLU A CA 1
ATOM 2786 C C . GLU A 1 355 ? 1.008 1.974 0.307 1.00 90.88 355 GLU A C 1
ATOM 2788 O O . GLU A 1 355 ? 1.310 3.167 0.236 1.00 90.88 355 GLU A O 1
ATOM 2793 N N . SER A 1 356 ?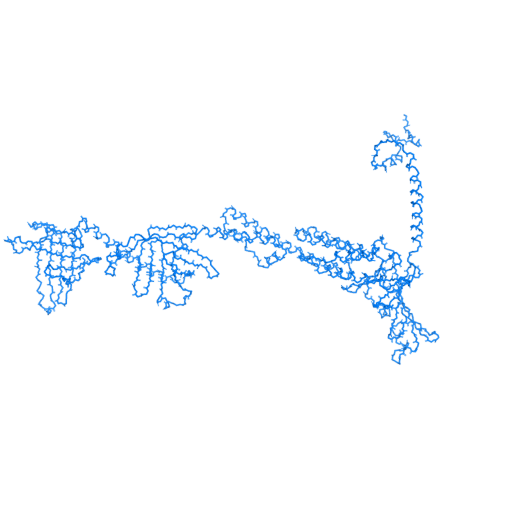 1.704 1.016 -0.315 1.00 85.88 356 SER A N 1
ATOM 2794 C CA . SER A 1 356 ? 2.952 1.284 -1.027 1.00 85.88 356 SER A CA 1
ATOM 2795 C C . SER A 1 356 ? 2.757 2.104 -2.302 1.00 85.88 356 SER A C 1
ATOM 2797 O O . SER A 1 356 ? 3.578 2.969 -2.567 1.00 85.88 356 SER A O 1
ATOM 2799 N N . TYR A 1 357 ? 1.727 1.833 -3.112 1.00 85.19 357 TYR A N 1
ATOM 2800 C CA . TYR A 1 357 ? 1.579 2.459 -4.439 1.00 85.19 357 TYR A CA 1
ATOM 2801 C C . TYR A 1 357 ? 0.574 3.617 -4.480 1.00 85.19 357 TYR A C 1
ATOM 2803 O O . TYR A 1 357 ? 0.602 4.441 -5.397 1.00 85.19 357 TYR A O 1
ATOM 2811 N N . TYR A 1 358 ? -0.345 3.680 -3.515 1.00 90.75 358 TYR A N 1
ATOM 2812 C CA . TYR A 1 358 ? -1.456 4.633 -3.473 1.00 90.75 358 TYR A CA 1
ATOM 2813 C C . TYR A 1 358 ? -1.716 5.138 -2.040 1.00 90.75 358 TYR A C 1
ATOM 2815 O O . TYR A 1 358 ? -2.836 5.010 -1.530 1.00 90.75 358 TYR A O 1
ATOM 2823 N N . PRO A 1 359 ? -0.726 5.784 -1.397 1.00 88.88 359 PRO A N 1
ATOM 2824 C CA . PRO A 1 359 ? -0.789 6.145 0.021 1.00 88.88 359 PRO A CA 1
ATOM 2825 C C . PRO A 1 359 ? -1.967 7.067 0.371 1.00 88.88 359 PRO A C 1
ATOM 2827 O O . PRO A 1 359 ? -2.530 6.981 1.458 1.00 88.88 359 PRO A O 1
ATOM 2830 N N . GLU A 1 360 ? -2.405 7.926 -0.554 1.00 88.81 360 GLU A N 1
ATOM 2831 C CA . GLU A 1 360 ? -3.582 8.778 -0.332 1.00 88.81 360 GLU A CA 1
ATOM 2832 C C . GLU A 1 360 ? -4.887 7.969 -0.242 1.00 88.81 360 GLU A C 1
ATOM 2834 O O . GLU A 1 360 ? -5.748 8.301 0.569 1.00 88.81 360 GLU A O 1
ATOM 2839 N N . SER A 1 361 ? -5.033 6.885 -1.015 1.00 91.00 361 SER A N 1
ATOM 2840 C CA . SER A 1 361 ? -6.176 5.967 -0.877 1.00 91.00 361 SER A CA 1
ATOM 2841 C C . SER A 1 361 ? -6.149 5.254 0.468 1.00 91.00 361 SER A C 1
ATOM 2843 O O . SER A 1 361 ? -7.174 5.172 1.147 1.00 91.00 361 SER A O 1
ATOM 2845 N N . PHE A 1 362 ? -4.970 4.784 0.876 1.00 92.62 362 PHE A N 1
ATOM 2846 C CA . PHE A 1 362 ? -4.793 4.113 2.158 1.00 92.62 362 PHE A CA 1
ATOM 2847 C C . PHE A 1 362 ? -5.110 5.039 3.341 1.00 92.62 362 PHE A C 1
ATOM 2849 O O . PHE A 1 362 ? -5.839 4.673 4.256 1.00 92.62 362 PHE A O 1
ATOM 2856 N N . LYS A 1 363 ? -4.692 6.303 3.268 1.00 91.88 363 LYS A N 1
ATOM 2857 C CA . LYS A 1 363 ? -5.009 7.312 4.284 1.00 91.88 363 LYS A CA 1
ATOM 2858 C C . LYS A 1 363 ? -6.511 7.573 4.438 1.00 91.88 363 LYS A C 1
ATOM 2860 O O . LYS A 1 363 ? -6.986 7.841 5.545 1.00 91.88 363 LYS A O 1
ATOM 2865 N N . VAL A 1 364 ? -7.281 7.519 3.345 1.00 92.62 364 VAL A N 1
ATOM 2866 C CA . VAL A 1 364 ? -8.753 7.626 3.409 1.00 92.62 364 VAL A CA 1
ATOM 2867 C C . VAL A 1 364 ? -9.342 6.430 4.158 1.00 92.62 364 VAL A C 1
ATOM 2869 O O . VAL A 1 364 ? -10.231 6.621 4.987 1.00 92.62 364 VAL A O 1
ATOM 2872 N N . PHE A 1 365 ? -8.822 5.227 3.907 1.00 93.50 365 PHE A N 1
ATOM 2873 C CA . PHE A 1 365 ? -9.182 4.015 4.641 1.00 93.50 365 PHE A CA 1
ATOM 2874 C C . PHE A 1 365 ? -8.874 4.133 6.141 1.00 93.50 365 PHE A C 1
ATOM 2876 O O . PHE A 1 365 ? -9.785 3.946 6.945 1.00 93.50 365 PHE A O 1
ATOM 2883 N N . GLU A 1 366 ? -7.657 4.535 6.523 1.00 90.81 366 GLU A N 1
ATOM 2884 C CA . GLU A 1 366 ? -7.280 4.735 7.934 1.00 90.81 366 GLU A CA 1
ATOM 2885 C C . GLU A 1 366 ? -8.204 5.741 8.626 1.00 90.81 366 GLU A C 1
ATOM 2887 O O . GLU A 1 366 ? -8.757 5.471 9.689 1.00 90.81 366 GLU A O 1
ATOM 2892 N N . THR A 1 367 ? -8.452 6.880 7.974 1.00 90.06 367 THR A N 1
ATOM 2893 C CA . THR A 1 367 ? -9.330 7.929 8.512 1.00 90.06 367 THR A CA 1
ATOM 2894 C C . THR A 1 367 ? -10.759 7.418 8.729 1.00 90.06 367 THR A C 1
ATOM 2896 O O . THR A 1 367 ? -11.439 7.840 9.665 1.00 90.06 367 THR A O 1
ATOM 2899 N N . LEU A 1 368 ? -11.259 6.549 7.846 1.00 91.69 368 LEU A N 1
ATOM 2900 C CA . LEU A 1 368 ? -12.583 5.953 7.990 1.00 91.69 368 LEU A CA 1
ATOM 2901 C C . LEU A 1 368 ? -12.612 4.915 9.117 1.00 91.69 368 LEU A C 1
ATOM 2903 O O . LEU A 1 368 ? -13.563 4.927 9.896 1.00 91.69 368 LEU A O 1
ATOM 2907 N N . ILE A 1 369 ? -11.578 4.080 9.252 1.00 87.25 369 ILE A N 1
ATOM 2908 C CA . ILE A 1 369 ? -11.448 3.157 10.388 1.00 87.25 369 ILE A CA 1
ATOM 2909 C C . ILE A 1 369 ? -11.461 3.929 11.702 1.00 87.25 369 ILE A C 1
ATOM 2911 O O . ILE A 1 369 ? -12.269 3.612 12.567 1.00 87.25 369 ILE A O 1
ATOM 2915 N N . GLU A 1 370 ? -10.661 4.989 11.830 1.00 81.06 370 GLU A N 1
ATOM 2916 C CA . GLU A 1 370 ? -10.627 5.815 13.042 1.00 81.06 370 GLU A CA 1
ATOM 2917 C C . GLU A 1 370 ? -12.003 6.411 13.383 1.00 81.06 370 GLU A C 1
ATOM 2919 O O . GLU A 1 370 ? -12.386 6.478 14.554 1.00 81.06 370 GLU A O 1
ATOM 2924 N N . LYS A 1 371 ? -12.776 6.831 12.372 1.00 83.31 371 LYS A N 1
ATOM 2925 C CA . LYS A 1 371 ? -14.146 7.335 12.563 1.00 83.31 371 LYS A CA 1
ATOM 2926 C C . LYS A 1 371 ? -15.118 6.239 12.984 1.00 83.31 371 LYS A C 1
ATOM 2928 O O . LYS A 1 371 ? -15.890 6.460 13.915 1.00 83.31 371 LYS A O 1
ATOM 2933 N N . ILE A 1 372 ? -15.089 5.091 12.305 1.00 82.25 372 ILE A N 1
ATOM 2934 C CA . ILE A 1 372 ? -15.937 3.938 12.625 1.00 82.25 372 ILE A CA 1
ATOM 2935 C C . ILE A 1 372 ? -15.643 3.473 14.042 1.00 82.25 372 ILE A C 1
ATOM 2937 O O . ILE A 1 372 ? -16.570 3.293 14.821 1.00 82.25 372 ILE A O 1
ATOM 2941 N N . ASP A 1 373 ? -14.371 3.345 14.402 1.00 69.25 373 ASP A N 1
ATOM 2942 C CA . ASP A 1 373 ? -13.949 3.009 15.752 1.00 69.25 373 ASP A CA 1
ATOM 2943 C C . ASP A 1 373 ? -14.447 4.063 16.747 1.00 69.25 373 ASP A C 1
ATOM 2945 O O . ASP A 1 373 ? -15.130 3.721 17.712 1.00 69.25 373 ASP A O 1
ATOM 2949 N N . GLY A 1 374 ? -14.224 5.353 16.479 1.00 67.88 374 GLY A N 1
ATOM 2950 C CA . GLY A 1 374 ? -14.704 6.450 17.320 1.00 67.88 374 GLY A CA 1
ATOM 2951 C C . GLY A 1 374 ? -16.218 6.437 17.579 1.00 67.88 374 GLY A C 1
ATOM 2952 O O . GLY A 1 374 ? -16.643 6.671 18.712 1.00 67.88 374 GLY A O 1
ATOM 2953 N N . GLU A 1 375 ? -17.040 6.142 16.568 1.00 70.12 375 GLU A N 1
ATOM 2954 C CA . GLU A 1 375 ? -18.496 6.043 16.729 1.00 70.12 375 GLU A CA 1
ATOM 2955 C C . GLU A 1 375 ? -18.954 4.701 17.306 1.00 70.12 375 GLU A C 1
ATOM 2957 O O . GLU A 1 375 ? -19.886 4.683 18.107 1.00 70.12 375 GLU A O 1
ATOM 2962 N N . LYS A 1 376 ? -18.281 3.589 16.996 1.00 58.53 376 LYS A N 1
ATOM 2963 C CA . LYS A 1 376 ? -18.535 2.275 17.605 1.00 58.53 376 LYS A CA 1
ATOM 2964 C C . LYS A 1 376 ? -18.320 2.319 19.120 1.00 58.53 376 LYS A C 1
ATOM 2966 O O . LYS A 1 376 ? -19.118 1.755 19.863 1.00 58.53 376 LYS A O 1
ATOM 2971 N N . TYR A 1 377 ? -17.321 3.069 19.594 1.00 53.47 377 TYR A N 1
ATOM 2972 C CA . TYR A 1 377 ? -17.128 3.362 21.023 1.00 53.47 377 TYR A CA 1
ATOM 2973 C C . TYR A 1 377 ? -18.068 4.461 21.566 1.00 53.47 377 TYR A C 1
ATOM 2975 O O . TYR A 1 377 ? -18.075 4.739 22.765 1.00 53.47 377 TYR A O 1
ATOM 2983 N N . GLY A 1 378 ? -18.888 5.084 20.716 1.00 53.38 378 GLY A N 1
ATOM 2984 C CA . GLY A 1 378 ? -20.004 5.951 21.104 1.00 53.38 378 GLY A CA 1
ATOM 2985 C C . GLY A 1 378 ? -21.288 5.191 21.466 1.00 53.38 378 GLY A C 1
ATOM 2986 O O . GLY A 1 378 ? -22.162 5.774 22.106 1.00 53.38 378 GLY A O 1
ATOM 2987 N N . PHE A 1 379 ? -21.386 3.903 21.114 1.00 57.84 379 PHE A N 1
ATOM 2988 C CA . PHE A 1 379 ? -22.508 3.005 21.431 1.00 57.84 379 PHE A CA 1
ATOM 2989 C C . PHE A 1 379 ? -22.221 2.089 22.630 1.00 57.84 379 PHE A C 1
ATOM 2991 O O . PHE A 1 379 ? -22.706 0.963 22.682 1.00 57.84 379 PHE A O 1
ATOM 2998 N N . ILE A 1 380 ? -21.428 2.550 23.599 1.00 66.25 380 ILE A N 1
ATOM 2999 C CA . ILE A 1 380 ? -21.264 1.821 24.859 1.00 66.25 380 ILE A CA 1
ATOM 3000 C C . ILE A 1 380 ? -22.595 1.883 25.613 1.00 66.25 380 ILE A C 1
ATOM 3002 O O . ILE A 1 380 ? -23.167 2.956 25.826 1.00 66.25 380 ILE A O 1
ATOM 3006 N N . THR A 1 381 ? -23.092 0.718 25.998 1.00 74.19 381 THR A N 1
ATOM 3007 C CA . THR A 1 381 ? -24.307 0.550 26.795 1.00 74.19 381 THR A CA 1
ATOM 3008 C C . THR A 1 381 ? -23.942 0.183 28.228 1.00 74.19 381 THR A C 1
ATOM 3010 O O . THR A 1 381 ? -22.779 -0.067 28.539 1.00 74.19 381 THR A O 1
ATOM 3013 N N . ILE A 1 382 ? -24.919 0.166 29.138 1.00 80.88 382 ILE A N 1
ATOM 3014 C CA . ILE A 1 382 ? -24.647 -0.266 30.514 1.00 80.88 382 ILE A CA 1
ATOM 3015 C C . ILE A 1 382 ? -24.267 -1.754 30.586 1.00 80.88 382 ILE A C 1
ATOM 3017 O O . ILE A 1 382 ? -23.498 -2.136 31.462 1.00 80.88 382 ILE A O 1
ATOM 3021 N N . ASP A 1 383 ? -24.710 -2.556 29.614 1.00 80.56 383 ASP A N 1
ATOM 3022 C CA . ASP A 1 383 ? -24.419 -3.990 29.537 1.00 80.56 383 ASP A CA 1
ATOM 3023 C C . ASP A 1 383 ? -22.920 -4.264 29.339 1.00 80.56 383 ASP A C 1
ATOM 3025 O O . ASP A 1 383 ? -22.397 -5.256 29.844 1.00 80.56 383 ASP A O 1
ATOM 3029 N N . ASP A 1 384 ? -22.197 -3.347 28.686 1.00 78.06 384 ASP A N 1
ATOM 3030 C CA . ASP A 1 384 ? -20.736 -3.408 28.545 1.00 78.06 384 ASP A CA 1
ATOM 3031 C C . ASP A 1 384 ? -19.999 -3.285 29.891 1.00 78.06 384 ASP A C 1
ATOM 3033 O O . ASP A 1 384 ? -18.821 -3.640 29.997 1.00 78.06 384 ASP A O 1
ATOM 3037 N N . PHE A 1 385 ? -20.692 -2.785 30.917 1.00 78.56 385 PHE A N 1
ATOM 3038 C CA . PHE A 1 385 ? -20.223 -2.677 32.292 1.00 78.56 385 PHE A CA 1
ATOM 3039 C C . PHE A 1 385 ? -20.841 -3.742 33.200 1.00 78.56 385 PHE A C 1
ATOM 3041 O O . PHE A 1 385 ? -20.729 -3.599 34.406 1.00 78.56 385 PHE A O 1
ATOM 3048 N N . TYR A 1 386 ? -21.488 -4.798 32.713 1.00 80.62 386 TYR A N 1
ATOM 3049 C CA . TYR A 1 386 ? -21.915 -5.895 33.589 1.00 80.62 386 TYR A CA 1
ATOM 3050 C C . TYR A 1 386 ? -20.901 -7.036 33.605 1.00 80.62 386 TYR A C 1
ATOM 3052 O O . TYR A 1 386 ? -20.227 -7.322 32.615 1.00 80.62 386 TY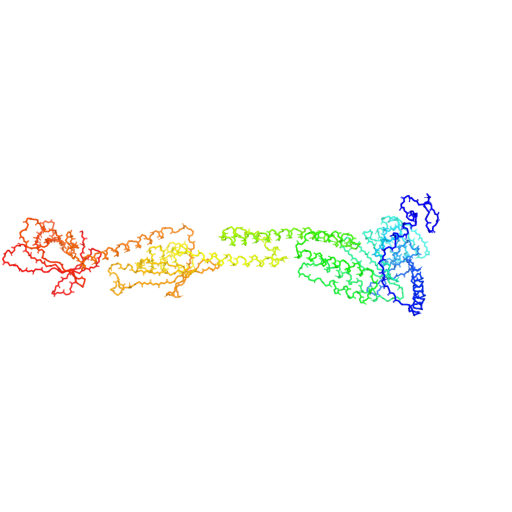R A O 1
ATOM 3060 N N . GLY A 1 387 ? -20.784 -7.694 34.759 1.00 74.75 387 GLY A N 1
ATOM 3061 C CA . GLY A 1 387 ? -19.900 -8.836 34.955 1.00 74.75 387 GLY A CA 1
ATOM 3062 C C . GLY A 1 387 ? -18.933 -8.680 36.123 1.00 74.75 387 GLY A C 1
ATOM 3063 O O . GLY A 1 387 ? -19.161 -7.936 37.073 1.00 74.75 387 GLY A O 1
ATOM 3064 N N . TYR A 1 388 ? -17.868 -9.475 36.072 1.00 71.56 388 TYR A N 1
ATOM 3065 C CA . TYR A 1 388 ? -16.884 -9.639 37.140 1.00 71.56 388 TYR A CA 1
ATOM 3066 C C . TYR A 1 388 ? -15.539 -9.026 36.740 1.00 71.56 388 TYR A C 1
ATOM 3068 O O . TYR A 1 388 ? -15.051 -9.288 35.639 1.00 71.56 388 TYR A O 1
ATOM 3076 N N . TRP A 1 389 ? -14.892 -8.299 37.658 1.00 72.81 389 TRP A N 1
ATOM 3077 C CA . TRP A 1 389 ? -13.609 -7.632 37.406 1.00 72.81 389 TRP A CA 1
ATOM 3078 C C . TRP A 1 389 ? -12.619 -7.741 38.558 1.00 72.81 389 TRP A C 1
ATOM 3080 O O . TRP A 1 389 ? -12.971 -7.870 39.732 1.00 72.81 389 TRP A O 1
ATOM 3090 N N . THR A 1 390 ? -11.339 -7.659 38.203 1.00 66.88 390 THR A N 1
ATOM 3091 C CA . THR A 1 390 ? -10.216 -7.921 39.105 1.00 66.88 390 THR A CA 1
ATOM 3092 C C . THR A 1 390 ? -9.021 -7.029 38.776 1.00 66.88 390 THR A C 1
ATOM 3094 O O . THR A 1 390 ? -8.775 -6.700 37.622 1.00 66.88 390 THR A O 1
ATOM 3097 N N . SER A 1 391 ? -8.248 -6.624 39.783 1.00 61.25 391 SER A N 1
ATOM 3098 C CA . SER A 1 391 ? -7.122 -5.693 39.618 1.00 61.25 391 SER A CA 1
ATOM 3099 C C . SER A 1 391 ? -5.814 -6.313 39.106 1.00 61.25 391 SER A C 1
ATOM 3101 O O . SER A 1 391 ? -4.766 -5.676 39.191 1.00 61.25 391 SER A O 1
ATOM 3103 N N . TYR A 1 392 ? -5.834 -7.542 38.573 1.00 57.91 392 TYR A N 1
ATOM 3104 C CA . TYR A 1 392 ? -4.622 -8.247 38.133 1.00 57.91 392 TYR A CA 1
ATOM 3105 C C . TYR A 1 392 ? -4.791 -8.989 36.797 1.00 57.91 392 TYR A C 1
ATOM 3107 O O . TYR A 1 392 ? -5.845 -9.586 36.576 1.00 57.91 392 TYR A O 1
ATOM 3115 N N . PRO A 1 393 ? -3.741 -9.033 35.950 1.00 50.47 393 PRO A N 1
ATOM 3116 C CA . PRO A 1 393 ? -3.765 -9.754 34.680 1.00 50.47 393 PRO A CA 1
ATOM 3117 C C . PRO A 1 393 ? -3.809 -11.280 34.878 1.00 50.47 393 PRO A C 1
ATOM 3119 O O . PRO A 1 393 ? -3.003 -11.844 35.619 1.00 50.47 393 PRO A O 1
ATOM 3122 N N . SER A 1 394 ? -4.772 -11.906 34.188 1.00 48.66 394 SER A N 1
ATOM 3123 C CA . SER A 1 394 ? -4.979 -13.342 33.916 1.00 48.66 394 SER A CA 1
ATOM 3124 C C . SER A 1 394 ? -4.836 -14.325 35.093 1.00 48.66 394 SER A C 1
ATOM 3126 O O . SER A 1 394 ? -3.730 -14.651 35.525 1.00 48.66 394 SER A O 1
ATOM 3128 N N . TYR A 1 395 ? -5.954 -14.902 35.541 1.00 50.62 395 TYR A N 1
ATOM 3129 C CA . TYR A 1 395 ? -5.953 -16.079 36.422 1.00 50.62 395 TYR A CA 1
ATOM 3130 C C . TYR A 1 395 ? -6.045 -17.359 35.602 1.00 50.62 395 TYR A C 1
ATOM 3132 O O . TYR A 1 395 ? -6.796 -17.422 34.631 1.00 50.62 395 TYR A O 1
ATOM 3140 N N . THR A 1 396 ? -5.330 -18.400 36.032 1.00 48.75 396 THR A N 1
ATOM 3141 C CA . THR A 1 396 ? -5.398 -19.729 35.398 1.00 48.75 396 THR A CA 1
ATOM 3142 C C . THR A 1 396 ? -6.083 -20.786 36.273 1.00 48.75 396 THR A C 1
ATOM 3144 O O . THR A 1 396 ? -6.317 -21.898 35.805 1.00 48.75 396 THR A O 1
ATOM 3147 N N . SER A 1 397 ? -6.457 -20.467 37.524 1.00 52.62 397 SER A N 1
ATOM 3148 C CA . SER A 1 397 ? -7.152 -21.404 38.425 1.00 52.62 397 SER A CA 1
ATOM 3149 C C . SER A 1 397 ? -8.029 -20.726 39.496 1.00 52.62 397 SER A C 1
ATOM 3151 O O . SER A 1 397 ? -7.694 -19.657 40.006 1.00 52.62 397 SER A O 1
ATOM 3153 N N . GLU A 1 398 ? -9.128 -21.384 39.899 1.00 52.28 398 GLU A N 1
ATOM 3154 C CA . GLU A 1 398 ? -10.043 -20.927 40.969 1.00 52.28 398 GLU A CA 1
ATOM 3155 C C . GLU A 1 398 ? -9.330 -20.693 42.313 1.00 52.28 398 GLU A C 1
ATOM 3157 O O . GLU A 1 398 ? -9.691 -19.784 43.058 1.00 52.28 398 GLU A O 1
ATOM 3162 N N . SER A 1 399 ? -8.272 -21.453 42.618 1.00 52.09 399 SER A N 1
ATOM 3163 C CA . SER A 1 399 ? -7.506 -21.321 43.865 1.00 52.09 399 SER A CA 1
ATOM 3164 C C . SER A 1 399 ? -6.684 -20.031 43.982 1.00 52.09 399 SER A C 1
ATOM 3166 O O . SER A 1 399 ? -6.327 -19.646 45.091 1.00 52.09 399 SER A O 1
ATOM 3168 N N . GLU A 1 400 ? -6.387 -19.351 42.870 1.00 50.66 400 GLU A N 1
ATOM 3169 C CA . GLU A 1 400 ? -5.583 -18.114 42.851 1.00 50.66 400 GLU A CA 1
ATOM 3170 C C . GLU A 1 400 ? -6.420 -16.842 43.068 1.00 50.66 400 GLU A C 1
ATOM 3172 O O . GLU A 1 400 ? -5.862 -15.761 43.274 1.00 50.66 400 GLU A O 1
ATOM 3177 N N . THR A 1 401 ? -7.753 -16.963 43.057 1.00 51.84 401 THR A N 1
ATOM 3178 C CA . THR A 1 401 ? -8.686 -15.860 43.361 1.00 51.84 401 THR A CA 1
ATOM 3179 C C . THR A 1 401 ? -8.757 -15.541 44.857 1.00 51.84 401 THR A C 1
ATOM 3181 O O . THR A 1 401 ? -9.129 -14.432 45.245 1.00 51.84 401 THR A O 1
ATOM 3184 N N . MET A 1 402 ? -8.354 -16.486 45.715 1.00 46.03 402 MET A N 1
ATOM 3185 C CA . MET A 1 402 ? -8.349 -16.323 47.166 1.00 46.03 402 MET A CA 1
ATOM 3186 C C . MET A 1 402 ? -7.250 -15.344 47.593 1.00 46.03 402 MET A C 1
ATOM 3188 O O . MET A 1 402 ? -6.107 -15.729 47.830 1.00 46.03 402 MET A O 1
ATOM 3192 N N . GLY A 1 403 ? -7.601 -14.062 47.691 1.00 53.66 403 GLY A N 1
ATOM 3193 C CA . GLY A 1 403 ? -6.723 -13.045 48.271 1.00 53.66 403 GLY A CA 1
ATOM 3194 C C . GLY A 1 403 ? -6.800 -11.645 47.671 1.00 53.66 403 GLY A C 1
ATOM 3195 O O . GLY A 1 403 ? -6.127 -10.751 48.182 1.00 53.66 403 GLY A O 1
ATOM 3196 N N . LYS A 1 404 ? -7.564 -11.436 46.595 1.00 58.09 404 LYS A N 1
ATOM 3197 C CA . LYS A 1 404 ? -7.490 -10.212 45.783 1.00 58.09 404 LYS A CA 1
ATOM 3198 C C . LYS A 1 404 ? -8.834 -9.475 45.722 1.00 58.09 404 LYS A C 1
ATOM 3200 O O . LYS A 1 404 ? -9.866 -10.122 45.885 1.00 58.09 404 LYS A O 1
ATOM 3205 N N . PRO A 1 405 ? -8.829 -8.142 45.531 1.00 62.03 405 PRO A N 1
ATOM 3206 C CA . PRO A 1 405 ? -10.054 -7.363 45.441 1.00 62.03 405 PRO A CA 1
ATOM 3207 C C . PRO A 1 405 ? -10.816 -7.719 44.165 1.00 62.03 405 PRO A C 1
ATOM 3209 O O . PRO A 1 405 ? -10.243 -7.835 43.075 1.00 62.03 405 PRO A O 1
ATOM 3212 N N . VAL A 1 406 ? -12.117 -7.893 44.338 1.00 71.25 406 VAL A N 1
ATOM 3213 C CA . VAL A 1 406 ? -13.060 -8.273 43.296 1.00 71.25 406 VAL A CA 1
ATOM 3214 C C . VAL A 1 406 ? -14.205 -7.281 43.293 1.00 71.25 406 VAL A C 1
ATOM 3216 O O . VAL A 1 406 ? -14.737 -6.944 44.355 1.00 71.25 406 VAL A O 1
ATOM 3219 N N . PHE A 1 407 ? -14.600 -6.863 42.097 1.00 76.12 407 PHE A N 1
ATOM 3220 C CA . PHE A 1 407 ? -15.830 -6.123 41.876 1.00 76.12 407 PHE A CA 1
ATOM 3221 C C . PHE A 1 407 ? -16.750 -6.924 40.956 1.00 76.12 407 PHE A C 1
ATOM 3223 O O . PHE A 1 407 ? -16.287 -7.602 40.039 1.00 76.12 407 PHE A O 1
ATOM 3230 N N . TYR A 1 408 ? -18.047 -6.857 41.219 1.00 79.56 408 TYR A N 1
ATOM 3231 C CA . T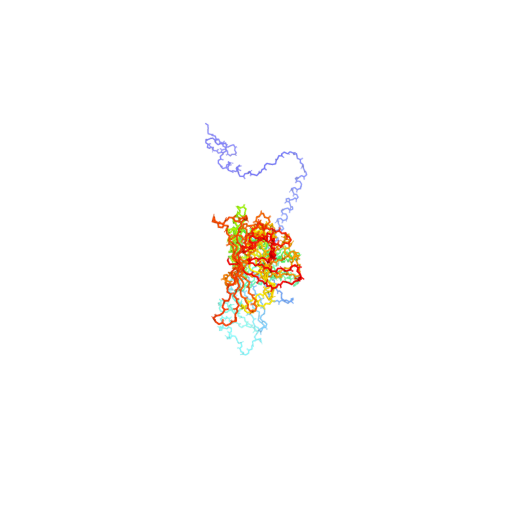YR A 1 408 ? -19.089 -7.463 40.409 1.00 79.56 408 TYR A CA 1
ATOM 3232 C C . TYR A 1 408 ? -20.254 -6.485 40.269 1.00 79.56 408 TYR A C 1
ATOM 3234 O O . TYR A 1 408 ? -20.707 -5.930 41.273 1.00 79.56 408 TYR A O 1
ATOM 3242 N N . LEU A 1 409 ? -20.746 -6.290 39.045 1.00 82.81 409 LEU A N 1
ATOM 3243 C CA . LEU A 1 409 ? -21.905 -5.447 38.752 1.00 82.81 409 LEU A CA 1
ATOM 3244 C C . LEU A 1 409 ? -22.906 -6.216 37.904 1.00 82.81 409 LEU A C 1
ATOM 3246 O O . LEU A 1 409 ? -22.556 -6.913 36.952 1.00 82.81 409 LEU A O 1
ATOM 3250 N N . SER A 1 410 ? -24.164 -5.994 38.234 1.00 83.31 410 SER A N 1
ATOM 3251 C CA . SER A 1 410 ? -25.337 -6.430 37.492 1.00 83.31 410 SER A CA 1
ATOM 3252 C C . SER A 1 410 ? -26.329 -5.272 37.409 1.00 83.31 410 SER A C 1
ATOM 3254 O O . SER A 1 410 ? -26.097 -4.201 37.977 1.00 83.31 410 SER A O 1
ATOM 3256 N N . GLU A 1 411 ? -27.462 -5.499 36.751 1.00 83.19 411 GLU A N 1
ATOM 3257 C CA . GLU A 1 411 ? -28.552 -4.522 36.676 1.00 83.19 411 GLU A CA 1
ATOM 3258 C C . GLU A 1 411 ? -29.067 -4.094 38.063 1.00 83.19 411 GLU A C 1
ATOM 3260 O O . GLU A 1 411 ? -29.474 -2.950 38.251 1.00 83.19 411 GLU A O 1
ATOM 3265 N N . THR A 1 412 ? -29.020 -4.991 39.052 1.00 83.00 412 THR A N 1
ATOM 3266 C CA . THR A 1 412 ? -29.649 -4.785 40.365 1.00 83.00 412 THR A CA 1
ATOM 3267 C C . THR A 1 412 ? -28.658 -4.678 41.519 1.00 83.00 412 THR A C 1
ATOM 3269 O O . THR A 1 412 ? -28.975 -4.058 42.536 1.00 83.00 412 THR A O 1
ATOM 3272 N N . LEU A 1 413 ? -27.463 -5.255 41.390 1.00 82.94 413 LEU A N 1
ATOM 3273 C CA . LEU A 1 413 ? -26.494 -5.371 42.478 1.00 82.94 413 LEU A CA 1
ATOM 3274 C C . LEU A 1 413 ? -25.094 -4.928 42.058 1.00 82.94 413 LEU A C 1
ATOM 3276 O O . LEU A 1 413 ? -24.602 -5.311 40.997 1.00 82.94 413 LEU A O 1
ATOM 3280 N N . ALA A 1 414 ? -24.430 -4.213 42.964 1.00 81.56 414 ALA A N 1
ATOM 3281 C CA . ALA A 1 414 ? -22.992 -3.990 42.956 1.00 81.56 414 ALA A CA 1
ATOM 3282 C C . ALA A 1 414 ? -22.378 -4.659 44.194 1.00 81.56 414 ALA A C 1
ATOM 3284 O O . ALA A 1 414 ? -22.765 -4.366 45.331 1.00 81.56 414 ALA A O 1
ATOM 3285 N N . ILE A 1 415 ? -21.434 -5.573 43.969 1.00 77.12 415 ILE A N 1
ATOM 3286 C CA . ILE A 1 415 ? -20.796 -6.386 45.003 1.00 77.12 415 ILE A CA 1
ATOM 3287 C C . ILE A 1 415 ? -19.293 -6.121 44.980 1.00 77.12 415 ILE A C 1
ATOM 3289 O O . ILE A 1 415 ? -18.637 -6.246 43.948 1.00 77.12 415 ILE A O 1
ATOM 3293 N N . THR A 1 416 ? -18.737 -5.789 46.141 1.00 73.19 416 THR A N 1
ATOM 3294 C CA . THR A 1 416 ? -17.287 -5.745 46.354 1.00 73.19 416 THR A CA 1
ATOM 3295 C C . THR A 1 416 ? -16.903 -6.823 47.354 1.00 73.19 416 THR A C 1
ATOM 3297 O O . THR A 1 416 ? -17.571 -7.019 48.371 1.00 73.19 416 THR A O 1
ATOM 3300 N N . ALA A 1 417 ? -15.824 -7.543 47.067 1.00 65.38 417 ALA A N 1
ATOM 3301 C CA . ALA A 1 417 ? -15.274 -8.528 47.985 1.00 65.38 417 ALA A CA 1
ATOM 3302 C C . ALA A 1 417 ? -13.774 -8.294 48.164 1.00 65.38 417 ALA A C 1
ATOM 3304 O O . ALA A 1 417 ? -13.017 -8.218 47.193 1.00 65.38 417 ALA A O 1
ATOM 3305 N N . ILE A 1 418 ? -13.350 -8.196 49.424 1.00 55.38 418 ILE A N 1
ATOM 3306 C CA . ILE A 1 418 ? -11.945 -8.147 49.824 1.00 55.38 418 ILE A CA 1
ATOM 3307 C C . ILE A 1 418 ? -11.769 -9.212 50.915 1.00 55.38 418 ILE A C 1
ATOM 3309 O O . ILE A 1 418 ? -12.524 -9.262 51.872 1.00 55.38 418 ILE A O 1
ATOM 3313 N N . ASN A 1 419 ? -10.824 -10.123 50.685 1.00 53.00 419 ASN A N 1
ATOM 3314 C CA . ASN A 1 419 ? -10.312 -11.201 51.544 1.00 53.00 419 ASN A CA 1
ATOM 3315 C C . ASN A 1 419 ? -10.950 -11.428 52.951 1.00 53.00 419 ASN A C 1
ATOM 3317 O O . ASN A 1 419 ? -10.929 -10.543 53.794 1.00 53.00 419 ASN A O 1
ATOM 3321 N N . HIS A 1 420 ? -11.331 -12.684 53.247 1.00 42.12 420 HIS A N 1
ATOM 3322 C CA . HIS A 1 420 ? -11.821 -13.239 54.540 1.00 42.12 420 HIS A CA 1
ATOM 3323 C C . HIS A 1 420 ? -13.333 -13.274 54.833 1.00 42.12 420 HIS A C 1
ATOM 3325 O O . HIS A 1 420 ? -13.722 -13.688 55.923 1.00 42.12 420 HIS A O 1
ATOM 3331 N N . GLY A 1 421 ? -14.189 -13.014 53.843 1.00 49.22 421 GLY A N 1
ATOM 3332 C CA . GLY A 1 421 ? -15.642 -13.205 53.982 1.00 49.22 421 GLY A CA 1
ATOM 3333 C C . GLY A 1 421 ? -16.428 -11.915 54.197 1.00 49.22 421 GLY A C 1
ATOM 3334 O O . GLY A 1 421 ? -17.646 -11.977 54.335 1.00 49.22 421 GLY A O 1
ATOM 3335 N N . GLU A 1 422 ? -15.757 -10.764 54.154 1.00 57.59 422 GLU A N 1
ATOM 3336 C CA . GLU A 1 422 ? -16.408 -9.459 54.094 1.00 57.59 422 GLU A CA 1
ATOM 3337 C C . GLU A 1 422 ? -16.800 -9.170 52.641 1.00 57.59 422 GLU A C 1
ATOM 3339 O O . GLU A 1 422 ? -15.992 -8.803 51.784 1.00 57.59 422 GLU A O 1
ATOM 3344 N N . MET A 1 423 ? -18.070 -9.437 52.354 1.00 68.38 423 MET A N 1
ATOM 3345 C CA . MET A 1 423 ? -18.730 -9.081 51.107 1.00 68.38 423 MET A CA 1
ATOM 3346 C C . MET A 1 423 ? -19.573 -7.844 51.382 1.00 68.38 423 MET A C 1
ATOM 3348 O O . MET A 1 423 ? -20.465 -7.892 52.224 1.00 68.38 423 MET A O 1
ATOM 3352 N N . SER A 1 424 ? -19.304 -6.747 50.680 1.00 71.69 424 SER A N 1
ATOM 3353 C CA . SER A 1 424 ? -20.203 -5.598 50.691 1.00 71.69 424 SER A CA 1
ATOM 3354 C C . SER A 1 424 ? -21.115 -5.694 49.479 1.00 71.69 424 SER A C 1
ATOM 3356 O O . SER A 1 424 ? -20.655 -5.802 48.339 1.00 71.69 424 SER A O 1
ATOM 3358 N N . VAL A 1 425 ? -22.415 -5.694 49.748 1.00 78.19 425 VAL A N 1
ATOM 3359 C CA . VAL A 1 425 ? -23.470 -5.741 48.739 1.00 78.19 425 VAL A CA 1
ATOM 3360 C C . VAL A 1 425 ? -24.175 -4.400 48.750 1.00 78.19 425 VAL A C 1
ATOM 3362 O O . VAL A 1 425 ? -24.403 -3.811 49.804 1.00 78.19 425 VAL A O 1
ATOM 3365 N N . SER A 1 426 ? -24.531 -3.912 47.574 1.00 79.31 426 SER A N 1
ATOM 3366 C CA . SER A 1 426 ? -25.291 -2.682 47.424 1.00 79.31 426 SER A CA 1
ATOM 3367 C C . SER A 1 426 ? -26.294 -2.818 46.289 1.00 79.31 426 SER A C 1
ATOM 3369 O O . SER A 1 426 ? -26.005 -3.448 45.272 1.00 79.31 426 SER A O 1
ATOM 3371 N N . ALA A 1 427 ? -27.473 -2.236 46.480 1.00 82.94 427 ALA A N 1
ATOM 3372 C CA . ALA A 1 427 ? -28.506 -2.178 45.461 1.00 82.94 427 ALA A CA 1
ATOM 3373 C C . ALA A 1 427 ? -28.193 -1.053 44.482 1.00 82.94 427 ALA A C 1
ATOM 3375 O O . ALA A 1 427 ? -27.941 0.077 44.904 1.00 82.94 427 ALA A O 1
ATOM 3376 N N . VAL A 1 428 ? -28.226 -1.346 43.188 1.00 84.88 428 VAL A N 1
ATOM 3377 C CA . VAL A 1 428 ? -28.111 -0.327 42.144 1.00 84.88 428 VAL A CA 1
ATOM 3378 C C . VAL A 1 428 ? -29.433 0.438 42.086 1.00 84.88 428 VAL A C 1
ATOM 3380 O O . VAL A 1 428 ? -30.489 -0.138 41.841 1.00 84.88 428 VAL A O 1
ATOM 3383 N N . LEU A 1 429 ? -29.379 1.743 42.348 1.00 85.69 429 LEU A N 1
ATOM 3384 C CA . LEU A 1 429 ? -30.539 2.636 42.295 1.00 85.69 429 LEU A CA 1
ATOM 3385 C C . LEU A 1 429 ? -30.711 3.239 40.903 1.00 85.69 429 LEU A C 1
ATOM 3387 O O . LEU A 1 429 ? -31.828 3.392 40.412 1.00 85.69 429 LEU A O 1
ATOM 3391 N N . SER A 1 430 ? -29.596 3.614 40.276 1.00 86.94 430 SER A N 1
ATOM 3392 C CA . SER A 1 430 ? -29.587 4.105 38.905 1.00 86.94 430 SER A CA 1
ATOM 3393 C C . SER A 1 430 ? -28.229 3.896 38.258 1.00 86.94 430 SER A C 1
ATOM 3395 O O . SER A 1 430 ? -27.194 3.951 38.924 1.00 86.94 430 SER A O 1
ATOM 3397 N N . SER A 1 431 ? -28.251 3.714 36.947 1.00 87.00 431 SER A N 1
ATOM 3398 C CA . SER A 1 431 ? -27.066 3.623 36.110 1.00 87.00 431 SER A CA 1
ATOM 3399 C C . SER A 1 431 ? -27.275 4.469 34.864 1.00 87.00 431 SER A C 1
ATOM 3401 O O . SER A 1 431 ? -28.328 4.393 34.228 1.00 87.00 431 SER A O 1
ATOM 3403 N N . ASN A 1 432 ? -26.280 5.269 34.502 1.00 85.44 432 ASN A N 1
ATOM 3404 C CA . ASN A 1 432 ? -26.298 6.038 33.265 1.00 85.44 432 ASN A CA 1
ATOM 3405 C C . ASN A 1 432 ? -24.952 5.914 32.560 1.00 85.44 432 ASN A C 1
ATOM 3407 O O . ASN A 1 432 ? -23.914 5.986 33.212 1.00 85.44 432 ASN A O 1
ATOM 3411 N N . VAL A 1 433 ? -24.978 5.778 31.238 1.00 82.50 433 VAL A N 1
ATOM 3412 C CA . VAL A 1 433 ? -23.769 5.735 30.418 1.00 82.50 433 VAL A CA 1
ATOM 3413 C C . VAL A 1 433 ? -23.693 6.994 29.575 1.00 82.50 433 VAL A C 1
ATOM 3415 O O . VAL A 1 433 ? -24.633 7.365 28.873 1.00 82.50 433 VAL A O 1
ATOM 3418 N N . ASN A 1 434 ? -22.549 7.663 29.648 1.00 77.06 434 ASN A N 1
ATOM 3419 C CA . ASN A 1 434 ? -22.222 8.789 28.795 1.00 77.06 434 ASN A CA 1
ATOM 3420 C C . ASN A 1 434 ? -20.871 8.524 28.136 1.00 77.06 434 ASN A C 1
ATOM 3422 O O . ASN A 1 434 ? -19.823 8.686 28.765 1.00 77.06 434 ASN A O 1
ATOM 3426 N N . LYS A 1 435 ? -20.906 8.134 26.858 1.00 77.31 435 LYS A N 1
ATOM 3427 C CA . LYS A 1 435 ? -19.731 7.662 26.114 1.00 77.31 435 LYS A CA 1
ATOM 3428 C C . LYS A 1 435 ? -19.106 6.466 26.837 1.00 77.31 435 LYS A C 1
ATOM 3430 O O . LYS A 1 435 ? -19.779 5.470 27.030 1.00 77.31 435 LYS A O 1
ATOM 3435 N N . ASN A 1 436 ? -17.859 6.574 27.281 1.00 77.94 436 ASN A N 1
ATOM 3436 C CA . ASN A 1 436 ? -17.121 5.505 27.943 1.00 77.94 436 ASN A CA 1
ATOM 3437 C C . ASN A 1 436 ? -17.170 5.554 29.475 1.00 77.94 436 ASN A C 1
ATOM 3439 O O . ASN A 1 436 ? -16.358 4.900 30.125 1.00 77.94 436 ASN A O 1
ATOM 3443 N N . VAL A 1 437 ? -18.088 6.332 30.051 1.00 80.19 437 VAL A N 1
ATOM 3444 C CA . VAL A 1 437 ? -18.236 6.470 31.502 1.00 80.19 437 VAL A CA 1
ATOM 3445 C C . VAL A 1 437 ? -19.607 5.968 31.929 1.00 80.19 437 VAL A C 1
ATOM 3447 O O . VAL A 1 437 ? -20.620 6.504 31.473 1.00 80.19 437 VAL A O 1
ATOM 3450 N N . ALA A 1 438 ? -19.638 4.977 32.817 1.00 85.00 438 ALA A N 1
ATOM 3451 C CA . ALA A 1 438 ? -20.839 4.570 33.536 1.00 85.00 438 ALA A CA 1
ATOM 3452 C C . ALA A 1 438 ? -20.863 5.218 34.921 1.00 85.00 438 ALA A C 1
ATOM 3454 O O . ALA A 1 438 ? -19.980 4.969 35.737 1.00 85.00 438 ALA A O 1
ATOM 3455 N N . THR A 1 439 ? -21.888 6.015 35.199 1.00 85.62 439 THR A N 1
ATOM 3456 C CA . THR A 1 439 ? -22.166 6.546 36.536 1.00 85.62 439 THR A CA 1
ATOM 3457 C C . THR A 1 439 ? -23.150 5.612 37.228 1.00 85.62 439 THR A C 1
ATOM 3459 O O . THR A 1 439 ? -24.290 5.472 36.775 1.00 85.62 439 THR A O 1
ATOM 3462 N N . ILE A 1 440 ? -22.712 4.978 38.316 1.00 86.12 440 ILE A N 1
ATOM 3463 C CA . ILE A 1 440 ? -23.516 4.057 39.123 1.00 86.12 440 ILE A CA 1
ATOM 3464 C C . ILE A 1 440 ? -23.845 4.724 40.450 1.00 86.12 440 ILE A C 1
ATOM 3466 O O . ILE A 1 440 ? -22.945 5.096 41.202 1.00 86.12 440 ILE A O 1
ATOM 3470 N N . THR A 1 441 ? -25.136 4.836 40.748 1.00 84.56 441 THR A N 1
ATOM 3471 C CA . THR A 1 441 ? -25.632 5.228 42.067 1.00 84.56 441 THR A CA 1
ATOM 3472 C C . THR A 1 441 ? -26.177 3.998 42.767 1.00 84.56 441 THR A C 1
ATOM 3474 O O . THR A 1 441 ? -27.060 3.322 42.235 1.00 84.56 441 THR A O 1
ATOM 3477 N N . ASN A 1 442 ? -25.666 3.706 43.956 1.00 84.38 442 ASN A N 1
ATOM 3478 C CA . ASN A 1 442 ? -26.032 2.532 44.732 1.00 84.38 442 ASN A CA 1
ATOM 3479 C C . ASN A 1 442 ? -26.309 2.863 46.203 1.00 84.38 442 ASN A C 1
ATOM 3481 O O . ASN A 1 442 ? -25.879 3.887 46.736 1.00 84.38 442 ASN A O 1
ATOM 3485 N N . GLN A 1 443 ? -27.026 1.958 46.862 1.00 81.62 443 GLN A N 1
ATOM 3486 C CA . GLN A 1 443 ? -27.310 2.007 48.290 1.00 81.62 443 GLN A CA 1
ATOM 3487 C C . GLN A 1 443 ? -26.740 0.759 48.973 1.00 81.62 443 GLN A C 1
ATOM 3489 O O . GLN A 1 443 ? -27.099 -0.354 48.576 1.00 81.62 443 GLN A O 1
ATOM 3494 N N . PRO A 1 444 ? -25.868 0.903 49.986 1.00 77.12 444 PRO A N 1
ATOM 3495 C CA . PRO A 1 444 ? -25.346 -0.234 50.738 1.00 77.12 444 PRO A CA 1
ATOM 3496 C C . PRO A 1 444 ? -26.465 -1.087 51.357 1.00 77.12 444 PRO A C 1
ATOM 3498 O O . PRO A 1 444 ? -27.334 -0.582 52.067 1.00 77.12 444 PRO A O 1
ATOM 3501 N N . ALA A 1 445 ? -26.426 -2.394 51.107 1.00 72.81 445 ALA A N 1
ATOM 3502 C CA . ALA A 1 445 ? -27.327 -3.393 51.672 1.00 72.81 445 ALA A CA 1
ATOM 3503 C C . ALA A 1 445 ? -26.687 -4.012 52.925 1.00 72.81 445 ALA A C 1
ATOM 3505 O O . ALA A 1 445 ? -26.342 -5.192 52.960 1.00 72.81 445 ALA A O 1
ATOM 3506 N N . ASN A 1 446 ? -26.476 -3.187 53.951 1.00 68.56 446 ASN A N 1
ATOM 3507 C CA . ASN A 1 446 ? -25.820 -3.606 55.190 1.00 68.56 446 ASN A CA 1
ATOM 3508 C C . ASN A 1 446 ? -26.814 -4.355 56.095 1.00 68.56 446 ASN A C 1
ATOM 3510 O O . ASN A 1 446 ? -27.500 -3.729 56.902 1.00 68.56 446 ASN A O 1
ATOM 3514 N N . SER A 1 447 ? -26.900 -5.683 55.966 1.00 54.44 447 SER A N 1
ATOM 3515 C CA . SER A 1 447 ? -27.686 -6.552 56.861 1.00 54.44 447 SER A CA 1
ATOM 3516 C C . SER A 1 447 ? -26.806 -7.200 57.941 1.00 54.44 447 SER A C 1
ATOM 3518 O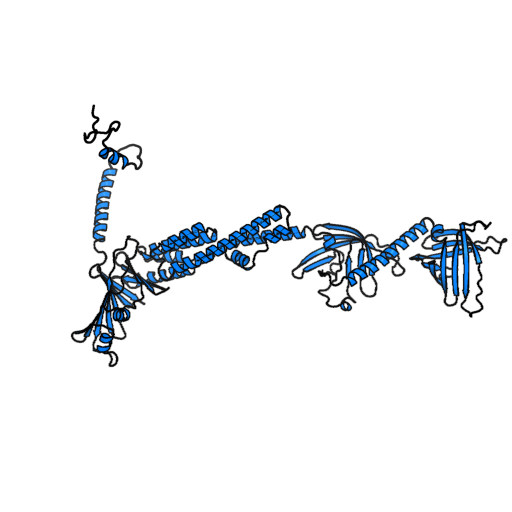 O . SER A 1 447 ? -25.749 -7.755 57.631 1.00 54.44 447 SER A O 1
ATOM 3520 N N . GLY A 1 448 ? -27.250 -7.191 59.204 1.00 53.62 448 GLY A N 1
ATOM 3521 C CA . GLY A 1 448 ? -26.682 -8.032 60.275 1.00 53.62 448 GLY A CA 1
ATOM 3522 C C . GLY A 1 448 ? -25.785 -7.351 61.330 1.00 53.62 448 GLY A C 1
ATOM 3523 O O . GLY A 1 448 ? -25.589 -6.135 61.352 1.00 53.62 448 GLY A O 1
ATOM 3524 N N . MET A 1 449 ? -25.267 -8.159 62.271 1.00 46.59 449 MET A N 1
ATOM 3525 C CA . MET A 1 449 ? -24.510 -7.728 63.470 1.00 46.59 449 MET A CA 1
ATOM 3526 C C . MET A 1 449 ? -23.062 -7.273 63.204 1.00 46.59 449 MET A C 1
ATOM 3528 O O . MET A 1 449 ? -22.406 -6.793 64.126 1.00 46.59 449 MET A O 1
ATOM 3532 N N . MET A 1 450 ? -22.537 -7.457 61.988 1.00 49.09 450 MET A N 1
ATOM 3533 C CA . MET A 1 450 ? -21.117 -7.210 61.684 1.00 49.09 450 MET A CA 1
ATOM 3534 C C . MET A 1 450 ? -20.787 -5.764 61.298 1.00 49.09 450 MET A C 1
ATOM 3536 O O . MET A 1 450 ? -19.615 -5.411 61.296 1.00 49.09 450 MET A O 1
ATOM 3540 N N . TYR A 1 451 ? -21.791 -4.930 61.025 1.00 54.78 451 TYR A N 1
ATOM 3541 C CA . TYR A 1 451 ? -21.589 -3.529 60.651 1.00 54.78 451 TYR A CA 1
ATOM 3542 C C . TYR A 1 451 ? -21.939 -2.596 61.810 1.00 54.78 451 TYR A C 1
ATOM 3544 O O . TYR A 1 451 ? -22.971 -2.762 62.468 1.00 54.78 451 TYR A O 1
ATOM 3552 N N . SER A 1 452 ? -21.088 -1.602 62.052 1.00 56.22 452 SER A N 1
ATOM 3553 C CA . SER A 1 452 ? -21.344 -0.528 63.015 1.00 56.22 452 SER A CA 1
ATOM 3554 C C . SER A 1 452 ? -22.572 0.305 62.615 1.00 56.22 452 SER A C 1
ATOM 3556 O O . SER A 1 452 ? -22.956 0.348 61.447 1.00 56.22 452 SER A O 1
ATOM 3558 N N . GLU A 1 453 ? -23.214 0.997 63.565 1.00 56.25 453 GLU A N 1
ATOM 3559 C CA . GLU A 1 453 ? -24.333 1.907 63.246 1.00 56.25 453 GLU A CA 1
ATOM 3560 C C . GLU A 1 453 ? -23.930 3.027 62.272 1.00 56.25 453 GLU A C 1
ATOM 3562 O O . GLU A 1 453 ? -24.758 3.482 61.484 1.00 56.25 453 GLU A O 1
ATOM 3567 N N . GLU A 1 454 ? -22.663 3.452 62.285 1.00 55.69 454 GLU A N 1
ATOM 3568 C CA . GLU A 1 454 ? -22.129 4.417 61.317 1.00 55.69 454 GLU A CA 1
ATOM 3569 C C . GLU A 1 454 ? -22.082 3.824 59.902 1.00 55.69 454 GLU A C 1
ATOM 3571 O O . GLU A 1 454 ? -22.479 4.491 58.948 1.00 55.69 454 GLU A O 1
ATOM 3576 N N . GLU A 1 455 ? -21.689 2.554 59.764 1.00 54.31 455 GLU A N 1
ATOM 3577 C CA . GLU A 1 455 ? -21.693 1.839 58.483 1.00 54.31 455 GLU A CA 1
ATOM 3578 C C . GLU A 1 455 ? -23.120 1.538 58.002 1.00 54.31 455 GLU A C 1
ATOM 3580 O O . GLU A 1 455 ? -23.420 1.656 56.818 1.00 54.31 455 GLU A O 1
ATOM 3585 N N . LYS A 1 456 ? -24.055 1.225 58.904 1.00 56.53 456 LYS A N 1
ATOM 3586 C CA . LYS A 1 456 ? -25.472 1.004 58.554 1.00 56.53 456 LYS A CA 1
ATOM 3587 C C . LYS A 1 456 ? -26.180 2.263 58.041 1.00 56.53 456 LYS A C 1
ATOM 3589 O O . LYS A 1 456 ? -27.159 2.140 57.312 1.00 56.53 456 LYS A O 1
ATOM 3594 N N . ASN A 1 457 ? -25.680 3.448 58.392 1.00 58.09 457 ASN A N 1
ATOM 3595 C CA . ASN A 1 457 ? -26.246 4.743 58.005 1.00 58.09 457 ASN A CA 1
ATOM 3596 C C . ASN A 1 457 ? -25.528 5.396 56.813 1.00 58.09 457 ASN A C 1
ATOM 3598 O O . ASN A 1 457 ? -25.711 6.589 56.549 1.00 58.09 457 ASN A O 1
ATOM 3602 N N . LEU A 1 458 ? -24.706 4.640 56.084 1.00 63.69 458 LEU A N 1
ATOM 3603 C CA . LEU A 1 458 ? -24.104 5.109 54.844 1.00 63.69 458 LEU A CA 1
ATOM 3604 C C . LEU A 1 458 ? -25.212 5.349 53.808 1.00 63.69 458 LEU A C 1
ATOM 3606 O O . LEU A 1 458 ? -25.916 4.428 53.400 1.00 63.69 458 LEU A O 1
ATOM 3610 N N . GLY A 1 459 ? -25.399 6.621 53.443 1.00 66.31 459 GLY A N 1
ATOM 3611 C CA . GLY A 1 459 ? -26.382 7.040 52.445 1.00 66.31 459 GLY A CA 1
ATOM 3612 C C . GLY A 1 459 ? -26.035 6.568 51.031 1.00 66.31 459 GLY A C 1
ATOM 3613 O O . GLY A 1 459 ? -25.097 5.804 50.823 1.00 66.31 459 GLY A O 1
ATOM 3614 N N . GLU A 1 460 ? -26.785 7.055 50.045 1.00 80.88 460 GLU A N 1
ATOM 3615 C CA . GLU A 1 460 ? -26.535 6.766 48.630 1.00 80.88 460 GLU A CA 1
ATOM 3616 C C . GLU A 1 460 ? -25.128 7.196 48.210 1.00 80.88 460 GLU A C 1
ATOM 3618 O O . GLU A 1 460 ? -24.686 8.312 48.508 1.00 80.88 460 GLU A O 1
ATOM 3623 N N . TRP A 1 461 ? -24.433 6.323 47.486 1.00 74.69 461 TRP A N 1
ATOM 3624 C CA . TRP A 1 461 ? -23.113 6.594 46.933 1.00 74.69 461 TRP A CA 1
ATOM 3625 C C . TRP A 1 461 ? -23.184 6.604 45.416 1.00 74.69 461 TRP A C 1
ATOM 3627 O O . TRP A 1 461 ? -24.010 5.934 44.808 1.00 74.69 461 TRP A O 1
ATOM 3637 N N . THR A 1 462 ? -22.338 7.417 44.793 1.00 80.62 462 THR A N 1
ATOM 3638 C CA . THR A 1 462 ? -22.218 7.478 43.337 1.00 80.62 462 THR A CA 1
ATOM 3639 C C . THR A 1 462 ? -20.751 7.406 42.963 1.00 80.62 462 THR A C 1
ATOM 3641 O O . THR A 1 462 ? -19.928 8.114 43.547 1.00 80.62 462 THR A O 1
ATOM 3644 N N . TYR A 1 463 ? -20.429 6.548 42.006 1.00 77.94 463 TYR A N 1
ATOM 3645 C CA . TYR A 1 463 ? -19.090 6.416 41.449 1.00 77.94 463 TYR A CA 1
ATOM 3646 C C . TYR A 1 463 ? -19.164 6.264 39.934 1.00 77.94 463 TYR A C 1
ATOM 3648 O O . TYR A 1 463 ? -20.167 5.809 39.384 1.00 77.94 463 TYR A O 1
ATOM 3656 N N . ASP A 1 464 ? -18.078 6.656 39.279 1.00 82.75 464 ASP A N 1
ATOM 3657 C CA . ASP A 1 464 ? -17.930 6.548 37.835 1.00 82.75 464 ASP A CA 1
ATOM 3658 C C . ASP A 1 464 ? -16.961 5.411 37.514 1.00 82.75 464 ASP A C 1
ATOM 3660 O O . ASP A 1 464 ? -15.922 5.258 38.169 1.00 82.75 464 ASP A O 1
ATOM 3664 N N . ILE A 1 465 ? -17.301 4.637 36.490 1.00 82.25 465 ILE A N 1
ATOM 3665 C CA . ILE A 1 465 ? -16.474 3.579 35.925 1.00 82.25 465 ILE A CA 1
ATOM 3666 C C . ILE A 1 465 ? -16.115 3.985 34.496 1.00 82.25 465 ILE A C 1
ATOM 3668 O O . ILE A 1 465 ? -16.998 4.211 33.670 1.00 82.25 465 ILE A O 1
ATOM 3672 N N . PHE A 1 466 ? -14.823 4.083 34.203 1.00 81.25 466 PHE A N 1
ATOM 3673 C CA . PHE A 1 466 ? -14.299 4.420 32.882 1.00 81.25 466 PHE A CA 1
ATOM 3674 C C . PHE A 1 466 ? -13.903 3.154 32.140 1.00 81.25 466 PHE A C 1
ATOM 3676 O O . PHE A 1 466 ? -13.152 2.355 32.688 1.00 81.25 466 PHE A O 1
ATOM 3683 N N . LEU A 1 467 ? -14.352 3.008 30.895 1.00 75.94 467 LEU A N 1
ATOM 3684 C CA . LEU A 1 467 ? -13.908 1.963 29.979 1.00 75.94 467 LEU A CA 1
ATOM 3685 C C . LEU A 1 467 ? -12.844 2.519 29.025 1.00 75.94 467 LEU A C 1
ATOM 3687 O O . LEU A 1 467 ? -13.095 3.460 28.268 1.00 75.94 467 LEU A O 1
ATOM 3691 N N . GLU A 1 468 ? -11.655 1.926 29.050 1.00 72.69 468 GLU A N 1
ATOM 3692 C CA . GLU A 1 468 ? -10.550 2.219 28.134 1.00 72.69 468 GLU A CA 1
ATOM 3693 C C . GLU A 1 468 ? -10.174 0.952 27.365 1.00 72.69 468 GLU A C 1
ATOM 3695 O O . GLU A 1 468 ? -10.156 -0.135 27.933 1.00 72.69 468 GLU A O 1
ATOM 3700 N N . LYS A 1 469 ? -9.872 1.062 26.069 1.00 63.69 469 LYS A N 1
ATOM 3701 C CA . LYS A 1 469 ? -9.358 -0.064 25.278 1.00 63.69 469 LYS A CA 1
ATOM 3702 C C . LYS A 1 469 ? -7.860 0.125 25.049 1.00 63.69 469 LYS A C 1
ATOM 3704 O O . LYS A 1 469 ? -7.443 1.205 24.639 1.00 63.69 469 LYS A O 1
ATOM 3709 N N . ASN A 1 470 ? -7.072 -0.911 25.315 1.00 59.84 470 ASN A N 1
ATOM 3710 C CA . ASN A 1 470 ? -5.630 -0.958 25.084 1.00 59.84 470 ASN A CA 1
ATOM 3711 C C . ASN A 1 470 ? -5.254 -2.218 24.277 1.00 59.84 470 ASN A C 1
ATOM 3713 O O . ASN A 1 470 ? -6.119 -3.015 23.912 1.00 59.84 470 ASN A O 1
ATOM 3717 N N . GLU A 1 471 ? -3.965 -2.385 23.972 1.00 49.94 471 GLU A N 1
ATOM 3718 C CA . GLU A 1 471 ? -3.446 -3.530 23.201 1.00 49.94 471 GLU A CA 1
ATOM 3719 C C . GLU A 1 471 ? -3.703 -4.891 23.881 1.00 49.94 471 GLU A C 1
ATOM 3721 O O . GLU A 1 471 ? -3.729 -5.918 23.208 1.00 49.94 471 GLU A O 1
ATOM 3726 N N . GLU A 1 472 ? -3.935 -4.902 25.198 1.00 47.66 472 GLU A N 1
ATOM 3727 C CA . GLU A 1 472 ? -4.168 -6.104 26.011 1.00 47.66 472 GLU A CA 1
ATOM 3728 C C . GLU A 1 472 ? -5.666 -6.427 26.210 1.00 47.66 472 GLU A C 1
ATOM 3730 O O . GLU A 1 472 ? -5.994 -7.478 26.762 1.00 47.66 472 GLU A O 1
ATOM 3735 N N . GLY A 1 473 ? -6.584 -5.558 25.761 1.00 61.28 473 GLY A N 1
ATOM 3736 C CA . GLY A 1 473 ? -8.034 -5.742 25.884 1.00 61.28 473 GLY A CA 1
ATOM 3737 C C . GLY A 1 473 ? -8.789 -4.469 26.282 1.00 61.28 473 GLY A C 1
ATOM 3738 O O . GLY A 1 473 ? -8.410 -3.352 25.932 1.00 61.28 473 GLY A O 1
ATOM 3739 N N . LYS A 1 474 ? -9.908 -4.622 27.002 1.00 63.84 474 LYS A N 1
ATOM 3740 C CA . LYS A 1 474 ? -10.579 -3.496 27.676 1.00 63.84 474 LYS A CA 1
ATOM 3741 C C . LYS A 1 474 ? -10.036 -3.377 29.113 1.00 63.84 474 LYS A C 1
ATOM 3743 O O . LYS A 1 474 ? -9.618 -4.363 29.707 1.00 63.84 474 LYS A O 1
ATOM 3748 N N . THR A 1 475 ? -10.033 -2.183 29.687 1.00 67.19 475 THR A N 1
ATOM 3749 C CA . THR A 1 475 ? -9.619 -1.869 31.064 1.00 67.19 475 THR A CA 1
ATOM 3750 C C . THR A 1 475 ? -10.694 -1.000 31.705 1.00 67.19 475 THR A C 1
ATOM 3752 O O . THR A 1 475 ? -11.253 -0.129 31.036 1.00 67.19 475 THR A O 1
ATOM 3755 N N . LEU A 1 476 ? -10.997 -1.242 32.984 1.00 68.81 476 LEU A N 1
ATOM 3756 C CA . LEU A 1 476 ? -11.955 -0.450 33.750 1.00 68.81 476 LEU A CA 1
ATOM 3757 C C . LEU A 1 476 ? -11.262 0.303 34.892 1.00 68.81 476 LEU A C 1
ATOM 3759 O O . LEU A 1 476 ? -10.559 -0.287 35.715 1.00 68.81 476 LEU A O 1
ATOM 3763 N N . THR A 1 477 ? -11.519 1.604 34.994 1.00 71.12 477 THR A N 1
ATOM 3764 C CA . THR A 1 477 ? -10.954 2.460 36.048 1.00 71.12 477 THR A CA 1
ATOM 3765 C C . THR A 1 477 ? -12.068 3.080 36.887 1.00 71.12 477 THR A C 1
ATOM 3767 O O . THR A 1 477 ? -13.026 3.615 36.337 1.00 71.12 477 THR A O 1
ATOM 3770 N N . PHE A 1 478 ? -11.949 3.034 38.217 1.00 68.81 478 PHE A N 1
ATOM 3771 C CA . PHE A 1 478 ? -12.951 3.571 39.149 1.00 68.81 478 PHE A CA 1
ATOM 3772 C C . PHE A 1 478 ? -12.557 4.966 39.637 1.00 68.81 478 PHE A C 1
ATOM 3774 O O . PHE A 1 478 ? -11.415 5.196 40.033 1.00 68.81 478 PHE A O 1
ATOM 3781 N N . SER A 1 479 ? -13.509 5.903 39.658 1.00 59.25 479 SER A N 1
ATOM 3782 C CA . SER A 1 479 ? -13.235 7.310 39.988 1.00 59.25 479 SER A CA 1
ATOM 3783 C C . SER A 1 479 ? -12.913 7.579 41.459 1.00 59.25 479 SER A C 1
ATOM 3785 O O . SER A 1 479 ? -12.222 8.548 41.773 1.00 59.25 479 SER A O 1
ATOM 3787 N N . THR A 1 480 ? -13.400 6.741 42.375 1.00 54.44 480 THR A N 1
ATOM 3788 C CA . THR A 1 480 ? -13.329 6.978 43.825 1.00 54.44 480 THR A CA 1
ATOM 3789 C C . THR A 1 480 ? -12.074 6.411 44.493 1.00 54.44 480 THR A C 1
ATOM 3791 O O . THR A 1 480 ? -11.814 6.733 45.652 1.00 54.44 480 THR A O 1
ATOM 3794 N N . ASN A 1 481 ? -11.252 5.638 43.776 1.00 50.12 481 ASN A N 1
ATOM 3795 C CA . ASN A 1 481 ? -9.927 5.231 44.240 1.00 50.12 481 ASN A CA 1
ATOM 3796 C C . ASN A 1 481 ? -8.968 5.031 43.045 1.00 50.12 481 ASN A C 1
ATOM 3798 O O . ASN A 1 481 ? -8.915 3.934 42.489 1.00 50.12 481 ASN A O 1
ATOM 3802 N N . PRO A 1 482 ? -8.215 6.070 42.633 1.00 42.84 482 PRO A N 1
ATOM 3803 C CA . PRO A 1 482 ? -7.356 6.016 41.446 1.00 42.84 482 PRO A CA 1
ATOM 3804 C C . PRO A 1 482 ? -6.201 5.005 41.550 1.00 42.84 482 PRO A C 1
ATOM 3806 O O . PRO A 1 482 ? -5.586 4.695 40.534 1.00 42.84 482 PRO A O 1
ATOM 3809 N N . ASP A 1 483 ? -5.924 4.464 42.742 1.00 41.59 483 ASP A N 1
ATOM 3810 C CA . ASP A 1 483 ? -4.907 3.427 42.959 1.00 41.59 483 ASP A CA 1
ATOM 3811 C C . ASP A 1 483 ? -5.434 1.994 42.695 1.00 41.59 483 ASP A C 1
ATOM 3813 O O . ASP A 1 483 ? -4.665 1.032 42.735 1.00 41.59 483 ASP A O 1
ATOM 3817 N N . LEU A 1 484 ? -6.737 1.827 42.424 1.00 50.50 484 LEU A N 1
ATOM 3818 C CA . LEU A 1 484 ? -7.373 0.548 42.085 1.00 50.50 484 LEU A CA 1
ATOM 3819 C C . LEU A 1 484 ? -7.770 0.524 40.600 1.00 50.50 484 LEU A C 1
ATOM 3821 O O . LEU A 1 484 ? -8.908 0.808 40.231 1.00 50.50 484 LEU A O 1
ATOM 3825 N N . THR A 1 485 ? -6.824 0.163 39.736 1.00 48.34 485 THR A N 1
ATOM 3826 C CA . THR A 1 485 ? -7.105 -0.163 38.328 1.00 48.34 485 THR A CA 1
ATOM 3827 C C . THR A 1 485 ? -7.593 -1.608 38.228 1.00 48.34 485 THR A C 1
ATOM 3829 O O . THR A 1 485 ? -6.925 -2.514 38.732 1.00 48.34 485 THR A O 1
ATOM 3832 N N . PHE A 1 486 ? -8.742 -1.841 37.586 1.00 55.19 486 PHE A N 1
ATOM 3833 C CA . PHE A 1 486 ? -9.268 -3.185 37.343 1.00 55.19 486 PHE A CA 1
ATOM 3834 C C . PHE A 1 486 ? -9.067 -3.562 35.877 1.00 55.19 486 PHE A C 1
ATOM 3836 O O . PHE A 1 486 ? -9.468 -2.845 34.961 1.00 55.19 486 PHE A O 1
ATOM 3843 N N . TYR A 1 487 ? -8.447 -4.712 35.642 1.00 50.09 487 TYR A N 1
ATOM 3844 C CA . TYR A 1 487 ? -8.318 -5.259 34.302 1.00 50.09 487 TYR A CA 1
ATOM 3845 C C . TYR A 1 487 ? -9.608 -6.004 33.975 1.00 50.09 487 TYR A C 1
ATOM 3847 O O . TYR A 1 487 ? -10.078 -6.844 34.752 1.00 50.09 487 TYR A O 1
ATOM 3855 N N . TYR A 1 488 ? -10.208 -5.663 32.837 1.00 50.09 488 TYR A N 1
ATOM 3856 C CA . TYR A 1 488 ? -11.350 -6.402 32.332 1.00 50.09 488 TYR A CA 1
ATOM 3857 C C . TYR A 1 488 ? -10.837 -7.682 31.679 1.00 50.09 488 TYR A C 1
ATOM 3859 O O . TYR A 1 488 ? -9.976 -7.653 30.803 1.00 50.09 488 TYR A O 1
ATOM 3867 N N . GLN A 1 489 ? -11.370 -8.814 32.128 1.00 50.66 489 GLN A N 1
ATOM 3868 C CA . GLN A 1 489 ? -11.214 -10.075 31.427 1.00 50.66 489 GLN A CA 1
ATOM 3869 C C . GLN A 1 489 ? -12.518 -10.322 30.679 1.00 50.66 489 GLN A C 1
ATOM 3871 O O . GLN A 1 489 ? -13.561 -10.522 31.303 1.00 50.66 489 GLN A O 1
ATOM 3876 N N . GLU A 1 490 ? -12.453 -10.315 29.349 1.00 44.06 490 GLU A N 1
ATOM 3877 C CA . GLU A 1 490 ? -13.510 -10.861 28.504 1.00 44.06 490 GLU A CA 1
ATOM 3878 C C . GLU A 1 490 ? -13.561 -12.363 28.785 1.00 44.06 490 GLU A C 1
ATOM 3880 O O . GLU A 1 490 ? -12.851 -13.165 28.182 1.00 44.06 490 GLU A O 1
ATOM 3885 N N . ASN A 1 491 ? -14.313 -12.759 29.809 1.00 46.09 491 ASN A N 1
ATOM 3886 C CA . ASN A 1 491 ? -14.563 -14.167 30.034 1.00 46.09 491 ASN A CA 1
ATOM 3887 C C . ASN A 1 491 ? -15.585 -14.596 28.990 1.00 46.09 491 ASN A C 1
ATOM 3889 O O . ASN A 1 491 ? -16.792 -14.538 29.218 1.00 46.09 491 ASN A O 1
ATOM 3893 N N . GLU A 1 492 ? -15.075 -15.057 27.849 1.00 38.59 492 GLU A N 1
ATOM 3894 C CA . GLU A 1 492 ? -15.765 -15.994 26.972 1.00 38.59 492 GLU A CA 1
ATOM 3895 C C . GLU A 1 492 ? -16.216 -17.205 27.815 1.00 38.59 492 GLU A C 1
ATOM 3897 O O . GLU A 1 492 ? -15.499 -18.191 27.990 1.00 38.59 492 GLU A O 1
ATOM 3902 N N . GLY A 1 493 ? -17.392 -17.099 28.435 1.00 40.22 493 GLY A N 1
ATOM 3903 C CA . GLY A 1 493 ? -18.227 -18.210 28.893 1.00 40.22 493 GLY A CA 1
ATOM 3904 C C . GLY A 1 493 ? -17.643 -19.234 29.879 1.00 40.22 493 GLY A C 1
ATOM 3905 O O . GLY A 1 493 ? -18.262 -20.281 30.044 1.00 40.22 493 GLY A O 1
ATOM 3906 N N . THR A 1 494 ? -16.497 -19.008 30.532 1.00 45.31 494 THR A N 1
ATOM 3907 C CA . THR A 1 494 ? -15.763 -20.105 31.208 1.00 45.31 494 THR A CA 1
ATOM 3908 C C . THR A 1 494 ? -15.744 -20.091 32.739 1.00 45.31 494 THR A C 1
ATOM 3910 O O . THR A 1 494 ? -15.292 -21.070 33.320 1.00 45.31 494 THR A O 1
ATOM 3913 N N . ASN A 1 495 ? -16.317 -19.084 33.413 1.00 54.78 495 ASN A N 1
ATOM 3914 C CA . ASN A 1 495 ? -16.445 -19.064 34.885 1.00 54.78 495 ASN A CA 1
ATOM 3915 C C . ASN A 1 495 ? -17.880 -18.768 35.378 1.00 54.78 495 ASN A C 1
ATOM 3917 O O . ASN A 1 495 ? -18.072 -18.035 36.350 1.00 54.78 495 ASN A O 1
ATOM 3921 N N . SER A 1 496 ? -18.902 -19.353 34.734 1.00 57.94 496 SER A N 1
ATOM 3922 C CA . SER A 1 496 ? -20.313 -19.167 35.133 1.00 57.94 496 SER A CA 1
ATOM 3923 C C . SER A 1 496 ? -20.572 -19.520 36.602 1.00 57.94 496 SER A C 1
ATOM 3925 O O . SER A 1 496 ? -21.305 -18.815 37.278 1.00 57.94 496 SER A O 1
ATOM 3927 N N . ALA A 1 497 ? -19.890 -20.532 37.145 1.00 64.75 497 ALA A N 1
ATOM 3928 C CA . ALA A 1 497 ? -20.084 -20.961 38.530 1.00 64.75 497 ALA A CA 1
ATOM 3929 C C . ALA A 1 497 ? -19.715 -19.887 39.575 1.00 64.75 497 ALA A C 1
ATOM 3931 O O . ALA A 1 497 ? -20.336 -19.822 40.634 1.00 64.75 497 ALA A O 1
ATOM 3932 N N . ILE A 1 498 ? -18.715 -19.041 39.297 1.00 64.94 498 ILE A N 1
ATOM 3933 C CA . ILE A 1 498 ? -18.308 -17.965 40.215 1.00 64.94 498 ILE A CA 1
ATOM 3934 C C . ILE A 1 498 ? -19.302 -16.805 40.132 1.00 64.94 498 ILE A C 1
ATOM 3936 O O . ILE A 1 498 ? -19.702 -16.282 41.171 1.00 64.94 498 ILE A O 1
ATOM 3940 N N . TYR A 1 499 ? -19.714 -16.443 38.913 1.00 67.88 499 TYR A N 1
ATOM 3941 C CA . TYR A 1 499 ? -20.763 -15.453 38.661 1.00 67.88 499 TYR A CA 1
ATOM 3942 C C . TYR A 1 499 ? -22.054 -15.837 39.403 1.00 67.88 499 TYR A C 1
ATOM 3944 O O . TYR A 1 499 ? -22.513 -15.082 40.261 1.00 67.88 499 TYR A O 1
ATOM 3952 N N . ASP A 1 500 ? -22.542 -17.062 39.179 1.00 71.62 500 ASP A N 1
ATOM 3953 C CA . ASP A 1 500 ? -23.770 -17.581 39.789 1.00 71.62 500 ASP A CA 1
ATOM 3954 C C . ASP A 1 500 ? -23.678 -17.569 41.325 1.00 71.62 500 ASP A C 1
ATOM 3956 O O . ASP A 1 500 ? -24.617 -17.176 42.014 1.00 71.62 500 ASP A O 1
ATOM 3960 N N . MET A 1 501 ? -22.518 -17.940 41.885 1.00 75.69 501 MET A N 1
ATOM 3961 C CA . MET A 1 501 ? -22.298 -17.940 43.333 1.00 75.69 501 MET A CA 1
ATOM 3962 C C . MET A 1 501 ? -22.327 -16.527 43.940 1.00 75.69 501 MET A C 1
ATOM 3964 O O . MET A 1 501 ? -22.883 -16.343 45.027 1.00 75.69 501 MET A O 1
ATOM 3968 N N . PHE A 1 502 ? -21.676 -15.539 43.312 1.00 72.44 502 PHE A N 1
ATOM 3969 C CA . PHE A 1 502 ? -21.675 -14.162 43.821 1.00 72.44 502 PHE A CA 1
ATOM 3970 C C . PHE A 1 502 ? -23.064 -13.539 43.728 1.00 72.44 502 PHE A C 1
ATOM 3972 O O . PHE A 1 502 ? -23.496 -12.897 44.684 1.00 72.44 502 PHE A O 1
ATOM 3979 N N . GLU A 1 503 ? -23.779 -13.779 42.631 1.00 74.56 503 GLU A N 1
ATOM 3980 C CA . GLU A 1 503 ? -25.153 -13.322 42.464 1.00 74.56 503 GLU A CA 1
ATOM 3981 C C . GLU A 1 503 ? -26.096 -13.974 43.490 1.00 74.56 503 GLU A C 1
ATOM 3983 O O . GLU A 1 503 ? -26.870 -13.274 44.143 1.00 74.56 503 GLU A O 1
ATOM 3988 N N . GLU A 1 504 ? -25.995 -15.287 43.722 1.00 80.94 504 GLU A N 1
ATOM 3989 C CA . GLU A 1 504 ? -26.792 -15.994 44.736 1.00 80.94 504 GLU A CA 1
ATOM 3990 C C . GLU A 1 504 ? -26.544 -15.434 46.148 1.00 80.94 504 GLU A C 1
ATOM 3992 O O . GLU A 1 504 ? -27.488 -15.099 46.869 1.00 80.94 504 GLU A O 1
ATOM 3997 N N . LYS A 1 505 ? -25.272 -15.280 46.543 1.00 77.88 505 LYS A N 1
ATOM 3998 C CA . LYS A 1 505 ? -24.904 -14.734 47.861 1.00 77.88 505 LYS A CA 1
ATOM 3999 C C . LYS A 1 505 ? -25.295 -13.267 48.013 1.00 77.88 505 LYS A C 1
ATOM 4001 O O . LYS A 1 505 ? -25.793 -12.883 49.071 1.00 77.88 505 LYS A O 1
ATOM 4006 N N . GLY A 1 506 ? -25.095 -12.464 46.970 1.00 76.25 506 GLY A N 1
ATOM 4007 C CA . GLY A 1 506 ? -25.484 -11.059 46.942 1.00 76.25 506 GLY A CA 1
ATOM 4008 C C . GLY A 1 506 ? -26.989 -10.887 47.121 1.00 76.25 506 GLY A C 1
ATOM 4009 O O . GLY A 1 506 ? -27.428 -10.131 47.985 1.00 76.25 506 GLY A O 1
ATOM 4010 N N . ASN A 1 507 ? -27.781 -11.666 46.382 1.00 81.88 507 ASN A N 1
ATOM 4011 C CA . ASN A 1 507 ? -29.235 -11.688 46.519 1.00 81.88 507 ASN A CA 1
ATOM 4012 C C . ASN A 1 507 ? -29.683 -12.129 47.920 1.00 81.88 507 ASN A C 1
ATOM 4014 O O . ASN A 1 507 ? -30.627 -11.559 48.463 1.00 81.88 507 ASN A O 1
ATOM 4018 N N . ALA A 1 508 ? -29.018 -13.112 48.535 1.00 80.50 508 ALA A N 1
ATOM 4019 C CA . ALA A 1 508 ? -29.340 -13.539 49.896 1.00 80.50 508 ALA A CA 1
ATOM 4020 C C . ALA A 1 508 ? -29.145 -12.407 50.925 1.00 80.50 508 ALA A C 1
ATOM 4022 O O . ALA A 1 508 ? -30.041 -12.160 51.731 1.00 80.50 508 ALA A O 1
ATOM 4023 N N . ILE A 1 509 ? -28.019 -11.688 50.856 1.00 77.19 509 ILE A N 1
ATOM 4024 C CA . ILE A 1 509 ? -27.726 -10.527 51.717 1.00 77.19 509 ILE A CA 1
ATOM 4025 C C . ILE A 1 509 ? -28.737 -9.399 51.466 1.00 77.19 509 ILE A C 1
ATOM 4027 O O . ILE A 1 509 ? -29.299 -8.835 52.403 1.00 77.19 509 ILE A O 1
ATOM 4031 N N . TYR A 1 510 ? -29.032 -9.102 50.199 1.00 78.56 510 TYR A N 1
ATOM 4032 C CA . TYR A 1 510 ? -29.988 -8.055 49.846 1.00 78.56 510 TYR A CA 1
ATOM 4033 C C . TYR A 1 510 ? -31.415 -8.364 50.327 1.00 78.56 510 TYR A C 1
ATOM 4035 O O . TYR A 1 510 ? -32.095 -7.492 50.866 1.00 78.56 510 TYR A O 1
ATOM 4043 N N . ASN A 1 511 ? -31.864 -9.614 50.207 1.00 81.31 511 ASN A N 1
ATOM 4044 C CA . ASN A 1 511 ? -33.177 -10.034 50.699 1.00 81.31 511 ASN A CA 1
ATOM 4045 C C . ASN A 1 511 ? -33.278 -9.975 52.233 1.00 81.31 511 ASN A C 1
ATOM 4047 O O . ASN A 1 511 ? -34.328 -9.597 52.759 1.00 81.31 511 ASN A O 1
ATOM 4051 N N . ALA A 1 512 ? -32.200 -10.313 52.948 1.00 76.62 512 ALA A N 1
ATOM 4052 C CA . ALA A 1 512 ? -32.121 -10.136 54.399 1.00 76.62 512 ALA A CA 1
ATOM 4053 C C . ALA A 1 512 ? -32.255 -8.650 54.774 1.00 76.62 512 ALA A C 1
ATOM 4055 O O . ALA A 1 512 ? -33.122 -8.280 55.561 1.00 76.62 512 ALA A O 1
ATOM 4056 N N . TYR A 1 513 ? -31.513 -7.770 54.092 1.00 77.25 513 TYR A N 1
ATOM 4057 C CA . TYR A 1 513 ? -31.643 -6.320 54.256 1.00 77.25 513 TYR A CA 1
ATOM 4058 C C . TYR A 1 513 ? -33.081 -5.821 54.026 1.00 77.25 513 TYR A C 1
ATOM 4060 O O . TYR A 1 513 ? -33.614 -5.089 54.860 1.00 77.25 513 TYR A O 1
ATOM 4068 N N . LEU A 1 514 ? -33.743 -6.228 52.935 1.00 79.69 514 LEU A N 1
ATOM 4069 C CA . LEU A 1 514 ? -35.135 -5.840 52.660 1.00 79.69 514 LEU A CA 1
ATOM 4070 C C . LEU A 1 514 ? -36.099 -6.301 53.762 1.00 79.69 514 LEU A C 1
ATOM 4072 O O . LEU A 1 514 ? -37.029 -5.572 54.116 1.00 79.69 514 LEU A O 1
ATOM 4076 N N . THR A 1 515 ? -35.864 -7.490 54.316 1.00 80.31 515 THR A N 1
ATOM 4077 C CA . THR A 1 515 ? -36.643 -8.027 55.437 1.00 80.31 515 THR A CA 1
ATOM 4078 C C . THR A 1 515 ? -36.430 -7.183 56.694 1.00 80.31 515 THR A C 1
ATOM 4080 O O . THR A 1 515 ? -37.410 -6.741 57.291 1.00 80.31 515 THR A O 1
ATOM 4083 N N . GLU A 1 516 ? -35.180 -6.854 57.039 1.00 78.06 516 GLU A N 1
ATOM 4084 C CA . GLU A 1 516 ? -34.845 -5.971 58.167 1.00 78.06 516 GLU A CA 1
ATOM 4085 C C . GLU A 1 516 ? -35.505 -4.585 58.028 1.00 78.06 516 GLU A C 1
ATOM 4087 O O . GLU A 1 516 ? -36.065 -4.062 58.993 1.00 78.06 516 GLU A O 1
ATOM 4092 N N . GLN A 1 517 ? -35.491 -3.986 56.830 1.00 77.81 517 GLN A N 1
ATOM 4093 C CA . GLN A 1 517 ? -36.144 -2.693 56.581 1.00 77.81 517 GLN A CA 1
ATOM 4094 C C . GLN A 1 517 ? -37.668 -2.772 56.740 1.00 77.81 517 GLN A C 1
ATOM 4096 O O . GLN A 1 517 ? -38.277 -1.886 57.342 1.00 77.81 517 GLN A O 1
ATOM 4101 N N . SER A 1 518 ? -38.290 -3.841 56.233 1.00 82.31 518 SER A N 1
ATOM 4102 C CA . SER A 1 518 ? -39.725 -4.085 56.403 1.00 82.31 518 SER A CA 1
ATOM 4103 C C . SER A 1 518 ? -40.094 -4.265 57.878 1.00 82.31 518 SER A C 1
ATOM 4105 O O . SER A 1 518 ? -41.079 -3.692 58.347 1.00 82.31 518 SER A O 1
ATOM 4107 N N . ASP A 1 519 ? -39.293 -5.027 58.622 1.00 83.31 519 ASP A N 1
ATOM 4108 C CA . ASP A 1 519 ? -39.485 -5.265 60.050 1.00 83.31 519 ASP A CA 1
ATOM 4109 C C . ASP A 1 519 ? -39.358 -3.973 60.862 1.00 83.31 519 ASP A C 1
ATOM 4111 O O . ASP A 1 519 ? -40.224 -3.691 61.691 1.00 83.31 519 ASP A O 1
ATOM 4115 N N . LYS A 1 520 ? -38.337 -3.147 60.594 1.00 80.88 520 LYS A N 1
ATOM 4116 C CA . LYS A 1 520 ? -38.177 -1.831 61.234 1.00 80.88 520 LYS A CA 1
ATOM 4117 C C . LYS A 1 520 ? -39.349 -0.905 60.935 1.00 80.88 520 LYS A C 1
ATOM 4119 O O . LYS A 1 520 ? -39.908 -0.326 61.862 1.00 80.88 520 LYS A O 1
ATOM 4124 N N . ALA A 1 521 ? -39.776 -0.812 59.676 1.00 84.50 521 ALA A N 1
ATOM 4125 C CA . ALA A 1 521 ? -40.932 0.002 59.306 1.00 84.50 521 ALA A CA 1
ATOM 4126 C C . ALA A 1 521 ? -42.214 -0.466 60.021 1.00 84.50 521 ALA A C 1
ATOM 4128 O O . ALA A 1 521 ? -43.032 0.353 60.455 1.00 84.50 521 ALA A O 1
ATOM 4129 N N . LEU A 1 522 ? -42.393 -1.782 60.186 1.00 86.25 522 LEU A N 1
ATOM 4130 C CA . LEU A 1 522 ? -43.512 -2.337 60.943 1.00 86.25 522 LEU A CA 1
ATOM 4131 C C . LEU A 1 522 ? -43.384 -2.053 62.445 1.00 86.25 522 LEU A C 1
ATOM 4133 O O . LEU A 1 522 ? -44.373 -1.683 63.068 1.00 86.25 522 LEU A O 1
ATOM 4137 N N . LEU A 1 523 ? -42.189 -2.169 63.022 1.00 86.25 523 LEU A N 1
ATOM 4138 C CA . LEU A 1 523 ? -41.910 -1.829 64.419 1.00 86.25 523 LEU A CA 1
ATOM 4139 C C . LEU A 1 523 ? -42.171 -0.349 64.719 1.00 86.25 523 LEU A C 1
ATOM 4141 O O . LEU A 1 523 ? -42.764 -0.036 65.743 1.00 86.25 523 LEU A O 1
ATOM 4145 N N . GLU A 1 524 ? -41.792 0.563 63.827 1.00 85.56 524 GLU A N 1
ATOM 4146 C CA . GLU A 1 524 ? -42.008 2.006 63.999 1.00 85.56 524 GLU A CA 1
ATOM 4147 C C . GLU A 1 524 ? -43.483 2.413 63.874 1.00 85.56 524 GLU A C 1
ATOM 4149 O O . GLU A 1 524 ? -43.923 3.376 64.504 1.00 85.56 524 GLU A O 1
ATOM 4154 N N . THR A 1 525 ? -44.266 1.690 63.067 1.00 89.06 525 THR A N 1
ATOM 4155 C CA . THR A 1 525 ? -45.673 2.033 62.795 1.00 89.06 525 THR A CA 1
ATOM 4156 C C . THR A 1 525 ? -46.673 1.247 63.642 1.00 89.06 525 THR A C 1
ATOM 4158 O O . THR A 1 525 ? -47.719 1.786 64.010 1.00 89.06 525 THR A O 1
ATOM 4161 N N . ASN A 1 526 ? -46.389 -0.023 63.940 1.00 90.19 526 ASN A N 1
ATOM 4162 C CA . ASN A 1 526 ? -47.256 -0.936 64.682 1.00 90.19 526 ASN A CA 1
ATOM 4163 C C . ASN A 1 526 ? -46.456 -2.092 65.339 1.00 90.19 526 ASN A C 1
ATOM 4165 O O . ASN A 1 526 ? -46.520 -3.239 64.875 1.00 90.19 526 ASN A O 1
ATOM 4169 N N . PRO A 1 527 ? -45.756 -1.826 66.461 1.00 89.19 527 PRO A N 1
ATOM 4170 C CA . PRO A 1 527 ? -44.954 -2.828 67.170 1.00 89.19 527 PRO A CA 1
ATOM 4171 C C . PRO A 1 527 ? -45.740 -4.087 67.563 1.00 89.19 527 PRO A C 1
ATOM 4173 O O . PRO A 1 527 ? -45.209 -5.198 67.555 1.00 89.19 527 PRO A O 1
ATOM 4176 N N . ALA A 1 528 ? -47.028 -3.929 67.883 1.00 87.75 528 ALA A N 1
ATOM 4177 C CA . ALA A 1 528 ? -47.892 -5.040 68.255 1.00 87.75 528 ALA A CA 1
ATOM 4178 C C . ALA A 1 528 ? -48.101 -6.027 67.098 1.00 87.75 528 ALA A C 1
ATOM 4180 O O . ALA A 1 528 ? -48.053 -7.231 67.321 1.00 87.75 528 ALA A O 1
ATOM 4181 N N . SER A 1 529 ? -48.275 -5.537 65.866 1.00 87.50 529 SER A N 1
ATOM 4182 C CA . SER A 1 529 ? -48.419 -6.408 64.686 1.00 87.50 529 SER A CA 1
ATOM 4183 C C . SER A 1 529 ? -47.121 -7.115 64.310 1.00 87.50 529 SER A C 1
ATOM 4185 O O . SER A 1 529 ? -47.170 -8.181 63.707 1.00 87.50 529 SER A O 1
ATOM 4187 N N . TYR A 1 530 ? -45.969 -6.537 64.661 1.00 88.25 530 TYR A N 1
ATOM 4188 C CA . TYR A 1 530 ? -44.689 -7.214 64.491 1.00 88.25 530 TYR A CA 1
ATOM 4189 C C . TYR A 1 530 ? -44.536 -8.388 65.463 1.00 88.25 530 TYR A C 1
ATOM 4191 O O . TYR A 1 530 ? -44.077 -9.445 65.045 1.00 88.25 530 TYR A O 1
ATOM 4199 N N . LEU A 1 531 ? -44.883 -8.207 66.746 1.00 86.44 531 LEU A N 1
ATOM 4200 C CA . LEU A 1 531 ? -44.558 -9.166 67.810 1.00 86.44 531 LEU A CA 1
ATOM 4201 C C . LEU A 1 531 ? -45.660 -10.209 68.072 1.00 86.44 531 LEU A C 1
ATOM 4203 O O . LEU A 1 531 ? -45.351 -11.348 68.410 1.00 86.44 531 LEU A O 1
ATOM 4207 N N . ILE A 1 532 ? -46.940 -9.846 67.938 1.00 88.81 532 ILE A N 1
ATOM 4208 C CA . ILE A 1 532 ? -48.065 -10.767 68.166 1.00 88.81 532 ILE A CA 1
ATOM 4209 C C . ILE A 1 532 ? -48.119 -11.808 67.040 1.00 88.81 532 ILE A C 1
ATOM 4211 O O . ILE A 1 532 ? -48.090 -11.473 65.862 1.00 88.81 532 ILE A O 1
ATOM 4215 N N . GLY A 1 533 ? -48.236 -13.079 67.416 1.00 86.12 533 GLY A N 1
ATOM 4216 C CA . GLY A 1 533 ? -48.192 -14.242 66.529 1.00 86.12 533 GLY A CA 1
ATOM 4217 C C . GLY A 1 533 ? -46.812 -14.902 66.434 1.00 86.12 533 GLY A C 1
ATOM 4218 O O . GLY A 1 533 ? -46.708 -15.955 65.809 1.00 86.12 533 GLY A O 1
ATOM 4219 N N . LYS A 1 534 ? -45.772 -14.315 67.044 1.00 88.00 534 LYS A N 1
ATOM 4220 C CA . LYS A 1 534 ? -44.395 -14.826 67.006 1.00 88.00 534 LYS A CA 1
ATOM 4221 C C . LYS A 1 534 ? -44.034 -15.612 68.262 1.00 88.00 534 LYS A C 1
ATOM 4223 O O . LYS A 1 534 ? -44.450 -15.274 69.371 1.00 88.00 534 LYS A O 1
ATOM 4228 N N . THR A 1 535 ? -43.183 -16.622 68.093 1.00 84.69 535 THR A N 1
ATOM 4229 C CA . THR A 1 535 ? -42.546 -17.317 69.217 1.00 84.69 535 THR A CA 1
ATOM 4230 C C . THR A 1 535 ? -41.079 -16.935 69.291 1.00 84.69 535 THR A C 1
ATOM 4232 O O . THR A 1 535 ? -40.350 -17.029 68.314 1.00 84.69 535 THR A O 1
ATOM 4235 N N . ILE A 1 536 ? -40.630 -16.518 70.468 1.00 83.62 536 ILE A N 1
ATOM 4236 C CA . ILE A 1 536 ? -39.238 -16.181 70.735 1.00 83.62 536 ILE A CA 1
ATOM 4237 C C . ILE A 1 536 ? -38.616 -17.281 71.572 1.00 83.62 536 ILE A C 1
ATOM 4239 O O . ILE A 1 536 ? -39.124 -17.637 72.635 1.00 83.62 536 ILE A O 1
ATOM 4243 N N . LYS A 1 537 ? -37.473 -17.779 71.118 1.00 81.44 537 LYS A N 1
ATOM 4244 C CA . LYS A 1 537 ? -36.722 -18.836 71.775 1.00 81.44 537 LYS A CA 1
ATOM 4245 C C . LYS A 1 537 ? -35.373 -18.337 72.251 1.00 81.44 537 LYS A C 1
ATOM 4247 O O . LYS A 1 537 ? -34.505 -17.965 71.464 1.00 81.44 537 LYS A O 1
ATOM 4252 N N . GLU A 1 538 ? -35.188 -18.394 73.559 1.00 77.44 538 GLU A N 1
ATOM 4253 C CA . GLU A 1 538 ? -33.951 -18.065 74.249 1.00 77.44 538 GLU A CA 1
ATOM 4254 C C . GLU A 1 538 ? -33.268 -19.350 74.715 1.00 77.44 538 GLU A C 1
ATOM 4256 O O . GLU A 1 538 ? -33.855 -20.159 75.434 1.00 77.44 538 GLU A O 1
ATOM 4261 N N . THR A 1 539 ? -32.011 -19.549 74.318 1.00 72.19 539 THR A N 1
ATOM 4262 C CA . THR A 1 539 ? -31.216 -20.700 74.764 1.00 72.19 539 THR A CA 1
ATOM 4263 C C . THR A 1 539 ? -30.056 -20.212 75.622 1.00 72.19 539 THR A C 1
ATOM 4265 O O . THR A 1 539 ? -29.220 -19.434 75.176 1.00 72.19 539 THR A O 1
ATOM 4268 N N . THR A 1 540 ? -30.000 -20.693 76.859 1.00 70.00 540 THR A N 1
ATOM 4269 C CA . THR A 1 540 ? -28.892 -20.487 77.805 1.00 70.00 540 THR A CA 1
ATOM 4270 C C . THR A 1 540 ? -28.179 -21.819 78.045 1.00 70.00 540 THR A C 1
ATOM 4272 O O . THR A 1 540 ? -28.705 -22.867 77.672 1.00 70.00 540 THR A O 1
ATOM 4275 N N . ALA A 1 541 ? -27.005 -21.803 78.689 1.00 70.38 541 ALA A N 1
ATOM 4276 C CA . ALA A 1 541 ? -26.208 -23.013 78.939 1.00 70.38 541 ALA A CA 1
ATOM 4277 C C . ALA A 1 541 ? -27.005 -24.163 79.596 1.00 70.38 541 ALA A C 1
ATOM 4279 O O . ALA A 1 541 ? -26.802 -25.322 79.243 1.00 70.38 541 ALA A O 1
ATOM 4280 N N . ASP A 1 542 ? -27.957 -23.830 80.478 1.00 69.81 542 ASP A N 1
ATOM 4281 C CA . ASP A 1 542 ? -28.685 -24.809 81.298 1.00 69.81 542 ASP A CA 1
ATOM 4282 C C . ASP A 1 542 ? -30.213 -24.811 81.057 1.00 69.81 542 ASP A C 1
ATOM 4284 O O . ASP A 1 542 ? -30.955 -25.542 81.723 1.00 69.81 542 ASP A O 1
ATOM 4288 N N . SER A 1 543 ? -30.730 -23.971 80.145 1.00 70.81 543 SER A N 1
ATOM 4289 C CA . SER A 1 543 ? -32.174 -23.909 79.876 1.00 70.81 543 SER A CA 1
ATOM 4290 C C . SER A 1 543 ? -32.567 -23.352 78.510 1.00 70.81 543 SER A C 1
ATOM 4292 O O . SER A 1 543 ? -31.935 -22.430 78.001 1.00 70.81 543 SER A O 1
ATOM 4294 N N . THR A 1 544 ? -33.672 -23.863 77.960 1.00 76.81 544 THR A N 1
ATOM 4295 C CA . THR A 1 544 ? -34.394 -23.251 76.833 1.00 76.81 544 THR A CA 1
ATOM 4296 C C . THR A 1 544 ? -35.658 -22.581 77.358 1.00 76.81 544 THR A C 1
ATOM 4298 O O . THR A 1 544 ? -36.475 -23.227 78.021 1.00 76.81 544 THR A O 1
ATOM 4301 N N . ILE A 1 545 ? -35.810 -21.294 77.072 1.00 78.25 545 ILE A N 1
ATOM 4302 C CA . ILE A 1 545 ? -36.972 -20.477 77.406 1.00 78.25 545 ILE A CA 1
ATOM 4303 C C . ILE A 1 545 ? -37.711 -20.146 76.103 1.00 78.25 545 ILE A C 1
ATOM 4305 O O . ILE A 1 545 ? -37.085 -19.801 75.104 1.00 78.25 545 ILE A O 1
ATOM 4309 N N . LEU A 1 546 ? -39.036 -20.261 76.110 1.00 82.75 546 LEU A N 1
ATOM 4310 C CA . LEU A 1 546 ? -39.913 -19.862 75.012 1.00 82.75 546 LEU A CA 1
ATOM 4311 C C . LEU A 1 546 ? -40.871 -18.776 75.501 1.00 82.75 546 LEU A C 1
ATOM 4313 O O . LEU A 1 546 ? -41.524 -18.953 76.533 1.00 82.75 546 LEU A O 1
ATOM 4317 N N . TYR A 1 547 ? -40.968 -17.694 74.738 1.00 83.62 547 TYR A N 1
ATOM 4318 C CA . TYR A 1 547 ? -41.936 -16.613 74.883 1.00 83.62 547 TYR A CA 1
ATOM 4319 C C . TYR A 1 547 ? -42.843 -16.640 73.651 1.00 83.62 547 TYR A C 1
ATOM 4321 O O . TYR A 1 547 ? -42.428 -16.253 72.565 1.00 83.62 547 TYR A O 1
ATOM 4329 N N . ASP A 1 548 ? -44.062 -17.138 73.797 1.00 86.56 548 ASP A N 1
ATOM 4330 C CA . ASP A 1 548 ? -45.021 -17.250 72.698 1.00 86.56 548 ASP A CA 1
ATOM 4331 C C . ASP A 1 548 ? -46.054 -16.121 72.811 1.00 86.56 548 ASP A C 1
ATOM 4333 O O . ASP A 1 548 ? -46.854 -16.076 73.753 1.00 86.56 548 ASP A O 1
ATOM 4337 N N . PHE A 1 549 ? -45.965 -15.162 71.888 1.00 88.19 549 PHE A N 1
ATOM 4338 C CA . PHE A 1 549 ? -46.822 -13.987 71.817 1.00 88.19 549 PHE A CA 1
ATOM 4339 C C . PHE A 1 549 ? -48.026 -14.328 70.957 1.00 88.19 549 PHE A C 1
ATOM 4341 O O . PHE A 1 549 ? -47.931 -14.449 69.741 1.00 88.19 549 PHE A O 1
ATOM 4348 N N . ARG A 1 550 ? -49.190 -14.466 71.575 1.00 87.69 550 ARG A N 1
ATOM 4349 C CA . ARG A 1 550 ? -50.412 -14.911 70.915 1.00 87.69 550 ARG A CA 1
ATOM 4350 C C . ARG A 1 550 ? -51.423 -13.792 70.802 1.00 87.69 550 ARG A C 1
ATOM 4352 O O . ARG A 1 550 ? -51.480 -12.876 71.628 1.00 87.69 550 ARG A O 1
ATOM 4359 N N . GLU A 1 551 ? -52.282 -13.920 69.798 1.00 86.69 551 GLU A N 1
ATOM 4360 C CA . GLU A 1 551 ? -53.522 -13.160 69.763 1.00 86.69 551 GLU A CA 1
ATOM 4361 C C . GLU A 1 551 ? -54.333 -13.420 71.035 1.00 86.69 551 GLU A C 1
ATOM 4363 O O . GLU A 1 551 ? -54.338 -14.522 71.594 1.00 86.69 551 GLU A O 1
ATOM 4368 N N . LYS A 1 552 ? -55.043 -12.390 71.491 1.00 82.44 552 LYS A N 1
ATOM 4369 C CA . LYS A 1 552 ? -55.903 -12.492 72.664 1.00 82.44 552 LYS A CA 1
ATOM 4370 C C . LYS A 1 552 ? -56.964 -13.572 72.463 1.00 82.44 552 LYS A C 1
ATOM 4372 O O . LYS A 1 552 ? -57.736 -13.519 71.503 1.00 82.44 552 LYS A O 1
ATOM 4377 N N . SER A 1 553 ? -57.086 -14.491 73.422 1.00 75.50 553 SER A N 1
ATOM 4378 C CA . SER A 1 553 ? -58.147 -15.490 73.375 1.00 75.50 553 SER A CA 1
ATOM 4379 C C . SER A 1 553 ? -59.531 -14.834 73.501 1.00 75.50 553 SER A C 1
ATOM 4381 O O . SER A 1 553 ? -59.766 -14.079 74.452 1.00 75.50 553 SER A O 1
ATOM 4383 N N . PRO A 1 554 ? -60.505 -15.167 72.628 1.00 71.88 554 PRO A N 1
ATOM 4384 C CA . PRO A 1 554 ? -61.875 -14.659 72.730 1.00 71.88 554 PRO A CA 1
ATOM 4385 C C . PRO A 1 554 ? -62.574 -15.014 74.050 1.00 71.88 554 PRO A C 1
ATOM 4387 O O . PRO A 1 554 ? -63.566 -14.384 74.409 1.00 71.88 554 PRO A O 1
ATOM 4390 N N . SER A 1 555 ? -62.092 -16.041 74.760 1.00 67.94 555 SER A N 1
ATOM 4391 C CA . SER A 1 555 ? -62.635 -16.478 76.050 1.00 67.94 555 SER A CA 1
ATOM 4392 C C . SER A 1 555 ? -61.973 -15.811 77.262 1.00 67.94 555 SER A C 1
ATOM 4394 O O . SER A 1 555 ? -62.373 -16.093 78.390 1.00 67.94 555 SER A O 1
ATOM 4396 N N . SER A 1 556 ? -60.951 -14.976 77.057 1.00 67.50 556 SER A N 1
ATOM 4397 C CA . SER A 1 556 ? -60.240 -14.272 78.126 1.00 67.50 556 SER A CA 1
ATOM 4398 C C . SER A 1 556 ? -60.975 -12.984 78.513 1.00 67.50 556 SER A C 1
ATOM 4400 O O . SER A 1 556 ? -61.212 -12.116 77.674 1.00 67.50 556 SER A O 1
ATOM 4402 N N . ASN A 1 557 ? -61.317 -12.839 79.798 1.00 66.62 557 ASN A N 1
ATOM 4403 C CA . ASN A 1 557 ? -61.948 -11.626 80.340 1.00 66.62 557 ASN A CA 1
ATOM 4404 C C . ASN A 1 557 ? -60.932 -10.524 80.702 1.00 66.62 557 ASN A C 1
ATOM 4406 O O . ASN A 1 557 ? -61.330 -9.479 81.215 1.00 66.62 557 ASN A O 1
ATOM 4410 N N . HIS A 1 558 ? -59.636 -10.744 80.470 1.00 67.31 558 HIS A N 1
ATOM 4411 C CA . HIS A 1 558 ? -58.590 -9.790 80.835 1.00 67.31 558 HIS A CA 1
ATOM 4412 C C . HIS A 1 558 ? -58.514 -8.631 79.833 1.00 67.31 558 HIS A C 1
ATOM 4414 O O . HIS A 1 558 ? -58.737 -8.802 78.630 1.00 67.31 558 HIS A O 1
ATOM 4420 N N . ASN A 1 559 ? -58.198 -7.433 80.323 1.00 69.88 559 ASN A N 1
ATOM 4421 C CA . ASN A 1 559 ? -57.875 -6.291 79.468 1.00 69.88 559 ASN A CA 1
ATOM 4422 C C . ASN A 1 559 ? -56.468 -6.496 78.891 1.00 69.88 559 ASN A C 1
ATOM 4424 O O . ASN A 1 559 ? -55.589 -6.971 79.598 1.00 69.88 559 ASN A O 1
ATOM 4428 N N . GLY A 1 560 ? -56.291 -6.220 77.600 1.00 76.44 560 GLY A N 1
ATOM 4429 C CA . GLY A 1 560 ? -55.037 -6.467 76.889 1.00 76.44 560 GLY A CA 1
ATOM 4430 C C . GLY A 1 560 ? -55.240 -6.636 75.383 1.00 76.44 560 GLY A C 1
ATOM 4431 O O . GLY A 1 560 ? -56.364 -6.913 74.943 1.00 76.44 560 GLY A O 1
ATOM 4432 N N . ILE A 1 561 ? -54.159 -6.451 74.624 1.00 86.50 561 ILE A N 1
ATOM 4433 C CA . ILE A 1 561 ? -54.056 -6.577 73.162 1.00 86.50 561 ILE A CA 1
ATOM 4434 C C . ILE A 1 561 ? -53.595 -7.974 72.709 1.00 86.50 561 ILE A C 1
ATOM 4436 O O . ILE A 1 561 ? -53.816 -8.341 71.559 1.00 86.50 561 ILE A O 1
ATOM 4440 N N . GLY A 1 562 ? -53.016 -8.774 73.610 1.00 87.06 562 GLY A N 1
ATOM 4441 C CA . GLY A 1 562 ? -52.518 -10.123 73.327 1.00 87.06 562 GLY A CA 1
ATOM 4442 C C . GLY A 1 562 ? -52.186 -10.907 74.597 1.00 87.06 562 GLY A C 1
ATOM 4443 O O . GLY A 1 562 ? -52.436 -10.443 75.713 1.00 87.06 562 GLY A O 1
ATOM 4444 N N . GLU A 1 563 ? -51.621 -12.098 74.433 1.00 85.94 563 GLU A N 1
ATOM 4445 C CA . GLU A 1 563 ? -51.184 -12.967 75.530 1.00 85.94 563 GLU A CA 1
ATOM 4446 C C . GLU A 1 563 ? -49.726 -13.378 75.332 1.00 85.94 563 GLU A C 1
ATOM 4448 O O . GLU A 1 563 ? -49.344 -13.773 74.238 1.00 85.94 563 GLU A O 1
ATOM 4453 N N . LEU A 1 564 ? -48.918 -13.336 76.388 1.00 85.19 564 LEU A N 1
ATOM 4454 C CA . LEU A 1 564 ? -47.552 -13.853 76.385 1.00 85.19 564 LEU A CA 1
ATOM 4455 C C . LEU A 1 564 ? -47.499 -15.138 77.211 1.00 85.19 564 LEU A C 1
ATOM 4457 O O . LEU A 1 564 ? -47.809 -15.142 78.403 1.00 85.19 564 LEU A O 1
ATOM 4461 N N . TRP A 1 565 ? -47.081 -16.227 76.578 1.00 84.31 565 TRP A N 1
ATOM 4462 C CA . TRP A 1 565 ? -46.878 -17.523 77.207 1.00 84.31 565 TRP A CA 1
ATOM 4463 C C . TRP A 1 565 ? -45.387 -17.763 77.421 1.00 84.31 565 TRP A C 1
ATOM 4465 O O . TRP A 1 565 ? -44.641 -18.007 76.478 1.00 84.31 565 TRP A O 1
ATOM 4475 N N . TYR A 1 566 ? -44.961 -17.710 78.678 1.00 81.12 566 TYR A N 1
ATOM 4476 C CA . TYR A 1 566 ? -43.605 -18.035 79.093 1.00 81.12 566 TYR A CA 1
ATOM 4477 C C . TYR A 1 566 ? -43.512 -19.513 79.456 1.00 81.12 566 TYR A C 1
ATOM 4479 O O . TYR A 1 566 ? -44.265 -19.988 80.307 1.00 81.12 566 TYR A O 1
ATOM 4487 N N . SER A 1 567 ? -42.554 -20.233 78.881 1.00 78.75 567 SER A N 1
ATOM 4488 C CA . SER A 1 567 ? -42.193 -21.576 79.332 1.00 78.75 567 SER A CA 1
ATOM 4489 C C . SER A 1 567 ? -40.681 -21.730 79.417 1.00 78.75 567 SER A C 1
ATOM 4491 O O . SER A 1 567 ? -39.951 -21.266 78.551 1.00 78.75 567 SER A O 1
ATOM 4493 N N . ARG A 1 568 ? -40.198 -22.392 80.470 1.00 76.75 568 ARG A N 1
ATOM 4494 C CA . ARG A 1 568 ? -38.780 -22.717 80.648 1.00 76.75 568 ARG A CA 1
ATOM 4495 C C . ARG A 1 568 ? -38.610 -24.219 80.790 1.00 76.75 568 ARG A C 1
ATOM 4497 O O . ARG A 1 568 ? -39.321 -24.856 81.561 1.00 76.75 568 ARG A O 1
ATOM 4504 N N . SER A 1 569 ? -37.638 -24.760 80.072 1.00 73.19 569 SER A N 1
ATOM 4505 C CA . SER A 1 569 ? -37.162 -26.134 80.204 1.00 73.19 569 SER A CA 1
ATOM 4506 C C . SER A 1 569 ? -35.704 -26.108 80.657 1.00 73.19 569 SER A C 1
ATOM 4508 O O . SER A 1 569 ? -34.884 -25.402 80.073 1.00 73.19 569 SER A O 1
ATOM 4510 N N . THR A 1 570 ? -35.381 -26.820 81.735 1.00 66.44 570 THR A N 1
ATOM 4511 C CA . THR A 1 570 ? -34.013 -26.967 82.261 1.00 66.44 570 THR A CA 1
ATOM 4512 C C . THR A 1 570 ? -33.474 -28.347 81.908 1.00 66.44 570 THR A C 1
ATOM 4514 O O . THR A 1 570 ? -34.204 -29.326 82.023 1.00 66.44 570 THR A O 1
ATOM 4517 N N . THR A 1 571 ? -32.203 -28.457 81.529 1.00 59.16 571 THR A N 1
ATOM 4518 C CA . THR A 1 571 ? -31.559 -29.719 81.102 1.00 59.16 571 THR A CA 1
ATOM 4519 C C . THR A 1 571 ? -31.068 -30.609 82.258 1.00 59.16 571 THR A C 1
ATOM 4521 O O . THR A 1 571 ? -30.193 -31.453 82.064 1.00 59.16 571 THR A O 1
ATOM 4524 N N . ASN A 1 572 ? -31.638 -30.477 83.461 1.00 50.88 572 ASN A N 1
ATOM 4525 C CA . ASN A 1 572 ? -31.276 -31.315 84.607 1.00 50.88 572 ASN A CA 1
ATOM 4526 C C . ASN A 1 572 ? -32.145 -32.583 84.652 1.00 50.88 572 ASN A C 1
ATOM 4528 O O . ASN A 1 572 ? -33.203 -32.599 85.266 1.00 50.88 572 ASN A O 1
ATOM 4532 N N . GLU A 1 573 ? -31.626 -33.632 84.010 1.00 46.00 573 GLU A N 1
ATOM 4533 C CA . GLU A 1 573 ? -32.109 -35.023 83.975 1.00 46.00 573 GLU A CA 1
ATOM 4534 C C . GLU A 1 573 ? -33.413 -35.315 83.190 1.00 46.00 573 GLU A C 1
ATOM 4536 O O . GLU A 1 573 ? -34.299 -34.468 83.088 1.00 46.00 573 GLU A O 1
ATOM 4541 N N . PRO A 1 574 ? -33.540 -36.520 82.585 1.00 49.53 574 PRO A N 1
ATOM 4542 C CA . PRO A 1 574 ? -34.552 -36.821 81.560 1.00 49.53 574 PRO A CA 1
ATOM 4543 C C . PRO A 1 574 ? -36.011 -36.788 82.035 1.00 49.53 574 PRO A C 1
ATOM 4545 O O . PRO A 1 574 ? -36.906 -36.767 81.195 1.00 49.53 574 PRO A O 1
ATOM 4548 N N . ASP A 1 575 ? -36.248 -36.778 83.349 1.00 45.84 575 ASP A N 1
ATOM 4549 C CA . ASP A 1 575 ? -37.575 -36.962 83.947 1.00 45.84 575 ASP A CA 1
ATOM 4550 C C . ASP A 1 575 ? -38.053 -35.771 84.807 1.00 45.84 575 ASP A C 1
ATOM 4552 O O . ASP A 1 575 ? -39.101 -35.875 85.440 1.00 45.84 575 ASP A O 1
ATOM 4556 N N . ASP A 1 576 ? -37.350 -34.626 84.809 1.00 43.91 576 ASP A N 1
ATOM 4557 C CA . ASP A 1 576 ? -37.692 -33.470 85.665 1.00 43.91 576 ASP A CA 1
ATOM 4558 C C . ASP A 1 576 ? -37.805 -32.138 84.883 1.00 43.91 576 ASP A C 1
ATOM 4560 O O . ASP A 1 576 ? -37.298 -31.083 85.277 1.00 43.91 576 ASP A O 1
ATOM 4564 N N . VAL A 1 577 ? -38.524 -32.155 83.749 1.00 46.72 577 VAL A N 1
ATOM 4565 C CA . VAL A 1 577 ? -38.961 -30.921 83.067 1.00 46.72 577 VAL A CA 1
ATOM 4566 C C . VAL A 1 577 ? -39.996 -30.212 83.949 1.00 46.72 577 VAL A C 1
ATOM 4568 O O . VAL A 1 577 ? -41.200 -30.438 83.831 1.00 46.72 577 VAL A O 1
ATOM 4571 N N . GLN A 1 578 ? -39.553 -29.312 84.829 1.00 46.38 578 GLN A N 1
ATOM 4572 C CA . GLN A 1 578 ? -40.455 -28.349 85.461 1.00 46.38 578 GLN A CA 1
ATOM 4573 C C . GLN A 1 578 ? -40.866 -27.283 84.439 1.00 46.38 578 GLN A C 1
ATOM 4575 O O . GLN A 1 578 ? -40.338 -26.174 84.425 1.00 46.38 578 GLN A O 1
ATOM 4580 N N . SER A 1 579 ? -41.841 -27.600 83.584 1.00 51.41 579 SER A N 1
ATOM 4581 C CA . SER A 1 579 ? -42.504 -26.601 82.749 1.00 51.41 579 SER A CA 1
ATOM 4582 C C . SER A 1 579 ? -43.392 -25.720 83.634 1.00 51.41 579 SER A C 1
ATOM 4584 O O . SER A 1 579 ? -44.571 -26.011 83.848 1.00 51.41 579 SER A O 1
ATOM 4586 N N . ARG A 1 580 ? -42.841 -24.635 84.182 1.00 55.34 580 ARG A N 1
ATOM 4587 C CA . ARG A 1 580 ? -43.671 -23.529 84.673 1.00 55.34 580 ARG A CA 1
ATOM 4588 C C . ARG A 1 580 ? -44.097 -22.701 83.468 1.00 55.34 580 ARG A C 1
ATOM 4590 O O . ARG A 1 580 ? -43.311 -21.916 82.949 1.00 55.34 580 ARG A O 1
ATOM 4597 N N . GLY A 1 581 ? -45.327 -22.933 83.020 1.00 63.72 581 GLY A N 1
ATOM 4598 C CA . GLY A 1 581 ? -46.025 -22.029 82.118 1.00 63.72 581 GLY A CA 1
ATOM 4599 C C . GLY A 1 581 ? -46.524 -20.831 82.916 1.00 63.72 581 GLY A C 1
ATOM 4600 O O . GLY A 1 581 ? -47.368 -21.017 83.792 1.00 63.72 581 GLY A O 1
ATOM 4601 N N . ILE A 1 582 ? -45.993 -19.639 82.658 1.00 72.06 582 ILE A N 1
ATOM 4602 C CA . ILE A 1 582 ? -46.558 -18.395 83.189 1.00 72.06 582 ILE A CA 1
ATOM 4603 C C . ILE A 1 582 ? -47.232 -17.687 82.023 1.00 72.06 582 ILE A C 1
ATOM 4605 O O . ILE A 1 582 ? -46.629 -17.506 80.967 1.00 72.06 582 ILE A O 1
ATOM 4609 N N . GLN A 1 583 ? -48.495 -17.327 82.205 1.00 80.62 583 GLN A N 1
ATOM 4610 C CA . GLN A 1 583 ? -49.252 -16.580 81.214 1.00 80.62 583 GLN A CA 1
ATOM 4611 C C . GLN A 1 583 ? -49.312 -15.120 81.660 1.00 80.62 583 GLN A C 1
ATOM 4613 O O . GLN A 1 583 ? -49.574 -14.839 82.833 1.00 80.62 583 GLN A O 1
ATOM 4618 N N . PHE A 1 584 ? -49.101 -14.202 80.723 1.00 81.81 584 PHE A N 1
ATOM 4619 C CA . PHE A 1 584 ? -49.221 -12.763 80.929 1.00 81.81 584 PHE A CA 1
ATOM 4620 C C . PHE A 1 584 ? -50.225 -12.170 79.937 1.00 81.81 584 PHE A C 1
ATOM 4622 O O . PHE A 1 584 ? -50.257 -12.558 78.770 1.00 81.81 584 PHE A O 1
ATOM 4629 N N . ALA A 1 585 ? -51.054 -11.231 80.389 1.00 84.62 585 ALA A N 1
ATOM 4630 C CA . ALA A 1 585 ? -51.901 -10.420 79.519 1.00 84.62 585 ALA A CA 1
ATOM 4631 C C . ALA A 1 585 ? -51.097 -9.200 79.061 1.00 84.62 585 ALA A C 1
ATOM 4633 O O . ALA A 1 585 ? -50.627 -8.444 79.907 1.00 84.62 585 ALA A O 1
ATOM 4634 N N . ILE A 1 586 ? -50.917 -9.027 77.750 1.00 87.25 586 ILE A N 1
ATOM 4635 C CA . ILE A 1 586 ? -50.150 -7.916 77.172 1.00 87.25 586 ILE A CA 1
ATOM 4636 C C . ILE A 1 586 ? -51.065 -6.700 77.060 1.00 87.25 586 ILE A C 1
ATOM 4638 O O . ILE A 1 586 ? -52.103 -6.782 76.404 1.00 87.25 586 ILE A O 1
ATOM 4642 N N . HIS A 1 587 ? -50.680 -5.575 77.654 1.00 85.75 587 HIS A N 1
ATOM 4643 C CA . HIS A 1 587 ? -51.421 -4.312 77.590 1.00 85.75 587 HIS A CA 1
ATOM 4644 C C . HIS A 1 587 ? -50.947 -3.424 76.450 1.00 85.75 587 HIS A C 1
ATOM 4646 O O . HIS A 1 587 ? -51.784 -2.862 75.746 1.00 85.75 587 HIS A O 1
ATOM 4652 N N . ASP A 1 588 ? -49.632 -3.334 76.259 1.00 87.38 588 ASP A N 1
ATOM 4653 C CA . ASP A 1 588 ? -49.026 -2.475 75.247 1.00 87.38 588 ASP A CA 1
ATOM 4654 C C . ASP A 1 588 ? -47.677 -3.025 74.767 1.00 87.38 588 ASP A C 1
ATOM 4656 O O . ASP A 1 588 ? -46.991 -3.758 75.488 1.00 87.38 588 ASP A O 1
ATOM 4660 N N . ILE A 1 589 ? -47.306 -2.668 73.537 1.00 90.62 589 ILE A N 1
ATOM 4661 C CA . ILE A 1 589 ? -45.996 -2.956 72.948 1.00 90.62 589 ILE A CA 1
ATOM 4662 C C . ILE A 1 589 ? -45.510 -1.677 72.277 1.00 90.62 589 ILE A C 1
ATOM 4664 O O . ILE A 1 589 ? -46.135 -1.178 71.343 1.00 90.62 589 ILE A O 1
ATOM 4668 N N . THR A 1 590 ? -44.369 -1.171 72.732 1.00 89.69 590 THR A N 1
ATOM 4669 C CA . THR A 1 590 ? -43.757 0.057 72.212 1.00 89.69 590 THR A CA 1
ATOM 4670 C C . THR A 1 590 ? -42.384 -0.230 71.628 1.00 89.69 590 THR A C 1
ATOM 4672 O O . THR A 1 590 ? -41.718 -1.174 72.050 1.00 89.69 590 THR A O 1
ATOM 4675 N N . TYR A 1 591 ? -41.972 0.581 70.654 1.00 89.00 591 TYR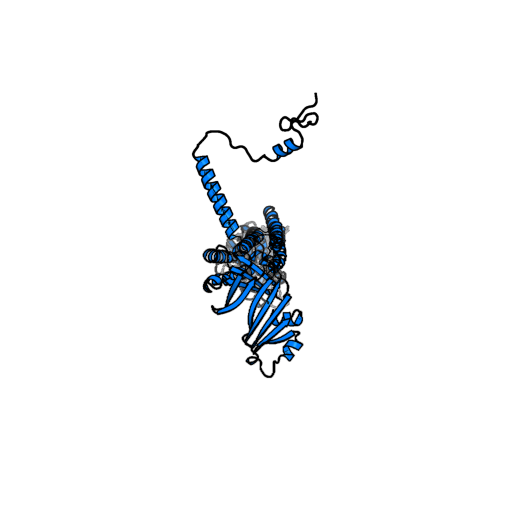 A N 1
ATOM 4676 C CA . TYR A 1 591 ? -40.650 0.520 70.042 1.00 89.00 591 TYR A CA 1
ATOM 4677 C C . TYR A 1 591 ? -40.020 1.912 70.031 1.00 89.00 591 TYR A C 1
ATOM 4679 O O . TYR A 1 591 ? -40.599 2.851 69.483 1.00 89.00 591 TYR A O 1
ATOM 4687 N N . GLN A 1 592 ? -38.855 2.051 70.660 1.00 83.94 592 GLN A N 1
ATOM 4688 C CA . GLN A 1 592 ? -38.075 3.287 70.656 1.00 83.94 592 GLN A CA 1
ATOM 4689 C C . GLN A 1 592 ? -36.591 2.960 70.842 1.00 83.94 592 GLN A C 1
ATOM 4691 O O . GLN A 1 592 ? -36.258 2.111 71.663 1.00 83.94 592 GLN A O 1
ATOM 4696 N N . ASP A 1 593 ? -35.705 3.639 70.105 1.00 80.56 593 ASP A N 1
ATOM 4697 C CA . ASP A 1 593 ? -34.244 3.513 70.243 1.00 80.56 593 ASP A CA 1
ATOM 4698 C C . ASP A 1 593 ? -33.760 2.047 70.164 1.00 80.56 593 ASP A C 1
ATOM 4700 O O . ASP A 1 593 ? -32.944 1.595 70.963 1.00 80.56 593 ASP A O 1
ATOM 4704 N N . ASN A 1 594 ? -34.311 1.284 69.208 1.00 77.69 594 ASN A N 1
ATOM 4705 C CA . ASN A 1 594 ? -34.093 -0.158 69.014 1.00 77.69 594 ASN A CA 1
ATOM 4706 C C . ASN A 1 594 ? -34.562 -1.061 70.173 1.00 77.69 594 ASN A C 1
ATOM 4708 O O . ASN A 1 594 ? -34.257 -2.252 70.180 1.00 77.69 594 ASN A O 1
ATOM 4712 N N . ILE A 1 595 ? -35.332 -0.544 71.133 1.00 80.94 595 ILE A N 1
ATOM 4713 C CA . ILE A 1 595 ? -35.875 -1.308 72.260 1.00 80.94 595 ILE A CA 1
ATOM 4714 C C . ILE A 1 595 ? -37.371 -1.536 72.050 1.00 80.94 595 ILE A C 1
ATOM 4716 O O . ILE A 1 595 ? -38.156 -0.593 71.963 1.00 80.94 595 ILE A O 1
ATOM 4720 N N . ILE A 1 596 ? -37.770 -2.805 72.010 1.00 86.56 596 ILE A N 1
ATOM 4721 C CA . ILE A 1 596 ? -39.154 -3.260 72.098 1.00 86.56 596 ILE A CA 1
ATOM 4722 C C . ILE A 1 596 ? -39.483 -3.469 73.577 1.00 86.56 596 ILE A C 1
ATOM 4724 O O . ILE A 1 596 ? -38.920 -4.353 74.227 1.00 86.56 596 ILE A O 1
ATOM 4728 N N . ARG A 1 597 ? -40.417 -2.685 74.116 1.00 86.12 597 ARG A N 1
ATOM 4729 C CA . ARG A 1 597 ? -40.915 -2.845 75.486 1.00 86.12 597 ARG A CA 1
ATOM 4730 C C . ARG A 1 597 ? -42.334 -3.398 75.463 1.00 86.12 597 ARG A C 1
ATOM 4732 O O . ARG A 1 597 ? -43.226 -2.785 74.880 1.00 86.12 597 ARG A O 1
ATOM 4739 N N . VAL A 1 598 ? -42.534 -4.526 76.137 1.00 86.06 598 VAL A N 1
ATOM 4740 C CA . VAL A 1 598 ? -43.830 -5.190 76.315 1.00 86.06 598 VAL A CA 1
ATOM 4741 C C . VAL A 1 598 ? -44.306 -4.956 77.743 1.00 86.06 598 VAL A C 1
ATOM 4743 O O . VAL A 1 598 ? -43.657 -5.397 78.691 1.00 86.06 598 VAL A O 1
ATOM 4746 N N . GLU A 1 599 ? -45.438 -4.279 77.905 1.00 84.88 599 GLU A N 1
ATOM 4747 C CA . GLU A 1 599 ? -46.108 -4.117 79.196 1.00 84.88 599 GLU A CA 1
ATOM 4748 C C . GLU A 1 599 ? -47.137 -5.235 79.379 1.00 84.88 599 GLU A C 1
ATOM 4750 O O . GLU A 1 599 ? -48.050 -5.373 78.563 1.00 84.88 599 GLU A O 1
ATOM 4755 N N . ALA A 1 600 ? -47.014 -6.038 80.437 1.00 81.69 600 ALA A N 1
ATOM 4756 C CA . ALA A 1 600 ? -47.912 -7.165 80.670 1.00 81.69 600 ALA A CA 1
ATOM 4757 C C . ALA A 1 600 ? -48.192 -7.432 82.160 1.00 81.69 600 ALA A C 1
ATOM 4759 O O . ALA A 1 600 ? -47.440 -7.016 83.031 1.00 81.69 600 ALA A O 1
ATOM 4760 N N . THR A 1 601 ? -49.265 -8.157 82.480 1.00 79.19 601 THR A N 1
ATOM 4761 C CA . THR A 1 601 ? -49.617 -8.560 83.861 1.00 79.19 601 THR A CA 1
ATOM 4762 C C . THR A 1 601 ? -49.812 -10.071 83.964 1.00 79.19 601 THR A C 1
ATOM 4764 O O . THR A 1 601 ? -50.465 -10.662 83.106 1.00 79.19 601 THR A O 1
ATOM 4767 N N . GLU A 1 602 ? -49.270 -10.711 85.004 1.00 75.31 602 GLU A N 1
ATOM 4768 C CA . GLU A 1 602 ? -49.370 -12.167 85.215 1.00 75.31 602 GLU A CA 1
ATOM 4769 C C . GLU A 1 602 ? -50.808 -12.620 85.540 1.00 75.31 602 GLU A C 1
ATOM 4771 O O . GLU A 1 602 ? -51.480 -12.030 86.383 1.00 75.31 602 GLU A O 1
ATOM 4776 N N . PHE A 1 603 ? -51.263 -13.721 84.930 1.00 69.50 603 PHE A N 1
ATOM 4777 C CA . PHE A 1 603 ? -52.631 -14.251 85.071 1.00 69.50 603 PHE A CA 1
ATOM 4778 C C . PHE A 1 603 ? -52.989 -14.802 86.470 1.00 69.50 603 PHE A C 1
ATOM 4780 O O . PHE A 1 603 ? -54.165 -14.950 86.780 1.00 69.50 603 PHE A O 1
ATOM 4787 N N . ILE A 1 604 ? -52.018 -15.173 87.315 1.00 59.41 604 ILE A N 1
ATOM 4788 C CA . ILE A 1 604 ? -52.270 -15.978 88.534 1.00 59.41 604 ILE A CA 1
ATOM 4789 C C . ILE A 1 604 ? -52.622 -15.112 89.768 1.00 59.41 604 ILE A C 1
ATOM 4791 O O . ILE A 1 604 ? -53.049 -15.642 90.795 1.00 59.41 604 ILE A O 1
ATOM 4795 N N . ASN A 1 605 ? -52.517 -13.781 89.682 1.00 53.03 605 ASN A N 1
ATOM 4796 C CA . ASN A 1 605 ? -52.733 -12.865 90.808 1.00 53.03 605 ASN A CA 1
ATOM 4797 C C . ASN A 1 605 ? -53.856 -11.842 90.536 1.00 53.03 605 ASN A C 1
ATOM 4799 O O . ASN A 1 605 ? -53.604 -10.646 90.430 1.00 53.03 605 ASN A O 1
ATOM 4803 N N . ASP A 1 606 ? -55.118 -12.287 90.555 1.00 49.09 606 ASP A N 1
ATOM 4804 C CA . ASP A 1 606 ? -56.336 -11.446 90.438 1.00 49.09 606 ASP A CA 1
ATOM 4805 C C . ASP A 1 606 ? -56.478 -10.333 91.515 1.00 49.09 606 ASP A C 1
ATOM 4807 O O . ASP A 1 606 ? -57.484 -9.625 91.574 1.00 49.09 606 ASP A O 1
ATOM 4811 N N . THR A 1 607 ? -55.499 -10.173 92.411 1.00 49.16 607 THR A N 1
ATOM 4812 C CA . THR A 1 607 ? -55.514 -9.185 93.501 1.00 49.16 607 THR A CA 1
ATOM 4813 C C . THR A 1 607 ? -54.428 -8.108 93.419 1.00 49.16 607 THR A C 1
ATOM 4815 O O . THR A 1 607 ? -54.457 -7.189 94.237 1.00 49.16 607 THR A O 1
ATOM 4818 N N . LEU A 1 608 ? -53.489 -8.177 92.465 1.00 52.97 608 LEU A N 1
ATOM 4819 C CA . LEU A 1 608 ? -52.416 -7.186 92.293 1.00 52.97 608 LEU A CA 1
ATOM 4820 C C . LEU A 1 608 ? -52.135 -6.950 90.795 1.00 52.97 608 LEU A C 1
ATOM 4822 O O . LEU A 1 608 ? -51.334 -7.667 90.204 1.00 52.97 608 LEU A O 1
ATOM 4826 N N . ASP A 1 609 ? -52.751 -5.913 90.213 1.00 60.28 609 ASP A N 1
ATOM 4827 C CA . ASP A 1 609 ? -52.426 -5.363 88.880 1.00 60.28 609 ASP A CA 1
ATOM 4828 C C . ASP A 1 609 ? -51.052 -4.660 88.907 1.00 60.28 609 ASP A C 1
ATOM 4830 O O . ASP A 1 609 ? -50.951 -3.438 88.789 1.00 60.28 609 ASP A O 1
ATOM 4834 N N . ILE A 1 610 ? -49.974 -5.405 89.152 1.00 65.06 610 ILE A N 1
ATOM 4835 C CA . ILE A 1 610 ? -48.614 -4.871 89.030 1.00 65.06 610 ILE A CA 1
ATOM 4836 C C . ILE A 1 610 ? -48.136 -5.156 87.600 1.00 65.06 610 ILE A C 1
ATOM 4838 O O . ILE A 1 610 ? -47.969 -6.332 87.261 1.00 65.06 610 ILE A O 1
ATOM 4842 N N . PRO A 1 611 ? -47.914 -4.126 86.761 1.00 68.38 611 PRO A N 1
ATOM 4843 C CA . PRO A 1 611 ? -47.361 -4.324 85.429 1.00 68.38 611 PRO A CA 1
ATOM 4844 C C . PRO A 1 611 ? -45.918 -4.830 85.521 1.00 68.38 611 PRO A C 1
ATOM 4846 O O . PRO A 1 611 ? -45.111 -4.352 86.322 1.00 68.38 611 PRO A O 1
ATOM 4849 N N . ILE A 1 612 ? -45.613 -5.812 84.684 1.00 72.06 612 ILE A N 1
ATOM 4850 C CA . ILE A 1 612 ? -44.296 -6.388 84.443 1.00 72.06 612 ILE A CA 1
ATOM 4851 C C . ILE A 1 612 ? -43.884 -5.957 83.039 1.00 72.06 612 ILE A C 1
ATOM 4853 O O . ILE A 1 612 ? -44.649 -6.099 82.084 1.00 72.06 612 ILE A O 1
ATOM 4857 N N . TYR A 1 613 ? -42.671 -5.429 82.923 1.00 76.94 613 TYR A N 1
ATOM 4858 C CA . TYR A 1 613 ? -42.111 -4.990 81.653 1.00 76.94 613 TYR A CA 1
ATOM 4859 C C . TYR A 1 613 ? -41.091 -6.011 81.161 1.00 76.94 613 TYR A C 1
ATOM 4861 O O . TYR A 1 613 ? -40.185 -6.388 81.905 1.00 76.94 613 TYR A O 1
ATOM 4869 N N . PHE A 1 614 ? -41.233 -6.433 79.908 1.00 78.50 614 PHE A N 1
ATOM 4870 C CA . PHE A 1 614 ? -40.216 -7.199 79.196 1.00 78.50 614 PHE A CA 1
ATOM 4871 C C . PHE A 1 614 ? -39.552 -6.280 78.177 1.00 78.50 614 PHE A C 1
ATOM 4873 O O . PHE A 1 614 ? -40.242 -5.648 77.376 1.00 78.50 614 PHE A O 1
ATOM 4880 N N . GLU A 1 615 ? -38.227 -6.187 78.223 1.00 79.12 615 GLU A N 1
ATOM 4881 C CA . GLU A 1 615 ? -37.448 -5.354 77.312 1.00 79.12 615 GLU A CA 1
ATOM 4882 C C . GLU A 1 615 ? -36.593 -6.228 76.403 1.00 79.12 615 GLU A C 1
ATOM 4884 O O . GLU A 1 615 ? -35.809 -7.068 76.857 1.00 79.12 615 GLU A O 1
ATOM 4889 N N . TYR A 1 616 ? -36.752 -6.002 75.104 1.00 79.19 616 TYR A N 1
ATOM 4890 C CA . TYR A 1 616 ? -36.023 -6.687 74.054 1.00 79.19 616 TYR A CA 1
ATOM 4891 C C . TYR A 1 616 ? -35.320 -5.656 73.176 1.00 79.19 616 TYR A C 1
ATOM 4893 O O . TYR A 1 616 ? -35.925 -4.674 72.766 1.00 79.19 616 TYR A O 1
ATOM 4901 N N . VAL A 1 617 ? -34.055 -5.879 72.850 1.00 76.75 617 VAL A N 1
ATOM 4902 C CA . VAL A 1 617 ? -33.306 -5.076 71.880 1.00 76.75 617 VAL A CA 1
ATOM 4903 C C . VAL A 1 617 ? -33.481 -5.710 70.506 1.00 76.75 617 VAL A C 1
ATOM 4905 O O . VAL A 1 617 ? -33.221 -6.901 70.350 1.00 76.75 617 VAL A O 1
ATOM 4908 N N . TYR A 1 618 ? -33.920 -4.949 69.510 1.00 77.50 618 TYR A N 1
ATOM 4909 C CA . TYR A 1 618 ? -33.985 -5.412 68.128 1.00 77.50 618 TYR A CA 1
ATOM 4910 C C . TYR A 1 618 ? -32.573 -5.505 67.543 1.00 77.50 618 TYR A C 1
ATOM 4912 O O . TYR A 1 618 ? -31.859 -4.505 67.480 1.00 77.50 618 TYR A O 1
ATOM 4920 N N . LEU A 1 619 ? -32.160 -6.709 67.132 1.00 68.81 619 LEU A N 1
ATOM 4921 C CA . LEU A 1 619 ? -30.811 -6.969 66.612 1.00 68.81 619 LEU A CA 1
ATOM 4922 C C . LEU A 1 619 ? -30.774 -7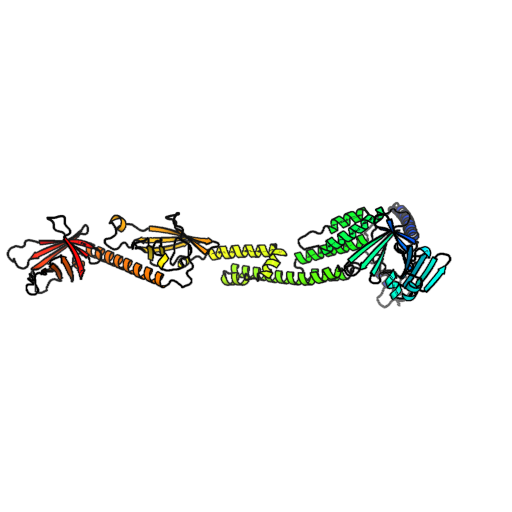.199 65.086 1.00 68.81 619 LEU A C 1
ATOM 4924 O O . LEU A 1 619 ? -29.686 -7.385 64.541 1.00 68.81 619 LEU A O 1
ATOM 4928 N N . GLY A 1 620 ? -31.926 -7.153 64.405 1.00 67.94 620 GLY A N 1
ATOM 4929 C CA . GLY A 1 620 ? -32.078 -7.488 62.979 1.00 67.94 620 GLY A CA 1
ATOM 4930 C C . GLY A 1 620 ? -32.477 -8.952 62.739 1.00 67.94 620 GLY A C 1
ATOM 4931 O O . GLY A 1 620 ? -32.386 -9.769 63.652 1.00 67.94 620 GLY A O 1
ATOM 4932 N N . ASP A 1 621 ? -32.948 -9.273 61.528 1.00 65.62 621 ASP A N 1
ATOM 4933 C CA . ASP A 1 621 ? -33.225 -10.633 61.014 1.00 65.62 621 ASP A CA 1
ATOM 4934 C C . ASP A 1 621 ? -33.796 -11.637 62.028 1.00 65.62 621 ASP A C 1
ATOM 4936 O O . ASP A 1 621 ? -33.149 -12.620 62.376 1.00 65.62 621 ASP A O 1
ATOM 4940 N N . ASN A 1 622 ? -35.028 -11.445 62.506 1.00 66.19 622 ASN A N 1
ATOM 4941 C CA . ASN A 1 622 ? -35.660 -12.391 63.441 1.00 66.19 622 ASN A CA 1
ATOM 4942 C C . ASN A 1 622 ? -34.893 -12.602 64.772 1.00 66.19 622 ASN A C 1
ATOM 4944 O O . ASN A 1 622 ? -35.192 -13.546 65.506 1.00 66.19 622 ASN A O 1
ATOM 4948 N N . TYR A 1 623 ? -33.943 -11.732 65.128 1.00 65.12 623 TYR A N 1
ATOM 4949 C CA . TYR A 1 623 ? -33.202 -11.805 66.387 1.00 65.12 623 TYR A CA 1
ATOM 4950 C C . TYR A 1 623 ? -33.531 -10.647 67.325 1.00 65.12 623 TYR A C 1
ATOM 4952 O O . TYR A 1 623 ? -33.569 -9.480 66.928 1.00 65.12 623 TYR A O 1
ATOM 4960 N N . LEU A 1 624 ? -33.684 -10.973 68.611 1.00 69.56 624 LEU A N 1
ATOM 4961 C CA . LEU A 1 624 ? -33.714 -9.990 69.696 1.00 69.56 624 LEU A CA 1
ATOM 4962 C C . LEU A 1 624 ? -32.589 -10.264 70.713 1.00 69.56 624 LEU A C 1
ATOM 4964 O O . LEU A 1 624 ? -32.056 -11.372 70.798 1.00 69.56 624 LEU A O 1
ATOM 4968 N N . GLY A 1 625 ? -32.226 -9.254 71.499 1.00 58.66 625 GLY A N 1
ATOM 4969 C CA . GLY A 1 625 ? -31.417 -9.379 72.713 1.00 58.66 625 GLY A CA 1
ATOM 4970 C C . GLY A 1 625 ? -32.274 -9.120 73.949 1.00 58.66 625 GLY A C 1
ATOM 4971 O O . GLY A 1 625 ? -33.143 -8.258 73.912 1.00 58.66 625 GLY A O 1
ATOM 4972 N N . VAL A 1 626 ? -32.065 -9.846 75.046 1.00 63.22 626 VAL A N 1
ATOM 4973 C CA . VAL A 1 626 ? -32.821 -9.617 76.296 1.00 63.22 626 VAL A CA 1
ATOM 4974 C C . VAL A 1 626 ? -32.109 -8.578 77.163 1.00 63.22 626 VAL A C 1
ATOM 4976 O O . VAL A 1 626 ? -30.902 -8.699 77.387 1.00 63.22 626 VAL A O 1
ATOM 4979 N N . TYR A 1 627 ? -32.852 -7.585 77.666 1.00 64.00 627 TYR A N 1
ATOM 4980 C CA . TYR A 1 627 ? -32.334 -6.537 78.549 1.00 64.00 627 TYR A CA 1
ATOM 4981 C C . TYR A 1 627 ? -32.936 -6.650 79.959 1.00 64.00 627 TYR A C 1
ATOM 4983 O O . TYR A 1 627 ? -34.138 -6.863 80.115 1.00 64.00 627 TYR A O 1
ATOM 4991 N N . ASN A 1 628 ? -32.109 -6.504 80.999 1.00 54.88 628 ASN A N 1
ATOM 4992 C CA . ASN A 1 628 ? -32.564 -6.404 82.388 1.00 54.88 628 ASN A CA 1
ATOM 4993 C C . ASN A 1 628 ? -32.227 -5.011 82.933 1.00 54.88 628 ASN A C 1
ATOM 4995 O O . ASN A 1 628 ? -31.066 -4.612 82.951 1.00 54.88 628 ASN A O 1
ATOM 4999 N N . SER A 1 629 ? -33.230 -4.292 83.436 1.00 49.84 629 SER A N 1
ATOM 5000 C CA . SER A 1 629 ? -33.087 -2.924 83.947 1.00 49.84 629 SER A CA 1
ATOM 5001 C C . SER A 1 629 ? -32.106 -2.765 85.121 1.00 49.84 629 SER A C 1
ATOM 5003 O O . SER A 1 629 ? -31.686 -1.645 85.400 1.00 49.84 629 SER A O 1
ATOM 5005 N N . GLU A 1 630 ? -31.748 -3.842 85.835 1.00 49.16 630 GLU A N 1
ATOM 5006 C CA . GLU A 1 630 ? -30.849 -3.782 87.004 1.00 49.16 630 GLU A CA 1
ATOM 5007 C C . GLU A 1 630 ? -29.369 -4.079 86.694 1.00 49.16 630 GLU A C 1
ATOM 5009 O O . GLU A 1 630 ? -28.497 -3.812 87.523 1.00 49.16 630 GLU A O 1
ATOM 5014 N N . SER A 1 631 ? -29.056 -4.603 85.508 1.00 46.62 631 SER A N 1
ATOM 5015 C CA . SER A 1 631 ? -27.691 -4.938 85.089 1.00 46.62 631 SER A CA 1
ATOM 5016 C C . SER A 1 631 ? -27.571 -4.717 83.586 1.00 46.62 631 SER A C 1
ATOM 5018 O O . SER A 1 631 ? -28.309 -5.361 82.852 1.00 46.62 631 SER A O 1
ATOM 5020 N N . GLU A 1 632 ? -26.647 -3.866 83.131 1.00 46.91 632 GLU A N 1
ATOM 5021 C CA . GLU A 1 632 ? -26.347 -3.539 81.714 1.00 46.91 632 GLU A CA 1
ATOM 5022 C C . GLU A 1 632 ? -25.848 -4.746 80.875 1.00 46.91 632 GLU A C 1
ATOM 5024 O O . GLU A 1 632 ? -24.923 -4.644 80.073 1.00 46.91 632 GLU A O 1
ATOM 5029 N N . GLN A 1 633 ? -26.400 -5.937 81.085 1.00 43.88 633 GLN A N 1
ATOM 5030 C CA . GLN A 1 633 ? -25.919 -7.194 80.550 1.00 43.88 633 GLN A CA 1
ATOM 5031 C C . GLN A 1 633 ? -26.962 -7.772 79.592 1.00 43.88 633 GLN A C 1
ATOM 5033 O O . GLN A 1 633 ? -28.045 -8.178 80.008 1.00 43.88 633 GLN A O 1
ATOM 5038 N N . MET A 1 634 ? -26.605 -7.835 78.305 1.00 52.22 634 MET A N 1
ATOM 5039 C CA . MET A 1 634 ? -27.289 -8.671 77.315 1.00 52.22 634 MET A CA 1
ATOM 5040 C C . MET A 1 634 ? -27.086 -10.137 77.711 1.00 52.22 634 MET A C 1
ATOM 5042 O O . MET A 1 634 ? -25.974 -10.656 77.601 1.00 52.22 634 MET A O 1
ATOM 5046 N N . THR A 1 635 ? -28.119 -10.803 78.226 1.00 53.22 635 THR A N 1
ATOM 5047 C CA . THR A 1 635 ? -27.977 -12.177 78.744 1.00 53.22 635 THR A CA 1
ATOM 5048 C C . THR A 1 635 ? -28.092 -13.267 77.676 1.00 53.22 635 THR A C 1
ATOM 5050 O O . THR A 1 635 ? -27.543 -14.347 77.886 1.00 53.22 635 THR A O 1
ATOM 5053 N N . ALA A 1 636 ? -28.736 -13.007 76.531 1.00 57.84 636 ALA A N 1
ATOM 5054 C CA . ALA A 1 636 ? -28.827 -13.954 75.415 1.00 57.84 636 ALA A CA 1
ATOM 5055 C C . ALA A 1 636 ? -29.292 -13.287 74.105 1.00 57.84 636 ALA A C 1
ATOM 5057 O O . ALA A 1 636 ? -30.073 -12.334 74.131 1.00 57.84 636 ALA A O 1
ATOM 5058 N N . THR A 1 637 ? -28.850 -13.836 72.969 1.00 60.56 637 THR A N 1
ATOM 5059 C CA . THR A 1 637 ? -29.456 -13.623 71.643 1.00 60.56 637 THR A CA 1
ATOM 5060 C C . THR A 1 637 ? -30.545 -14.669 71.440 1.00 60.56 637 THR A C 1
ATOM 5062 O O . THR A 1 637 ? -30.311 -15.859 71.663 1.00 60.56 637 THR A O 1
ATOM 5065 N N . VAL A 1 638 ? -31.732 -14.237 71.025 1.00 66.62 638 VAL A N 1
ATOM 5066 C CA . VAL A 1 638 ? -32.922 -15.090 70.917 1.00 66.62 638 VAL A CA 1
ATOM 5067 C C . VAL A 1 638 ? -33.418 -15.130 69.480 1.00 66.62 638 VAL A C 1
ATOM 5069 O O . VAL A 1 638 ? -33.317 -14.133 68.772 1.00 66.62 638 VAL A O 1
ATOM 5072 N N . THR A 1 639 ? -33.923 -16.281 69.039 1.00 63.41 639 THR A N 1
ATOM 5073 C CA . THR A 1 639 ? -34.429 -16.485 67.671 1.00 63.41 639 THR A CA 1
ATOM 5074 C C . THR A 1 639 ? -35.950 -16.424 67.661 1.00 63.41 639 THR A C 1
ATOM 5076 O O . THR A 1 639 ? -36.591 -16.994 68.544 1.00 63.41 639 THR A O 1
ATOM 5079 N N . ILE A 1 640 ? -36.512 -15.742 66.670 1.00 69.88 640 ILE A N 1
ATOM 5080 C CA . ILE A 1 640 ? -37.940 -15.717 66.370 1.00 69.88 640 ILE A CA 1
ATOM 5081 C C . ILE A 1 640 ? -38.248 -16.878 65.413 1.00 69.88 640 ILE A C 1
ATOM 5083 O O . ILE A 1 640 ? -37.658 -16.955 64.335 1.00 69.88 640 ILE A O 1
ATOM 5087 N N . GLU A 1 641 ? -39.144 -17.775 65.827 1.00 64.00 641 GLU A N 1
ATOM 5088 C CA . GLU A 1 641 ? -39.681 -18.887 65.023 1.00 64.00 641 GLU A CA 1
ATOM 5089 C C . GLU A 1 641 ? -41.017 -18.519 64.361 1.00 64.00 641 GLU A C 1
ATOM 5091 O O . GLU A 1 641 ? -41.849 -17.839 65.018 1.00 64.00 641 GLU A O 1
#

Sequence (641 aa):
MVQKCPKCSSVCDSGSKFCEKCGHSLASTNKPTPQNGKSNKKLFKAIAFLGVLGVLAATVTYMLNANALKGEWLVYQDGIEYLKVSIPNKEEFVFSYLDEEVDAEIDVYYEFNNPQSKNEPYALSQPLRAEMTIPIASLNEEVGSEYFSELGFIVETHNDQYVMHTEKPEALAYVSDSEQKIYFYEVNDTIEIIYSQDDEVDFEVALPTHKRPEEAEYVSLFEEVLDELKASEIDHSSSAKEILVEIKETAPDSKLLAAYSKLNERNEAFLAAVKNKDKAQLQEISAEIAELPLSKLGGLYQHYLDNTDILLNRISQAEAFDQAVANAQTSFDNGEMEEAVGHLSIDGDIAETVESYYPESFKVFETLIEKIDGEKYGFITIDDFYGYWTSYPSYTSESETMGKPVFYLSETLAITAINHGEMSVSAVLSSNVNKNVATITNQPANSGMMYSEEEKNLGEWTYDIFLEKNEEGKTLTFSTNPDLTFYYQENEGTNSAIYDMFEEKGNAIYNAYLTEQSDKALLETNPASYLIGKTIKETTADSTILYDFREKSPSSNHNGIGELWYSRSTTNEPDDVQSRGIQFAIHDITYQDNIIRVEATEFINDTLDIPIYFEYVYLGDNYLGVYNSESEQMTATVTIE

Foldseek 3Di:
DFAAAPPPRHTDDDPDNHHPVVVVVVVVPDDDDDDDDDDDPVVVVVCVVCVVVVVVVVVCVVVLVPDDQADKFFWDDPQHGAWIWGRHPSFKIWIWGADPQQRKIKIWIWGWDDDPDLLFWIWTDFTQKMKMKGFLVSDDPVDDPVNLVVQPWDWDDDDRIIITMDRDPSSSCVPPVGQKTKTWHDFSQKIWIWIFDAQDIAIIITHHPPDGNVLTVLRVLLVLLLVQLLPDDLPDDGCNVVSLVVSCVSPVRDSSSVLSVVVVVLSVQLSVCLLVLPLPSNVVSLVVLVPRNCCPGNCNNVSSVVVSVVSNVLSVLLVLLLVLLVQLVVCVVVVNLVRSVVSLPDDPVSLVSCCVRPVVSNVSSVVSVVVSVQVVLQPDDCVVVAAKWFQDPDDPDPVVVQAGWIWGDDPFWTWIDGHDPDIWIWTFPDWDDGRQKIKTKTGTLDAFDPDDPVRVPDGIDIKIWGWDADPVGIWIAIPPDRVRTIRDDPPPPDPVVVVVVCVVVSVVSNVLSVVQVVLVVCQQPPVLVSQEQKKKWWDDPFKIKIWHWYADDPPDPDAARTKIWIFMAGPDDDPDGPTPTWMWGWHDWHDDPQKIKTWTHTPPCPPDPDIDIWIWGHRGDQWIFGDDPVDRDRRTIIGID